Protein AF-A0A9P6EKV7-F1 (afdb_monomer_lite)

Foldseek 3Di:
DPDPVQQDWDKAWPDFDFFKTWIKTFNDAPVVVVLLVVLLFWPFKFKFFDDKAWPDFPFPDDPVLLSVLRRQFQAQGPPVVQLADDPVPFPFDPDAPRFKWKWKAKDAAADQDKDWRFLLRTHTDHDDPDRCPPHPPPGCNNVRDDPRGGRGFCRVPPVDDTGTSHIGGHGGITIMMTIMGIDTVNVPSSRNQFPDKDKDFDQQCLQVPDDDDDDPDRPVVDDGDPCVVVDDHDDPPDDRDPPDGTRMMIMMTGGPRSDGHVSSSVSSVVSVVVVVVVVVVVVVPDDPPPDDPDDDDDDDDDDDDDDDDDDDDDDDDDDDDDDDDDDDDDDDDDDDDDDDDDDDDDDDDDDDDDDDDDDPDDDDDDDDDDDDDDDDDDDDDDDDDDDDDDDDDDDDDDDDDDDDDDDDDDDDDDDDDDDDDDDDDDDDD

Sequence (429 aa):
MQNQEDFEPTVRIRELKKDSVNFVLENVDLAFANSVRRVVIADIPTVAIDMVEIEINTTVLADEFIAHRLGMIPLYSSNCDEAIRYTRDCNCLAGCTFCSIMLELNVICTEDDTMHITSNHLEAVPWPHGFDEDVPPDGDELTKRGDKFGHPVGQHDPDVPPVMICKIRKGQEFKAKCIAKKGLAKEHAKWSPCSAIGFEYDPHNKLRHTSYWFETDIKKEWPLSENAQEEEAERDDEPFDYAAKPNKFYMNVETDGSLGPQEVIMKGLAELQTKLANLILGLKSSPDSDQLPMDAGMNGQGGGHDGQWNQDASSGQWGGGASSGSGGSGGGWGGSSASGWGGSSPRGGGGGGGGGGGGWGNSSPRGGGASSGWGNSSPRGGGGGASSGWGSSSPRGAGSASSWTQNSGDASSASGWGTGGASSGWNIS

Radius of gyration: 39.14 Å; chains: 1; bounding box: 119×110×101 Å

Structure (mmCIF, N/CA/C/O backbone):
data_AF-A0A9P6EKV7-F1
#
_entry.id   AF-A0A9P6EKV7-F1
#
loop_
_atom_site.group_PDB
_atom_site.id
_atom_site.type_symbol
_atom_site.label_atom_id
_atom_site.label_alt_id
_atom_site.label_comp_id
_atom_site.label_asym_id
_atom_site.label_entity_id
_atom_site.label_seq_id
_atom_site.pdbx_PDB_ins_code
_atom_site.Cartn_x
_atom_site.Cartn_y
_atom_site.Cartn_z
_atom_site.occupancy
_atom_site.B_iso_or_equiv
_atom_site.auth_seq_id
_atom_site.auth_comp_id
_atom_site.auth_asym_id
_atom_site.auth_atom_id
_atom_site.pdbx_PDB_model_num
ATOM 1 N N . MET A 1 1 ? 25.601 12.977 -33.548 1.00 38.34 1 MET A N 1
ATOM 2 C CA . MET A 1 1 ? 25.202 13.558 -32.253 1.00 38.34 1 MET A CA 1
ATOM 3 C C . MET A 1 1 ? 23.755 13.153 -32.071 1.00 38.34 1 MET A C 1
ATOM 5 O O . MET A 1 1 ? 22.948 13.591 -32.875 1.00 38.34 1 MET A O 1
ATOM 9 N N . GLN A 1 2 ? 23.471 12.216 -31.165 1.00 41.94 2 GLN A N 1
ATOM 10 C CA . GLN A 1 2 ? 22.090 11.941 -30.743 1.00 41.94 2 GLN A CA 1
ATOM 11 C C . GLN A 1 2 ? 21.652 13.084 -29.823 1.00 41.94 2 GLN A C 1
ATOM 13 O O . GLN A 1 2 ? 22.515 13.690 -29.175 1.00 41.94 2 GLN A O 1
ATOM 18 N N . ASN A 1 3 ? 20.368 13.440 -29.846 1.00 44.94 3 ASN A N 1
ATOM 19 C CA . ASN A 1 3 ? 19.895 14.598 -29.099 1.00 44.94 3 ASN A CA 1
ATOM 20 C C . ASN A 1 3 ? 19.890 14.273 -27.606 1.00 44.94 3 ASN A C 1
ATOM 22 O O . ASN A 1 3 ? 19.680 13.138 -27.190 1.00 44.94 3 ASN A O 1
ATOM 26 N N . GLN A 1 4 ? 20.122 15.292 -26.782 1.00 53.16 4 GLN A N 1
ATOM 27 C CA . GLN A 1 4 ? 20.154 15.124 -25.328 1.00 53.16 4 GLN A CA 1
ATOM 28 C C . GLN A 1 4 ? 18.766 14.763 -24.754 1.00 53.16 4 GLN A C 1
ATOM 30 O O . GLN A 1 4 ? 18.685 14.176 -23.681 1.00 53.16 4 GLN A O 1
ATOM 35 N N . GLU A 1 5 ? 17.710 15.048 -25.522 1.00 53.94 5 GLU A N 1
ATOM 36 C CA . GLU A 1 5 ? 16.300 14.716 -25.272 1.00 53.94 5 GLU A CA 1
ATOM 37 C C . GLU A 1 5 ? 16.021 13.197 -25.306 1.00 53.94 5 GLU A C 1
ATOM 39 O O . GLU A 1 5 ? 15.136 12.728 -24.596 1.00 53.94 5 GLU A O 1
ATOM 44 N N . ASP A 1 6 ? 16.812 12.401 -26.044 1.00 58.84 6 ASP A N 1
ATOM 45 C CA . ASP A 1 6 ? 16.625 10.940 -26.177 1.00 58.84 6 ASP A CA 1
ATOM 46 C C . ASP A 1 6 ? 16.912 10.160 -24.866 1.00 58.84 6 ASP A C 1
ATOM 48 O O . ASP A 1 6 ? 16.737 8.943 -24.805 1.00 58.84 6 ASP A O 1
ATOM 52 N N . PHE A 1 7 ? 17.381 10.844 -23.814 1.00 69.06 7 PHE A N 1
ATOM 53 C CA . PHE A 1 7 ? 17.790 10.258 -22.530 1.00 69.06 7 PHE A CA 1
ATOM 54 C C . PHE A 1 7 ? 16.942 10.717 -21.333 1.00 69.06 7 PHE A C 1
ATOM 56 O O . PHE A 1 7 ? 17.252 10.345 -20.200 1.00 69.06 7 PHE A O 1
ATOM 63 N N . GLU A 1 8 ? 15.893 11.520 -21.541 1.00 88.25 8 GLU A N 1
ATOM 64 C CA . GLU A 1 8 ? 15.030 11.963 -20.441 1.00 88.25 8 GLU A CA 1
ATOM 65 C C . GLU A 1 8 ? 13.987 10.887 -20.070 1.00 88.25 8 GLU A C 1
ATOM 67 O O . GLU A 1 8 ? 13.249 10.424 -20.952 1.00 88.25 8 GLU A O 1
ATOM 72 N N . PRO A 1 9 ? 13.887 10.486 -18.780 1.00 92.69 9 PRO A N 1
ATOM 73 C CA . PRO A 1 9 ? 12.887 9.533 -18.303 1.00 92.69 9 PRO A CA 1
ATOM 74 C C . PRO A 1 9 ? 11.468 9.965 -18.674 1.00 92.69 9 PRO A C 1
ATOM 76 O O . PRO A 1 9 ? 10.979 10.999 -18.221 1.00 92.69 9 PRO A O 1
ATOM 79 N N . THR A 1 10 ? 10.790 9.151 -19.479 1.00 94.00 10 THR A N 1
ATOM 80 C CA . THR A 1 10 ? 9.473 9.472 -20.035 1.00 94.00 10 THR A CA 1
ATOM 81 C C . THR A 1 10 ? 8.408 8.559 -19.434 1.00 94.00 10 THR A C 1
ATOM 83 O O . THR A 1 10 ? 8.599 7.349 -19.331 1.00 94.00 10 THR A O 1
ATOM 86 N N . VAL A 1 11 ? 7.272 9.132 -19.026 1.00 95.19 11 VAL A N 1
ATOM 87 C CA . VAL A 1 11 ? 6.144 8.393 -18.436 1.00 95.19 11 VAL A CA 1
ATOM 88 C C . VAL A 1 11 ? 4.911 8.550 -19.317 1.00 95.19 11 VAL A C 1
ATOM 90 O O . VAL A 1 11 ? 4.391 9.653 -19.479 1.00 95.19 11 VAL A O 1
ATOM 93 N N . ARG A 1 12 ? 4.402 7.434 -19.848 1.00 95.94 12 ARG A N 1
ATOM 94 C CA . ARG A 1 12 ? 3.174 7.376 -20.652 1.00 95.94 12 ARG A CA 1
ATOM 95 C C . ARG A 1 12 ? 2.102 6.591 -19.901 1.00 95.94 12 ARG A C 1
ATOM 97 O O . ARG A 1 12 ? 2.126 5.363 -19.870 1.00 95.94 12 ARG A O 1
ATOM 104 N N . ILE A 1 13 ? 1.155 7.297 -19.286 1.00 96.81 13 ILE A N 1
ATOM 105 C CA . ILE A 1 13 ? 0.002 6.680 -18.613 1.00 96.81 13 ILE A CA 1
ATOM 106 C C . ILE A 1 13 ? -0.934 6.093 -19.679 1.00 96.81 13 ILE A C 1
ATOM 108 O O . ILE A 1 13 ? -1.329 6.796 -20.607 1.00 96.81 13 ILE A O 1
ATOM 112 N N . ARG A 1 14 ? -1.293 4.812 -19.539 1.00 96.12 14 ARG A N 1
ATOM 113 C CA . ARG A 1 14 ? -2.317 4.148 -20.362 1.00 96.12 14 ARG A CA 1
ATOM 114 C C . ARG A 1 14 ? -3.694 4.227 -19.716 1.00 96.12 14 ARG A C 1
ATOM 116 O O . ARG A 1 14 ? -4.679 4.492 -20.395 1.00 96.12 14 ARG A O 1
ATOM 123 N N . GLU A 1 15 ? -3.760 3.979 -18.411 1.00 96.56 15 GLU A N 1
ATOM 124 C CA . GLU A 1 15 ? -5.012 3.931 -17.659 1.00 96.56 15 GLU A CA 1
ATOM 125 C C . GLU A 1 15 ? -4.785 4.382 -16.211 1.00 96.56 15 GLU A C 1
ATOM 127 O O . GLU A 1 15 ? -3.811 3.983 -15.570 1.00 96.56 15 GLU A O 1
ATOM 132 N N . LEU A 1 16 ? -5.705 5.194 -15.690 1.00 96.38 16 LEU A N 1
ATOM 133 C CA . LEU A 1 16 ? -5.749 5.609 -14.291 1.00 96.38 16 LEU A CA 1
ATOM 134 C C . LEU A 1 16 ? -7.153 5.328 -13.745 1.00 96.38 16 LEU A C 1
ATOM 136 O O . LEU A 1 16 ? -8.141 5.863 -14.246 1.00 96.38 16 LEU A O 1
ATOM 140 N N . LYS A 1 17 ? -7.228 4.475 -12.724 1.00 95.81 17 LYS A N 1
ATOM 141 C CA . LYS A 1 17 ? -8.437 4.141 -11.963 1.00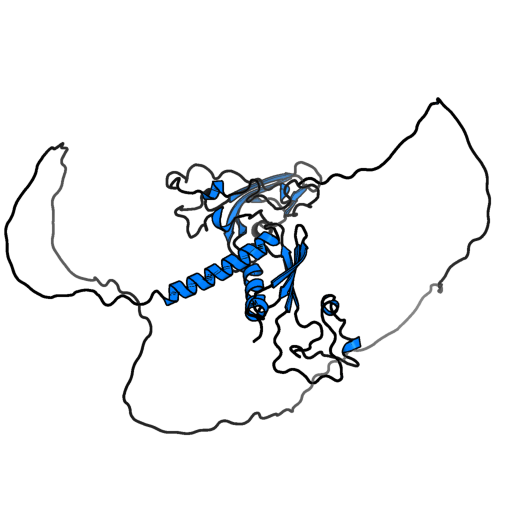 95.81 17 LYS A CA 1
ATOM 142 C C . LYS A 1 17 ? -8.306 4.677 -10.534 1.00 95.81 17 LYS A C 1
ATOM 144 O O . LYS A 1 17 ? -7.260 5.197 -10.156 1.00 95.81 17 LYS A O 1
ATOM 149 N N . LYS A 1 18 ? -9.366 4.518 -9.733 1.00 92.62 18 LYS A N 1
ATOM 150 C CA . LYS A 1 18 ? -9.383 4.864 -8.300 1.00 92.62 18 LYS A CA 1
ATOM 151 C C . LYS A 1 18 ? -8.231 4.193 -7.538 1.00 92.62 18 LYS A C 1
ATOM 153 O O . LYS A 1 18 ? -7.508 4.876 -6.824 1.00 92.62 18 LYS A O 1
ATOM 158 N N . ASP A 1 19 ? -8.042 2.893 -7.770 1.00 94.44 19 ASP A N 1
ATOM 159 C CA . ASP A 1 19 ? -7.149 2.035 -6.979 1.00 94.44 19 ASP A CA 1
ATOM 160 C C . ASP A 1 19 ? -5.986 1.443 -7.810 1.00 94.44 19 ASP A C 1
ATOM 162 O O . ASP A 1 19 ? -5.204 0.642 -7.307 1.00 94.44 19 ASP A O 1
ATOM 166 N N . SER A 1 20 ? -5.834 1.817 -9.091 1.00 96.81 20 SER A N 1
ATOM 167 C CA . SER A 1 20 ? -4.733 1.325 -9.939 1.00 96.81 20 SER A CA 1
ATOM 168 C C . SER A 1 20 ? -4.251 2.323 -10.998 1.00 96.81 20 SER A C 1
ATOM 170 O O . SER A 1 20 ? -5.046 3.080 -11.556 1.00 96.81 20 SER A O 1
ATOM 172 N N . VAL A 1 21 ? -2.964 2.267 -11.355 1.00 97.69 21 VAL A N 1
ATOM 173 C CA . VAL A 1 21 ? -2.372 3.026 -12.471 1.00 97.69 21 VAL A CA 1
ATOM 174 C C . VAL A 1 21 ? -1.506 2.133 -13.364 1.00 97.69 21 VAL A C 1
ATOM 176 O O . VAL A 1 21 ? -0.533 1.534 -12.907 1.00 97.69 21 VAL A O 1
ATOM 179 N N . ASN A 1 22 ? -1.844 2.085 -14.655 1.00 97.62 22 ASN A N 1
ATOM 180 C CA . ASN A 1 22 ? -1.116 1.376 -15.708 1.00 97.62 22 ASN A CA 1
ATOM 181 C C . ASN A 1 22 ? -0.365 2.401 -16.565 1.00 97.62 22 ASN A C 1
ATOM 183 O O . ASN A 1 22 ? -0.979 3.282 -17.178 1.00 97.62 22 ASN A O 1
ATOM 187 N N . PHE A 1 23 ? 0.961 2.307 -16.596 1.00 97.31 23 PHE A N 1
ATOM 188 C CA . PHE A 1 23 ? 1.832 3.237 -17.301 1.00 97.31 23 PHE A CA 1
ATOM 189 C C . PHE A 1 23 ? 3.061 2.540 -17.885 1.00 97.31 23 PHE A C 1
ATOM 191 O O . PHE A 1 23 ? 3.490 1.476 -17.438 1.00 97.31 23 PHE A O 1
ATOM 198 N N . VAL A 1 24 ? 3.643 3.177 -18.895 1.00 97.81 24 VAL A N 1
ATOM 199 C CA . VAL A 1 24 ? 4.917 2.786 -19.491 1.00 97.81 24 VAL A CA 1
ATOM 200 C C . VAL A 1 24 ? 5.979 3.785 -19.048 1.00 97.81 24 VAL A C 1
ATOM 202 O O . VAL A 1 24 ? 5.763 4.996 -19.127 1.00 97.81 24 VAL A O 1
ATOM 205 N N . LEU A 1 25 ? 7.103 3.272 -18.558 1.00 96.75 25 LEU A N 1
ATOM 206 C CA . LEU A 1 25 ? 8.285 4.036 -18.176 1.00 96.75 25 LEU A CA 1
ATOM 207 C C . LEU A 1 25 ? 9.378 3.781 -19.219 1.00 96.75 25 LEU A C 1
ATOM 209 O O . LEU A 1 25 ? 9.852 2.657 -19.369 1.00 96.75 25 LEU A O 1
ATOM 213 N N . GLU A 1 26 ? 9.741 4.822 -19.955 1.00 96.00 26 GLU A N 1
ATOM 214 C CA . GLU A 1 26 ? 10.676 4.809 -21.083 1.00 96.00 26 GLU A CA 1
ATOM 215 C C . GLU A 1 26 ? 11.940 5.623 -20.726 1.00 96.00 26 GLU A C 1
ATOM 217 O O . GLU A 1 26 ? 11.905 6.500 -19.859 1.00 96.00 26 GLU A O 1
ATOM 222 N N . ASN A 1 27 ? 13.068 5.323 -21.377 1.00 95.25 27 ASN A N 1
ATOM 223 C CA . ASN A 1 27 ? 14.373 5.984 -21.195 1.00 95.25 27 ASN A CA 1
ATOM 224 C C . ASN A 1 27 ? 14.963 5.911 -19.769 1.00 95.25 27 ASN A C 1
ATOM 226 O O . ASN A 1 27 ? 15.655 6.823 -19.319 1.00 95.25 27 ASN A O 1
ATOM 230 N N . VAL A 1 28 ? 14.737 4.803 -19.059 1.00 95.31 28 VAL A N 1
ATOM 231 C CA . VAL A 1 28 ? 15.392 4.511 -17.766 1.00 95.31 28 VAL A CA 1
ATOM 232 C C . VAL A 1 28 ? 16.167 3.199 -17.824 1.00 95.31 28 VAL A C 1
ATOM 234 O O . VAL A 1 28 ? 16.018 2.430 -18.768 1.00 95.31 28 VAL A O 1
ATOM 237 N N . ASP A 1 29 ? 16.979 2.903 -16.810 1.00 94.69 29 ASP A N 1
ATOM 238 C CA . ASP A 1 29 ? 17.601 1.590 -16.672 1.00 94.69 29 ASP A CA 1
ATOM 239 C C . ASP A 1 29 ? 16.770 0.635 -15.793 1.00 94.69 29 ASP A C 1
ATOM 241 O O . ASP A 1 29 ? 15.961 1.034 -14.949 1.00 94.69 29 ASP A O 1
ATOM 245 N N . LEU A 1 30 ? 17.004 -0.670 -15.966 1.00 96.25 30 LEU A N 1
ATOM 246 C CA . LEU A 1 30 ? 16.343 -1.720 -15.180 1.00 96.25 30 LEU A CA 1
ATOM 247 C C . LEU A 1 30 ? 16.587 -1.562 -13.667 1.00 96.25 30 LEU A C 1
ATOM 249 O O . LEU A 1 30 ? 15.723 -1.935 -12.868 1.00 96.25 30 LEU A O 1
ATOM 253 N N . ALA A 1 31 ? 17.736 -1.011 -13.253 1.00 96.44 31 ALA A N 1
ATOM 254 C CA . ALA A 1 31 ? 18.025 -0.810 -11.838 1.00 96.44 31 ALA A CA 1
ATOM 255 C C . ALA A 1 31 ? 17.177 0.320 -11.239 1.00 96.44 31 ALA A C 1
ATOM 257 O O . ALA A 1 31 ? 16.632 0.122 -10.151 1.00 96.44 31 ALA A O 1
ATOM 258 N N . PHE A 1 32 ? 16.989 1.452 -11.930 1.00 95.56 32 PHE A N 1
ATOM 259 C CA . PHE A 1 32 ? 16.064 2.502 -11.496 1.00 95.56 32 PHE A CA 1
ATOM 260 C C . PHE A 1 32 ? 14.618 2.001 -11.476 1.00 95.56 32 PHE A C 1
ATOM 262 O O . PHE A 1 32 ? 13.971 2.086 -10.432 1.00 95.56 32 PHE A O 1
ATOM 269 N N . ALA A 1 33 ? 14.133 1.389 -12.562 1.00 96.88 33 ALA A N 1
ATOM 270 C CA . ALA A 1 33 ? 12.753 0.900 -12.654 1.00 96.88 33 ALA A CA 1
ATOM 271 C C . ALA A 1 33 ? 12.409 -0.108 -11.532 1.00 96.88 33 ALA A C 1
ATOM 273 O O . ALA A 1 33 ? 11.384 0.012 -10.854 1.00 96.88 33 ALA A O 1
ATOM 274 N N . ASN A 1 34 ? 13.307 -1.062 -11.254 1.00 97.31 34 ASN A N 1
ATOM 275 C CA . ASN A 1 34 ? 13.145 -1.994 -10.135 1.00 97.31 34 ASN A CA 1
ATOM 276 C C . ASN A 1 34 ? 13.336 -1.320 -8.759 1.00 97.31 34 ASN A C 1
ATOM 278 O O . ASN A 1 34 ? 12.716 -1.737 -7.781 1.00 97.31 34 ASN A O 1
ATOM 282 N N . SER A 1 35 ? 14.159 -0.272 -8.650 1.00 96.94 35 SER A N 1
ATOM 283 C CA . SER A 1 35 ? 14.308 0.490 -7.399 1.00 96.94 35 SER A CA 1
ATOM 284 C C . SER A 1 35 ? 13.032 1.253 -7.055 1.00 96.94 35 SER A C 1
ATOM 286 O O . SER A 1 35 ? 12.565 1.138 -5.924 1.00 96.94 35 SER A O 1
ATOM 288 N N . VAL A 1 36 ? 12.411 1.930 -8.029 1.00 96.00 36 VAL A N 1
ATOM 289 C CA . VAL A 1 36 ? 11.092 2.569 -7.873 1.00 96.00 36 VAL A CA 1
ATOM 290 C C . VAL A 1 36 ? 10.059 1.532 -7.434 1.00 96.00 36 VAL A C 1
ATOM 292 O O . VAL A 1 36 ? 9.436 1.706 -6.389 1.00 96.00 36 VAL A O 1
ATOM 295 N N . ARG A 1 37 ? 9.959 0.393 -8.137 1.00 97.06 37 ARG A N 1
ATOM 296 C CA . ARG A 1 37 ? 9.075 -0.724 -7.753 1.00 97.06 37 ARG A CA 1
ATOM 297 C C . ARG A 1 37 ? 9.278 -1.167 -6.297 1.00 97.06 37 ARG A C 1
ATOM 299 O O . ARG A 1 37 ? 8.306 -1.396 -5.586 1.00 97.06 37 ARG A O 1
ATOM 306 N N . ARG A 1 38 ? 10.526 -1.309 -5.837 1.00 97.06 38 ARG A N 1
ATOM 307 C CA . ARG A 1 38 ? 10.832 -1.748 -4.462 1.00 97.06 38 ARG A CA 1
ATOM 308 C C . ARG A 1 38 ? 10.509 -0.693 -3.407 1.00 97.06 38 ARG A C 1
ATOM 310 O O . ARG A 1 38 ? 10.021 -1.065 -2.343 1.00 97.06 38 ARG A O 1
ATOM 317 N N . VAL A 1 39 ? 10.775 0.584 -3.686 1.00 97.06 39 VAL A N 1
ATOM 318 C CA . VAL A 1 39 ? 10.457 1.683 -2.762 1.00 97.06 39 VAL A CA 1
ATOM 319 C C . VAL A 1 39 ? 8.942 1.829 -2.619 1.00 97.06 39 VAL A C 1
ATOM 321 O O . VAL A 1 39 ? 8.440 1.895 -1.501 1.00 97.06 39 VAL A O 1
ATOM 324 N N . VAL A 1 40 ? 8.210 1.758 -3.732 1.00 96.31 40 VAL A N 1
ATOM 325 C CA . VAL A 1 40 ? 6.743 1.824 -3.752 1.00 96.31 40 VAL A CA 1
ATOM 326 C C . VAL A 1 40 ? 6.092 0.721 -2.896 1.00 96.31 40 VAL A C 1
ATOM 328 O O . VAL A 1 40 ? 5.158 1.004 -2.155 1.00 96.31 40 VAL A O 1
ATOM 331 N N . ILE A 1 41 ? 6.627 -0.508 -2.914 1.00 96.69 41 ILE A N 1
ATOM 332 C CA . ILE A 1 41 ? 6.131 -1.617 -2.072 1.00 96.69 41 ILE A CA 1
ATOM 333 C C . ILE A 1 41 ? 6.453 -1.415 -0.582 1.00 96.69 41 ILE A C 1
ATOM 335 O O . ILE A 1 41 ? 5.640 -1.746 0.274 1.00 96.69 41 ILE A O 1
ATOM 339 N N . ALA A 1 42 ? 7.674 -0.981 -0.254 1.00 96.38 42 ALA A N 1
ATOM 340 C CA . ALA A 1 42 ? 8.258 -1.261 1.063 1.00 96.38 42 ALA A CA 1
ATOM 341 C C . ALA A 1 42 ? 8.590 -0.027 1.918 1.00 96.38 42 ALA A C 1
ATOM 343 O O . ALA A 1 42 ? 8.835 -0.166 3.118 1.00 96.38 42 ALA A O 1
ATOM 344 N N . ASP A 1 43 ? 8.666 1.151 1.302 1.00 96.12 43 ASP A N 1
ATOM 345 C CA . ASP A 1 43 ? 9.317 2.338 1.863 1.00 96.12 43 ASP A CA 1
ATOM 346 C C . ASP A 1 43 ? 8.416 3.581 1.942 1.00 96.12 43 ASP A C 1
ATOM 348 O O . ASP A 1 43 ? 8.860 4.599 2.466 1.00 96.12 43 ASP A O 1
ATOM 352 N N . ILE A 1 44 ? 7.171 3.514 1.467 1.00 96.44 44 ILE A N 1
ATOM 353 C CA . ILE A 1 44 ? 6.199 4.604 1.625 1.00 96.44 44 ILE A CA 1
ATOM 354 C C . ILE A 1 44 ? 5.611 4.562 3.049 1.00 96.44 44 ILE A C 1
ATOM 356 O O . ILE A 1 44 ? 5.103 3.511 3.447 1.00 96.44 44 ILE A O 1
ATOM 360 N N . PRO A 1 45 ? 5.638 5.671 3.818 1.00 96.44 45 PRO A N 1
ATOM 361 C CA . PRO A 1 45 ? 5.004 5.736 5.133 1.00 96.44 45 PRO A CA 1
ATOM 362 C C . PRO A 1 45 ? 3.476 5.681 5.050 1.00 96.44 45 PRO A C 1
ATOM 364 O O . PRO A 1 45 ? 2.859 6.443 4.302 1.00 96.44 45 PRO A O 1
ATOM 367 N N . THR A 1 46 ? 2.870 4.825 5.869 1.00 97.62 46 THR A N 1
ATOM 368 C CA . THR A 1 46 ? 1.411 4.695 6.026 1.00 97.62 46 THR A CA 1
ATOM 369 C C . THR A 1 46 ? 1.034 4.567 7.503 1.00 97.62 46 THR A C 1
ATOM 371 O O . THR A 1 46 ? 1.899 4.391 8.368 1.00 97.62 46 THR A O 1
ATOM 374 N N . VAL A 1 47 ? -0.262 4.658 7.812 1.00 97.81 47 VAL A N 1
ATOM 375 C CA . VAL A 1 47 ? -0.810 4.458 9.158 1.00 97.81 47 VAL A CA 1
ATOM 376 C C . VAL A 1 47 ? -1.590 3.145 9.212 1.00 97.81 47 VAL A C 1
ATOM 378 O O . VAL A 1 47 ? -2.480 2.913 8.402 1.00 97.81 47 VAL A O 1
ATOM 381 N N . ALA A 1 48 ? -1.291 2.306 10.203 1.00 98.38 48 ALA A N 1
ATOM 382 C CA . ALA A 1 48 ? -2.012 1.060 10.466 1.00 98.38 48 ALA A CA 1
ATOM 383 C C . ALA A 1 48 ? -2.114 0.807 11.976 1.00 98.38 48 ALA A C 1
ATOM 385 O O . ALA A 1 48 ? -1.310 1.332 12.756 1.00 98.38 48 ALA A O 1
ATOM 386 N N . ILE A 1 49 ? -3.089 -0.007 12.396 1.00 98.50 49 ILE A N 1
ATOM 387 C CA . ILE A 1 49 ? -3.254 -0.399 13.804 1.00 98.50 49 ILE A CA 1
ATOM 388 C C . ILE A 1 49 ? -2.024 -1.204 14.256 1.00 98.50 49 ILE A C 1
ATOM 390 O O . ILE A 1 49 ? -1.575 -2.143 13.591 1.00 98.50 49 ILE A O 1
ATOM 394 N N . ASP A 1 50 ? -1.440 -0.809 15.388 1.00 97.94 50 ASP A N 1
ATOM 395 C CA . ASP A 1 50 ? -0.196 -1.389 15.900 1.00 97.94 50 ASP A CA 1
ATOM 396 C C . ASP A 1 50 ? -0.311 -1.976 17.301 1.00 97.94 50 ASP A C 1
ATOM 398 O O . ASP A 1 50 ? 0.294 -3.004 17.589 1.00 97.94 50 ASP A O 1
ATOM 402 N N . MET A 1 51 ? -1.132 -1.367 18.148 1.00 96.69 51 MET A N 1
ATOM 403 C CA . MET A 1 51 ? -1.403 -1.851 19.493 1.00 96.69 51 MET A CA 1
ATOM 404 C C . MET A 1 51 ? -2.914 -1.933 19.692 1.00 96.69 51 MET A C 1
ATOM 406 O O . MET A 1 51 ? -3.645 -1.050 19.247 1.00 96.69 51 MET A O 1
ATOM 410 N N . VAL A 1 52 ? -3.378 -3.012 20.320 1.00 98.12 52 VAL A N 1
ATOM 411 C CA . VAL A 1 52 ? -4.795 -3.244 20.609 1.00 98.12 52 VAL A CA 1
ATOM 412 C C . VAL A 1 52 ? -4.926 -3.585 22.088 1.00 98.12 52 VAL A C 1
ATOM 414 O O . VAL A 1 52 ? -4.407 -4.601 22.543 1.00 98.12 52 VAL A O 1
ATOM 417 N N . GLU A 1 53 ? -5.604 -2.721 22.831 1.00 97.19 53 GLU A N 1
ATOM 418 C CA . GLU A 1 53 ? -5.941 -2.897 24.239 1.00 97.19 53 GLU A CA 1
ATOM 419 C C . GLU A 1 53 ? -7.354 -3.478 24.316 1.00 97.19 53 GLU A C 1
ATOM 421 O O . GLU A 1 53 ? -8.335 -2.785 24.043 1.00 97.19 53 GLU A O 1
ATOM 426 N N . ILE A 1 54 ? -7.472 -4.765 24.636 1.00 98.25 54 ILE A N 1
ATOM 427 C CA . ILE A 1 54 ? -8.763 -5.453 24.734 1.00 98.25 54 ILE A CA 1
ATOM 428 C C . ILE A 1 54 ? -9.257 -5.356 26.179 1.00 98.25 54 ILE A C 1
ATOM 430 O O . ILE A 1 54 ? -8.594 -5.825 27.101 1.00 98.25 54 ILE A O 1
ATOM 434 N N . GLU A 1 55 ? -10.427 -4.746 26.371 1.00 98.00 55 GLU A N 1
ATOM 435 C CA . GLU A 1 55 ? -11.097 -4.650 27.673 1.00 98.00 55 GLU A CA 1
ATOM 436 C C . GLU A 1 55 ? -12.040 -5.842 27.881 1.00 98.00 55 GLU A C 1
ATOM 438 O O . GLU A 1 55 ? -12.074 -6.439 28.956 1.00 98.00 55 GLU A O 1
ATOM 443 N N . ILE A 1 56 ? -12.792 -6.206 26.835 1.00 98.06 56 ILE A N 1
ATOM 444 C CA . ILE A 1 56 ? -13.743 -7.321 26.844 1.00 98.06 56 ILE A CA 1
ATOM 445 C C . ILE A 1 56 ? -13.627 -8.074 25.518 1.00 98.06 56 ILE A C 1
ATOM 447 O O . ILE A 1 56 ? -13.891 -7.517 24.454 1.00 98.06 56 ILE A O 1
ATOM 451 N N . ASN A 1 57 ? -13.311 -9.366 25.580 1.00 98.12 57 ASN A N 1
ATOM 452 C CA . ASN A 1 57 ? -13.513 -10.298 24.474 1.00 98.12 57 ASN A CA 1
ATOM 453 C C . ASN A 1 57 ? -14.278 -11.520 24.986 1.00 98.12 57 ASN A C 1
ATOM 455 O O . ASN A 1 57 ? -13.747 -12.356 25.711 1.00 98.12 57 ASN A O 1
ATOM 459 N N . THR A 1 58 ? -15.547 -11.621 24.594 1.00 97.81 58 THR A N 1
ATOM 460 C CA . THR A 1 58 ? -16.378 -12.820 24.819 1.00 97.81 58 THR A CA 1
ATOM 461 C C . THR A 1 58 ? -16.714 -13.531 23.506 1.00 97.81 58 THR A C 1
ATOM 463 O O . THR A 1 58 ? -17.611 -14.375 23.453 1.00 97.81 58 THR A O 1
ATOM 466 N N . THR A 1 59 ? -16.009 -13.182 22.424 1.00 97.38 59 THR A N 1
ATOM 467 C CA . THR A 1 59 ? -16.203 -13.751 21.088 1.00 97.38 59 THR A CA 1
ATOM 468 C C . THR A 1 59 ? -15.609 -15.161 20.981 1.00 97.38 59 THR A C 1
ATOM 470 O O . THR A 1 59 ? -15.017 -15.692 21.917 1.00 97.38 59 THR A O 1
ATOM 473 N N . VAL A 1 60 ? -15.774 -15.799 19.820 1.00 96.81 60 VAL A N 1
ATOM 474 C CA . VAL A 1 60 ? -15.197 -17.128 19.540 1.00 96.81 60 VAL A CA 1
ATOM 475 C C . VAL A 1 60 ? -13.732 -17.090 19.080 1.00 96.81 60 VAL A C 1
ATOM 477 O O . VAL A 1 60 ? -13.153 -18.147 18.837 1.00 96.81 60 VAL A O 1
ATOM 480 N N . LEU A 1 61 ? -13.145 -15.902 18.895 1.00 97.88 61 LEU A N 1
ATOM 481 C CA . LEU A 1 61 ? -11.776 -15.728 18.405 1.00 97.88 61 LEU A CA 1
ATOM 482 C C . LEU A 1 61 ? -10.866 -15.246 19.536 1.00 97.88 61 LEU A C 1
ATOM 484 O O . LEU A 1 61 ? -11.262 -14.400 20.336 1.00 97.88 61 LEU A O 1
ATOM 488 N N . ALA A 1 62 ? -9.640 -15.765 19.566 1.00 98.38 62 ALA A N 1
ATOM 489 C CA . ALA A 1 62 ? -8.619 -15.338 20.513 1.00 98.38 62 ALA A CA 1
ATOM 490 C C . ALA A 1 62 ? -8.168 -13.888 20.255 1.00 98.38 62 ALA A C 1
ATOM 492 O O . ALA A 1 62 ? -8.250 -13.385 19.128 1.00 98.38 62 ALA A O 1
ATOM 493 N N . ASP A 1 63 ? -7.676 -13.242 21.307 1.00 98.38 63 ASP A N 1
ATOM 494 C CA . ASP A 1 63 ? -7.274 -11.834 21.335 1.00 98.38 63 ASP A CA 1
ATOM 495 C C . ASP A 1 63 ? -6.257 -11.500 20.238 1.00 98.38 63 ASP A C 1
ATOM 497 O O . ASP A 1 63 ? -6.463 -10.586 19.437 1.00 98.38 63 ASP A O 1
ATOM 501 N N . GLU A 1 64 ? -5.197 -12.302 20.129 1.00 98.00 64 GLU A N 1
ATOM 502 C CA . GLU A 1 64 ? -4.130 -12.145 19.144 1.00 98.00 64 GLU A CA 1
ATOM 503 C C . GLU A 1 64 ? -4.624 -12.328 17.702 1.00 98.00 64 GLU A C 1
ATOM 505 O O . GLU A 1 64 ? -4.114 -11.688 16.780 1.00 98.00 64 GLU A O 1
ATOM 510 N N . PHE A 1 65 ? -5.659 -13.148 17.496 1.00 98.25 65 PHE A N 1
ATOM 511 C CA . PHE A 1 65 ? -6.249 -13.370 16.178 1.00 98.25 65 PHE A CA 1
ATOM 512 C C . PHE A 1 65 ? -7.070 -12.157 15.723 1.00 98.25 65 PHE A C 1
ATOM 514 O O . PHE A 1 65 ? -7.009 -11.768 14.555 1.00 98.25 65 PHE A O 1
ATOM 521 N N . ILE A 1 66 ? -7.815 -11.526 16.638 1.00 98.00 66 ILE A N 1
ATOM 522 C CA . ILE A 1 66 ? -8.539 -10.282 16.346 1.00 98.00 66 ILE A CA 1
ATOM 523 C C . ILE A 1 66 ? -7.548 -9.125 16.173 1.00 98.00 66 ILE A C 1
ATOM 525 O O . ILE A 1 66 ? -7.653 -8.393 15.191 1.00 98.00 66 ILE A O 1
ATOM 529 N N . ALA A 1 67 ? -6.549 -8.999 17.052 1.00 98.38 67 ALA A N 1
ATOM 530 C CA . ALA A 1 67 ? -5.524 -7.959 16.967 1.00 98.38 67 ALA A CA 1
ATOM 531 C C . ALA A 1 67 ? -4.741 -8.016 15.643 1.00 98.38 67 ALA A C 1
ATOM 533 O O . ALA A 1 67 ? -4.545 -6.985 14.999 1.00 98.38 67 ALA A O 1
ATOM 534 N N . HIS A 1 68 ? -4.370 -9.215 15.176 1.00 98.44 68 HIS A N 1
ATOM 535 C CA . HIS A 1 68 ? -3.737 -9.389 13.866 1.00 98.44 68 HIS A CA 1
ATOM 536 C C . HIS A 1 68 ? -4.643 -8.922 12.714 1.00 98.44 68 HIS A C 1
ATOM 538 O O . HIS A 1 68 ? -4.176 -8.228 11.812 1.00 98.44 68 HIS A O 1
ATOM 544 N N . ARG A 1 69 ? -5.946 -9.241 12.753 1.00 98.25 69 ARG A N 1
ATOM 545 C CA . ARG A 1 69 ? -6.908 -8.792 11.730 1.00 98.25 69 ARG A CA 1
ATOM 546 C C . ARG A 1 69 ? -7.131 -7.284 11.751 1.00 98.25 69 ARG A C 1
ATOM 548 O O . ARG A 1 69 ? -7.174 -6.690 10.681 1.00 98.25 69 ARG A O 1
ATOM 555 N N . LEU A 1 70 ? -7.242 -6.676 12.934 1.00 98.31 70 LEU A N 1
ATOM 556 C CA . LEU A 1 70 ? -7.334 -5.221 13.103 1.00 98.31 70 LEU A CA 1
ATOM 557 C C . LEU A 1 70 ? -6.105 -4.522 12.510 1.00 98.31 70 LEU A C 1
ATOM 559 O O . LEU A 1 70 ? -6.248 -3.543 11.785 1.00 98.31 70 LEU A O 1
ATOM 563 N N . GLY A 1 71 ? -4.911 -5.077 12.737 1.00 98.00 71 GLY A N 1
ATOM 564 C CA . GLY A 1 71 ? -3.665 -4.587 12.148 1.00 98.00 71 GLY A CA 1
ATOM 565 C C . GLY A 1 71 ? -3.639 -4.580 10.616 1.00 98.00 71 GLY A C 1
ATOM 566 O O . GLY A 1 71 ? -2.898 -3.786 10.054 1.00 98.00 71 GLY A O 1
ATOM 567 N N . MET A 1 72 ? -4.439 -5.420 9.949 1.00 97.81 72 MET A N 1
ATOM 568 C CA . MET A 1 72 ? -4.527 -5.522 8.483 1.00 97.81 72 MET A CA 1
ATOM 569 C C . MET A 1 72 ? -5.692 -4.719 7.870 1.00 97.81 72 MET A C 1
ATOM 571 O O . MET A 1 72 ? -5.970 -4.873 6.683 1.00 97.81 72 MET A O 1
ATOM 575 N N . ILE A 1 73 ? -6.402 -3.893 8.649 1.00 98.06 73 ILE A N 1
ATOM 576 C CA . ILE A 1 73 ? -7.430 -2.990 8.110 1.00 98.06 73 ILE A CA 1
ATOM 577 C C . ILE A 1 73 ? -6.732 -1.741 7.548 1.00 98.06 73 ILE A C 1
ATOM 579 O O . ILE A 1 73 ? -6.074 -1.039 8.321 1.00 98.06 73 ILE A O 1
ATOM 583 N N . PRO A 1 74 ? -6.883 -1.426 6.249 1.00 97.06 74 PRO A N 1
ATOM 584 C CA . PRO A 1 74 ? -6.286 -0.230 5.669 1.00 97.06 74 PRO A CA 1
ATOM 585 C C . PRO A 1 74 ? -6.958 1.030 6.228 1.00 97.06 74 PRO A C 1
ATOM 587 O O . PRO A 1 74 ? -8.189 1.118 6.297 1.00 97.06 74 PRO A O 1
ATOM 590 N N . LEU A 1 75 ? -6.144 2.012 6.619 1.00 97.75 75 LEU A N 1
ATOM 591 C CA . LEU A 1 75 ? -6.583 3.325 7.097 1.00 97.75 75 LEU A CA 1
ATOM 592 C C . LEU A 1 75 ? -6.132 4.408 6.110 1.00 97.75 75 LEU A C 1
ATOM 594 O O . LEU A 1 75 ? -5.005 4.366 5.611 1.00 97.75 75 LEU A O 1
ATOM 598 N N . TYR A 1 76 ? -6.977 5.409 5.857 1.00 96.75 76 TYR A N 1
ATOM 599 C CA . TYR A 1 76 ? -6.614 6.527 4.982 1.00 96.75 76 TYR A CA 1
ATOM 600 C C . TYR A 1 76 ? -5.365 7.245 5.505 1.00 96.75 76 TYR A C 1
ATOM 602 O O . TYR A 1 76 ? -5.345 7.758 6.625 1.00 96.75 76 TYR A O 1
ATOM 610 N N . SER A 1 77 ? -4.331 7.289 4.668 1.00 96.06 77 SER A N 1
ATOM 611 C CA . SER A 1 77 ? -2.970 7.690 5.032 1.00 96.06 77 SER A CA 1
ATOM 612 C C . SER A 1 77 ? -2.453 8.881 4.212 1.00 96.06 77 SER A C 1
ATOM 614 O O . SER A 1 77 ? -1.247 9.133 4.188 1.00 96.06 77 SER A O 1
ATOM 616 N N . SER A 1 78 ? -3.325 9.629 3.528 1.00 93.44 78 SER A N 1
ATOM 617 C CA . SER A 1 78 ? -2.910 10.773 2.701 1.00 93.44 78 SER A CA 1
ATOM 618 C C . SER A 1 78 ? -2.046 11.766 3.484 1.00 93.44 78 SER A C 1
ATOM 620 O O . SER A 1 78 ? -2.330 12.075 4.640 1.00 93.44 78 SER A O 1
ATOM 622 N N . ASN A 1 79 ? -0.963 12.235 2.862 1.00 91.25 79 ASN A N 1
ATOM 623 C CA . ASN A 1 79 ? 0.071 13.080 3.486 1.00 91.25 79 ASN A CA 1
ATOM 624 C C . ASN A 1 79 ? 0.719 12.512 4.780 1.00 91.25 79 ASN A C 1
ATOM 626 O O . ASN A 1 79 ? 1.287 13.278 5.551 1.00 91.25 79 ASN A O 1
ATOM 630 N N . CYS A 1 80 ? 0.678 11.194 5.046 1.00 92.50 80 CYS A N 1
ATOM 631 C CA . CYS A 1 80 ? 1.239 10.556 6.261 1.00 92.50 80 CYS A CA 1
ATOM 632 C C . CYS A 1 80 ? 2.693 10.950 6.606 1.00 92.50 80 CYS A C 1
ATOM 634 O O . CYS A 1 80 ? 3.076 10.995 7.776 1.00 92.50 80 CYS A O 1
ATOM 636 N N . ASP A 1 81 ? 3.502 11.261 5.600 1.00 91.00 81 ASP A N 1
ATOM 637 C CA . ASP A 1 81 ? 4.839 11.838 5.699 1.00 91.00 81 ASP A CA 1
ATOM 638 C C . ASP A 1 81 ? 4.891 13.092 6.590 1.00 91.00 81 ASP A C 1
ATOM 640 O O . ASP A 1 81 ? 5.743 13.127 7.479 1.00 91.00 81 ASP A O 1
ATOM 644 N N . GLU A 1 82 ? 3.934 14.017 6.464 1.00 91.25 82 GLU A N 1
ATOM 645 C CA . GLU A 1 82 ? 3.839 15.241 7.278 1.00 91.25 82 GLU A CA 1
ATOM 646 C C . GLU A 1 82 ? 2.638 15.281 8.247 1.00 91.25 82 GLU A C 1
ATOM 648 O O . GLU A 1 82 ? 2.617 16.090 9.165 1.00 91.25 82 GLU A O 1
ATOM 653 N N . ALA A 1 83 ? 1.622 14.432 8.073 1.00 92.06 83 ALA A N 1
ATOM 654 C CA . ALA A 1 83 ? 0.375 14.461 8.851 1.00 92.06 83 ALA A CA 1
ATOM 655 C C . ALA A 1 83 ? 0.460 13.723 10.208 1.00 92.06 83 ALA A C 1
ATOM 657 O O . ALA A 1 83 ? -0.472 13.750 11.021 1.00 92.06 83 ALA A O 1
ATOM 658 N N . ILE A 1 84 ? 1.562 13.013 10.459 1.00 93.50 84 ILE A N 1
ATOM 659 C CA . ILE A 1 84 ? 1.816 12.257 11.692 1.00 93.50 84 ILE A CA 1
ATOM 660 C C . ILE A 1 84 ? 3.327 12.043 11.877 1.00 93.50 84 ILE A C 1
ATOM 662 O O . ILE A 1 84 ? 4.041 11.721 10.923 1.00 93.50 84 ILE A O 1
ATOM 666 N N . ARG A 1 85 ? 3.835 12.196 13.106 1.00 92.81 85 ARG A N 1
ATOM 667 C CA . ARG A 1 85 ? 5.230 11.861 13.461 1.00 92.81 85 ARG A CA 1
ATOM 668 C C . ARG A 1 85 ? 5.381 10.352 13.665 1.00 92.81 85 ARG A C 1
ATOM 670 O O . ARG A 1 85 ? 4.436 9.688 14.084 1.00 92.81 85 ARG A O 1
ATOM 677 N N . TYR A 1 86 ? 6.570 9.792 13.431 1.00 95.00 86 TYR A N 1
ATOM 678 C CA . TYR A 1 86 ? 6.857 8.445 13.937 1.00 95.00 86 TYR A CA 1
ATOM 679 C C . TYR A 1 86 ? 6.855 8.474 15.469 1.00 95.00 86 TYR A C 1
ATOM 681 O O . TYR A 1 86 ? 7.446 9.365 16.074 1.00 95.00 86 TYR A O 1
ATOM 689 N N . THR A 1 87 ? 6.241 7.480 16.112 1.00 92.75 87 THR A N 1
ATOM 690 C CA . THR A 1 87 ? 6.160 7.410 17.583 1.00 92.75 87 THR A CA 1
ATOM 691 C C . THR A 1 87 ? 7.546 7.353 18.244 1.00 92.75 87 THR A C 1
ATOM 693 O O . THR A 1 87 ? 7.734 7.929 19.306 1.00 92.75 87 THR A O 1
ATOM 696 N N . ARG A 1 88 ? 8.534 6.730 17.581 1.00 92.69 88 ARG A N 1
ATOM 697 C CA . ARG A 1 88 ? 9.953 6.686 18.002 1.00 92.69 88 ARG A CA 1
ATOM 698 C C . ARG A 1 88 ? 10.679 8.039 17.975 1.00 92.69 88 ARG A C 1
ATOM 700 O O . ARG A 1 88 ? 11.670 8.189 18.678 1.00 92.69 88 ARG A O 1
ATOM 707 N N . ASP A 1 89 ? 10.180 8.989 17.186 1.00 91.56 89 ASP A N 1
ATOM 708 C CA . ASP A 1 89 ? 10.775 10.316 16.985 1.00 91.56 89 ASP A CA 1
ATOM 709 C C . ASP A 1 89 ? 9.956 11.402 17.718 1.00 91.56 89 ASP A C 1
ATOM 711 O O . ASP A 1 89 ? 10.134 12.597 17.489 1.00 91.56 89 ASP A O 1
ATOM 715 N N . CYS A 1 90 ? 9.006 10.993 18.568 1.00 88.88 90 CYS A N 1
ATOM 716 C CA . CYS A 1 90 ? 8.127 11.879 19.319 1.00 88.88 90 CYS A CA 1
ATOM 717 C C . CYS A 1 90 ? 8.569 11.983 20.785 1.00 88.88 90 CYS A C 1
ATOM 719 O O . CYS A 1 90 ? 8.967 10.996 21.395 1.00 88.88 90 CYS A O 1
ATOM 721 N N . ASN A 1 91 ? 8.432 13.172 21.373 1.00 86.06 91 ASN A N 1
ATOM 722 C CA . ASN A 1 91 ? 8.892 13.457 22.736 1.00 86.06 91 ASN A CA 1
ATOM 723 C C . ASN A 1 91 ? 7.912 12.980 23.835 1.00 86.06 91 ASN A C 1
ATOM 725 O O . ASN A 1 91 ? 8.158 13.225 25.013 1.00 86.06 91 ASN A O 1
ATOM 729 N N . CYS A 1 92 ? 6.797 12.332 23.479 1.00 85.06 92 CYS A N 1
ATOM 730 C CA . CYS A 1 92 ? 5.814 11.813 24.434 1.00 85.06 92 CYS A CA 1
ATOM 731 C C . CYS A 1 92 ? 6.228 10.450 25.022 1.00 85.06 92 CYS A C 1
ATOM 733 O O . CYS A 1 92 ? 6.863 9.643 24.348 1.00 85.06 92 CYS A O 1
ATOM 735 N N . LEU A 1 93 ? 5.783 10.142 26.245 1.00 82.06 93 LEU A N 1
ATOM 736 C CA . LEU A 1 93 ? 6.144 8.893 26.936 1.00 82.06 93 LEU A CA 1
ATOM 737 C C . LEU A 1 93 ? 5.432 7.632 26.410 1.00 82.06 93 LEU A C 1
ATOM 739 O O . LEU A 1 93 ? 6.031 6.560 26.402 1.00 82.06 93 LEU A O 1
ATOM 743 N N . ALA A 1 94 ? 4.159 7.739 26.013 1.00 79.19 94 ALA A N 1
ATOM 744 C CA . ALA A 1 94 ? 3.317 6.587 25.646 1.00 79.19 94 ALA A CA 1
ATOM 745 C C . ALA A 1 94 ? 2.657 6.716 24.260 1.00 79.19 94 ALA A C 1
ATOM 747 O O . ALA A 1 94 ? 2.507 5.730 23.540 1.00 79.19 94 ALA A O 1
ATOM 748 N N . GLY A 1 95 ? 2.271 7.936 23.892 1.00 85.31 95 GLY A N 1
ATOM 749 C CA . GLY A 1 95 ? 1.566 8.277 22.661 1.00 85.31 95 GLY A CA 1
ATOM 750 C C . GLY A 1 95 ? 0.833 9.604 22.847 1.00 85.31 95 GLY A C 1
ATOM 751 O O . GLY A 1 95 ? 0.486 9.966 23.973 1.00 85.31 95 GLY A O 1
ATOM 752 N N . CYS A 1 96 ? 0.626 10.342 21.762 1.00 87.88 96 CYS A N 1
ATOM 753 C CA . CYS A 1 96 ? -0.123 11.597 21.758 1.00 87.88 96 CYS A CA 1
ATOM 754 C C . CYS A 1 96 ? -0.826 11.795 20.410 1.00 87.88 96 CYS A C 1
ATOM 756 O O . CYS A 1 96 ? -0.612 11.039 19.454 1.00 87.88 96 CYS A O 1
ATOM 758 N N . THR A 1 97 ? -1.632 12.853 20.306 1.00 88.81 97 THR A N 1
ATOM 759 C CA . THR A 1 97 ? -2.402 13.158 19.090 1.00 88.81 97 THR A CA 1
ATOM 760 C C . THR A 1 97 ? -1.526 13.399 17.844 1.00 88.81 97 THR A C 1
ATOM 762 O O . THR A 1 97 ? -1.972 13.157 16.723 1.00 88.81 97 THR A O 1
ATOM 765 N N . PHE A 1 98 ? -0.254 13.794 18.004 1.00 90.56 98 PHE A N 1
ATOM 766 C CA . PHE A 1 98 ? 0.680 14.070 16.897 1.00 90.56 98 PHE A CA 1
ATOM 767 C C . PHE A 1 98 ? 1.371 12.822 16.312 1.00 90.56 98 PHE A C 1
ATOM 769 O O . PHE A 1 98 ? 1.798 12.854 15.156 1.00 90.56 98 PHE A O 1
ATOM 776 N N . CYS A 1 99 ? 1.499 11.730 17.076 1.00 92.19 99 CYS A N 1
ATOM 777 C CA . CYS A 1 99 ? 2.297 10.547 16.701 1.00 92.19 99 CYS A CA 1
ATOM 778 C C . CYS A 1 99 ? 1.513 9.222 16.667 1.00 92.19 99 CYS A C 1
ATOM 780 O O . CYS A 1 99 ? 2.074 8.172 16.337 1.00 92.19 99 CYS A O 1
ATOM 782 N N . SER A 1 100 ? 0.225 9.269 17.008 1.00 93.94 100 SER A N 1
ATOM 783 C CA . SER A 1 100 ? -0.686 8.124 17.023 1.00 93.94 100 SER A CA 1
ATOM 784 C C . SER A 1 100 ? -2.139 8.560 16.822 1.00 93.94 100 SER A C 1
ATOM 786 O O . SER A 1 100 ? -2.485 9.720 17.044 1.00 93.94 100 SER A O 1
ATOM 788 N N . ILE A 1 101 ? -2.988 7.618 16.412 1.00 94.81 101 ILE A N 1
ATOM 789 C CA . ILE A 1 101 ? -4.441 7.792 16.276 1.00 94.81 101 ILE A CA 1
ATOM 790 C C . ILE A 1 101 ? -5.113 6.725 17.139 1.00 94.81 101 ILE A C 1
ATOM 792 O O . ILE A 1 101 ? -4.723 5.559 17.069 1.00 94.81 101 ILE A O 1
ATOM 796 N N . MET A 1 102 ? -6.098 7.108 17.951 1.00 95.31 102 MET A N 1
ATOM 797 C CA . MET A 1 102 ? -6.891 6.164 18.738 1.00 95.31 102 MET A CA 1
ATOM 798 C C . MET A 1 102 ? -8.196 5.862 18.003 1.00 95.31 102 MET A C 1
ATOM 800 O O . MET A 1 102 ? -8.896 6.778 17.580 1.00 95.31 102 MET A O 1
ATOM 804 N N . LEU A 1 103 ? -8.524 4.582 17.859 1.00 97.19 103 LEU A N 1
ATOM 805 C CA . LEU A 1 103 ? -9.833 4.116 17.418 1.00 97.19 103 LEU A CA 1
ATOM 806 C C . LEU A 1 103 ? -10.438 3.236 18.509 1.00 97.19 103 LEU A C 1
ATOM 808 O O . LEU A 1 103 ? -9.733 2.415 19.094 1.00 97.19 103 LEU A O 1
ATOM 812 N N . GLU A 1 104 ? -11.731 3.358 18.767 1.00 97.38 104 GLU A N 1
ATOM 813 C CA . GLU A 1 104 ? -12.457 2.450 19.654 1.00 97.38 104 GLU A CA 1
ATOM 814 C C . GLU A 1 104 ? -13.368 1.522 18.846 1.00 97.38 104 GLU A C 1
ATOM 816 O O . GLU A 1 104 ? -13.927 1.894 17.814 1.00 97.38 104 GLU A O 1
ATOM 821 N N . LEU A 1 105 ? -13.489 0.283 19.318 1.00 97.12 105 LEU A N 1
ATOM 822 C CA . LEU A 1 105 ? -14.406 -0.719 18.793 1.00 97.12 105 LEU A CA 1
ATOM 823 C C . LEU A 1 105 ? -15.181 -1.295 19.973 1.00 97.12 105 LEU A C 1
ATOM 825 O O . LEU A 1 105 ? -14.622 -2.054 20.760 1.00 97.12 105 LEU A O 1
ATOM 829 N N . ASN A 1 106 ? -16.450 -0.913 20.105 1.00 97.25 106 ASN A N 1
ATOM 830 C CA . ASN A 1 106 ? -17.318 -1.297 21.215 1.00 97.25 106 ASN A CA 1
ATOM 831 C C . ASN A 1 106 ? -18.650 -1.823 20.667 1.00 97.25 106 ASN A C 1
ATOM 833 O O . ASN A 1 106 ? -19.467 -1.054 20.162 1.00 97.25 106 ASN A O 1
ATOM 837 N N . VAL A 1 107 ? -18.845 -3.144 20.702 1.00 97.12 107 VAL A N 1
ATOM 838 C CA . VAL A 1 107 ? -19.982 -3.809 20.055 1.00 97.12 107 VAL A CA 1
ATOM 839 C C . VAL A 1 107 ? -20.523 -4.939 20.926 1.00 97.12 107 VAL A C 1
ATOM 841 O O . VAL A 1 107 ? -19.794 -5.869 21.266 1.00 97.12 107 VAL A O 1
ATOM 844 N N . ILE A 1 108 ? -21.831 -4.913 21.188 1.00 97.19 108 ILE A N 1
ATOM 845 C CA . ILE A 1 108 ? -22.582 -5.972 21.872 1.00 97.19 108 ILE A CA 1
ATOM 846 C C . ILE A 1 108 ? -23.733 -6.470 20.989 1.00 97.19 108 ILE A C 1
ATOM 848 O O . ILE A 1 108 ? -24.499 -5.678 20.441 1.00 97.19 108 ILE A O 1
ATOM 852 N N . CYS A 1 109 ? -23.884 -7.789 20.862 1.00 96.88 109 CYS A N 1
ATOM 853 C CA . CYS A 1 109 ? -24.999 -8.389 20.131 1.00 96.88 109 CYS A CA 1
ATOM 854 C C . CYS A 1 109 ? -26.177 -8.655 21.079 1.00 96.88 109 CYS A C 1
ATOM 856 O O . CYS A 1 109 ? -26.124 -9.541 21.932 1.00 96.88 109 CYS A O 1
ATOM 858 N N . THR A 1 110 ? -27.253 -7.882 20.937 1.00 95.69 110 THR A N 1
ATOM 859 C CA . THR A 1 110 ? -28.490 -8.018 21.733 1.00 95.69 110 THR A CA 1
ATOM 860 C C . THR A 1 110 ? -29.559 -8.877 21.044 1.00 95.69 110 THR A C 1
ATOM 862 O O . THR A 1 110 ? -30.414 -9.470 21.709 1.00 95.69 110 THR A O 1
ATOM 865 N N . GLU A 1 111 ? -29.496 -8.965 19.716 1.00 95.00 111 GLU A N 1
ATOM 866 C CA . GLU A 1 111 ? -30.397 -9.729 18.849 1.00 95.00 111 GLU A CA 1
ATOM 867 C C . GLU A 1 111 ? -30.071 -11.235 18.859 1.00 95.00 111 GLU A C 1
ATOM 869 O O . GLU A 1 111 ? -28.993 -11.644 19.280 1.00 95.00 111 GLU A O 1
ATOM 874 N N . ASP A 1 112 ? -31.010 -12.086 18.429 1.00 94.50 112 ASP A N 1
ATOM 875 C CA . ASP A 1 112 ? -30.826 -13.556 18.404 1.00 94.50 112 ASP A CA 1
ATOM 876 C C . ASP A 1 112 ? -30.009 -14.052 17.196 1.00 94.50 112 ASP A C 1
ATOM 878 O O . ASP A 1 112 ? -29.421 -15.143 17.220 1.00 94.50 112 ASP A O 1
ATOM 882 N N . ASP A 1 113 ? -29.936 -13.217 16.161 1.00 95.25 113 ASP A N 1
ATOM 883 C CA . ASP A 1 113 ? -29.175 -13.446 14.941 1.00 95.25 113 ASP A CA 1
ATOM 884 C C . ASP A 1 113 ? -27.658 -13.259 15.133 1.00 95.25 113 ASP A C 1
ATOM 886 O O . ASP A 1 113 ? -27.149 -12.942 16.207 1.00 95.25 113 ASP A O 1
ATOM 890 N N . THR A 1 114 ? -26.889 -13.553 14.083 1.00 96.12 114 THR A N 1
ATOM 891 C CA . THR A 1 114 ? -25.422 -13.444 14.114 1.00 96.12 114 THR A CA 1
ATOM 892 C C . THR A 1 114 ? -24.972 -12.072 13.622 1.00 96.12 114 THR A C 1
ATOM 894 O O . THR A 1 114 ? -24.856 -11.851 12.414 1.00 96.12 114 THR A O 1
ATOM 897 N N . MET A 1 115 ? -24.644 -11.168 14.543 1.00 96.75 115 MET A N 1
ATOM 898 C CA . MET A 1 115 ? -24.078 -9.861 14.208 1.00 96.75 115 MET A CA 1
ATOM 899 C C . MET A 1 115 ? -22.661 -10.008 13.631 1.00 96.75 115 MET A C 1
ATOM 901 O O . MET A 1 115 ? -21.877 -10.873 14.030 1.00 96.75 115 MET A O 1
ATOM 905 N N . HIS A 1 116 ? -22.337 -9.184 12.637 1.00 96.81 116 HIS A N 1
ATOM 906 C CA . HIS A 1 116 ? -21.022 -9.154 11.996 1.00 96.81 116 HIS A CA 1
ATOM 907 C C . HIS A 1 116 ? -20.288 -7.894 12.453 1.00 96.81 116 HIS A C 1
ATOM 909 O O . HIS A 1 116 ? -20.749 -6.787 12.192 1.00 96.81 116 HIS A O 1
ATOM 915 N N . ILE A 1 117 ? -19.149 -8.051 13.128 1.00 97.00 117 ILE A N 1
ATOM 916 C CA . ILE A 1 117 ? -18.280 -6.920 13.460 1.00 97.00 117 ILE A CA 1
ATOM 917 C C . ILE A 1 117 ? -17.447 -6.601 12.218 1.00 97.00 117 ILE A C 1
ATOM 919 O O . ILE A 1 117 ? -16.802 -7.492 11.657 1.00 97.00 117 ILE A O 1
ATOM 923 N N . THR A 1 118 ? -17.476 -5.345 11.772 1.00 97.44 118 THR A N 1
ATOM 924 C CA . THR A 1 118 ? -16.795 -4.886 10.552 1.00 97.44 118 THR A CA 1
ATOM 925 C C . THR A 1 118 ? -16.017 -3.595 10.799 1.00 97.44 118 THR A C 1
ATOM 927 O O . THR A 1 118 ? -16.213 -2.951 11.830 1.00 97.44 118 THR A O 1
ATOM 930 N N . SER A 1 119 ? -15.169 -3.188 9.850 1.00 97.00 119 SER A N 1
ATOM 931 C CA . SER A 1 119 ? -14.416 -1.927 9.913 1.00 97.00 119 SER A CA 1
ATOM 932 C C . SER A 1 119 ? -15.292 -0.680 10.080 1.00 97.00 119 SER A C 1
ATOM 934 O O . SER A 1 119 ? -14.818 0.304 10.631 1.00 97.00 119 SER A O 1
ATOM 936 N N . ASN A 1 120 ? -16.575 -0.719 9.697 1.00 96.12 120 ASN A N 1
ATOM 937 C CA . ASN A 1 120 ? -17.502 0.396 9.924 1.00 96.12 120 ASN A CA 1
ATOM 938 C C . ASN A 1 120 ? -17.770 0.687 11.412 1.00 96.12 120 ASN A C 1
ATOM 940 O O . ASN A 1 120 ? -18.230 1.781 11.716 1.00 96.12 120 ASN A O 1
ATOM 944 N N . HIS A 1 121 ? -17.499 -0.262 12.318 1.00 96.50 121 HIS A N 1
ATOM 945 C CA . HIS A 1 121 ? -17.674 -0.096 13.767 1.00 96.50 121 HIS A CA 1
ATOM 946 C C . HIS A 1 121 ? -16.425 0.460 14.483 1.00 96.50 121 HIS A C 1
ATOM 948 O O . HIS A 1 121 ? -16.437 0.568 15.706 1.00 96.50 121 HIS A O 1
ATOM 954 N N . LEU A 1 122 ? -15.334 0.746 13.758 1.00 96.62 122 LEU A N 1
ATOM 955 C CA . LEU A 1 122 ? -14.145 1.403 14.311 1.00 96.62 122 LEU A CA 1
ATOM 956 C C . LEU A 1 122 ? -14.333 2.920 14.260 1.00 96.62 122 LEU A C 1
ATOM 958 O O . LEU A 1 122 ? -14.319 3.510 13.180 1.00 96.62 122 LEU A O 1
ATOM 962 N N . GLU A 1 123 ? -14.476 3.557 15.415 1.00 95.31 123 GLU A N 1
ATOM 963 C CA . GLU A 1 123 ? -14.646 5.007 15.514 1.00 95.31 123 GLU A CA 1
ATOM 964 C C . GLU A 1 123 ? -13.331 5.658 15.947 1.00 95.31 123 GLU A C 1
ATOM 966 O O . GLU A 1 123 ? -12.768 5.295 16.977 1.00 95.31 123 GLU A O 1
ATOM 971 N N . ALA A 1 124 ? -12.819 6.612 15.165 1.00 93.31 124 ALA A N 1
ATOM 972 C CA . ALA A 1 124 ? -11.659 7.404 15.566 1.00 93.31 124 ALA A CA 1
ATOM 973 C C . ALA A 1 124 ? -12.056 8.359 16.703 1.00 93.31 124 ALA A C 1
ATOM 975 O O . ALA A 1 124 ? -12.989 9.150 16.554 1.00 93.31 124 ALA A O 1
ATOM 976 N N . VAL A 1 125 ? -11.345 8.297 17.831 1.00 92.19 125 VAL A N 1
ATOM 977 C CA . VAL A 1 125 ? -11.626 9.106 19.026 1.00 92.19 125 VAL A CA 1
ATOM 978 C C . VAL A 1 125 ? -10.470 10.066 19.334 1.00 92.19 125 VAL A C 1
ATOM 980 O O . VAL A 1 125 ? -9.311 9.755 19.039 1.00 92.19 125 VAL A O 1
ATOM 983 N N . PRO A 1 126 ? -10.740 11.233 19.950 1.00 86.31 126 PRO A N 1
ATOM 984 C CA . PRO A 1 126 ? -9.686 12.105 20.458 1.00 86.31 126 PRO A CA 1
ATOM 985 C C . PRO A 1 126 ? -8.796 11.382 21.473 1.00 86.31 126 PRO A C 1
ATOM 987 O O . PRO A 1 126 ? -9.275 10.585 22.282 1.00 86.31 126 PRO A O 1
ATOM 990 N N . TRP A 1 127 ? -7.499 11.695 21.467 1.00 83.19 127 TRP A N 1
ATOM 991 C CA . TRP A 1 127 ? -6.581 11.174 22.478 1.00 83.19 127 TRP A CA 1
ATOM 992 C C . TRP A 1 127 ? -6.989 11.685 23.875 1.00 83.19 127 TRP A C 1
ATOM 994 O O . TRP A 1 127 ? -7.328 12.866 23.995 1.00 83.19 127 TRP A O 1
ATOM 1004 N N . PRO A 1 128 ? -6.970 10.858 24.939 1.00 76.31 128 PRO A N 1
ATOM 1005 C CA . PRO A 1 128 ? -7.381 11.305 26.268 1.00 76.31 128 PRO A CA 1
ATOM 1006 C C . PRO A 1 128 ? -6.496 12.443 26.797 1.00 76.31 128 PRO A C 1
ATOM 1008 O O . PRO A 1 128 ? -5.309 12.245 27.073 1.00 76.31 128 PRO A O 1
ATOM 1011 N N . HIS A 1 129 ? -7.080 13.628 26.988 1.00 58.06 129 HIS A N 1
ATOM 1012 C CA . HIS A 1 129 ? -6.391 14.754 27.618 1.00 58.06 129 HIS A CA 1
ATOM 1013 C C . HIS A 1 129 ? -6.093 14.429 29.088 1.00 58.06 129 HIS A C 1
ATOM 1015 O O . HIS A 1 129 ? -6.996 14.309 29.917 1.00 58.06 129 HIS A O 1
ATOM 1021 N N . GLY A 1 130 ? -4.807 14.257 29.388 1.00 52.41 130 GLY A N 1
ATOM 1022 C CA . GLY A 1 130 ? -4.301 13.838 30.700 1.00 52.41 130 GLY A CA 1
ATOM 1023 C C . GLY A 1 130 ? -2.823 13.435 30.688 1.00 52.41 130 GLY A C 1
ATOM 1024 O O . GLY A 1 130 ? -2.175 13.485 31.724 1.00 52.41 130 GLY A O 1
ATOM 1025 N N . PHE A 1 131 ? -2.277 13.107 29.510 1.00 50.88 131 PHE A N 1
ATOM 1026 C CA . PHE A 1 131 ? -0.834 12.941 29.265 1.00 50.88 131 PHE A CA 1
ATOM 1027 C C . PHE A 1 131 ? -0.242 14.058 28.374 1.00 50.88 131 PHE A C 1
ATOM 1029 O O . PHE A 1 131 ? 0.903 13.958 27.944 1.00 50.88 131 PHE A O 1
ATOM 1036 N N . ASP A 1 132 ? -1.021 15.111 28.091 1.00 51.97 132 ASP A N 1
ATOM 1037 C CA . ASP A 1 132 ? -0.632 16.248 27.236 1.00 51.97 132 ASP A CA 1
ATOM 1038 C C . ASP A 1 132 ? 0.094 17.378 27.998 1.00 51.97 132 ASP A C 1
ATOM 1040 O O . ASP A 1 132 ? 0.620 18.277 27.351 1.00 51.97 132 ASP A O 1
ATOM 1044 N N . GLU A 1 133 ? 0.161 17.371 29.342 1.00 52.97 133 GLU A N 1
ATOM 1045 C 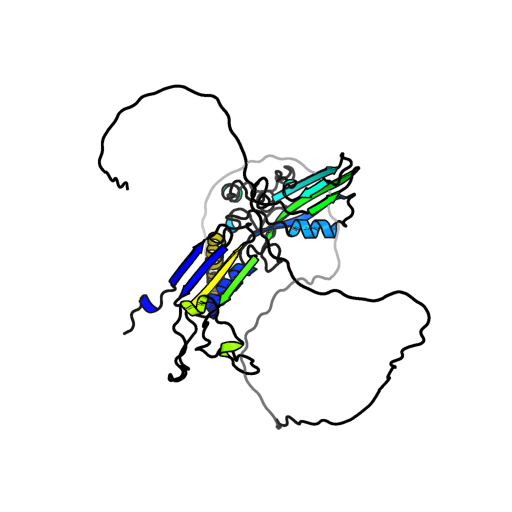CA . GLU A 1 133 ? 0.839 18.450 30.102 1.00 52.97 133 GLU A CA 1
ATOM 1046 C C . GLU A 1 133 ? 2.340 18.577 29.769 1.00 52.97 133 GLU A C 1
ATOM 1048 O O . GLU A 1 133 ? 2.889 19.674 29.851 1.00 52.97 133 GLU A O 1
ATOM 1053 N N . ASP A 1 134 ? 2.977 17.486 29.329 1.00 53.88 134 ASP A N 1
ATOM 1054 C CA . ASP A 1 134 ? 4.385 17.444 28.908 1.00 53.88 134 ASP A CA 1
ATOM 1055 C C . ASP A 1 134 ? 4.576 17.511 27.375 1.00 53.88 134 ASP A C 1
ATOM 1057 O O . ASP A 1 134 ? 5.703 17.405 26.885 1.00 53.88 134 ASP A O 1
ATOM 1061 N N . VAL A 1 135 ? 3.502 17.655 26.586 1.00 55.75 135 VAL A N 1
ATOM 1062 C CA . VAL A 1 135 ? 3.577 17.714 25.116 1.00 55.75 135 VAL A CA 1
ATOM 1063 C C . VAL A 1 135 ? 3.621 19.180 24.671 1.00 55.75 135 VAL A C 1
ATOM 1065 O O . VAL A 1 135 ? 2.633 19.895 24.842 1.00 55.75 135 VAL A O 1
ATOM 1068 N N . PRO A 1 136 ? 4.725 19.663 24.061 1.00 55.44 136 PRO A N 1
ATOM 1069 C CA . PRO A 1 136 ? 4.750 21.004 23.492 1.00 55.44 136 PRO A CA 1
ATOM 1070 C C . PRO A 1 136 ? 3.642 21.153 22.437 1.00 55.44 136 PRO A C 1
ATOM 1072 O O . PRO A 1 136 ? 3.486 20.249 21.612 1.00 55.44 136 PRO A O 1
ATOM 1075 N N . PRO A 1 137 ? 2.922 22.289 22.382 1.00 59.94 137 PRO A N 1
ATOM 1076 C CA . PRO A 1 137 ? 1.889 22.545 21.369 1.00 59.94 137 PRO A CA 1
ATOM 1077 C C . PRO A 1 137 ? 2.456 22.716 19.943 1.00 59.94 137 PRO A C 1
ATOM 1079 O O . PRO A 1 137 ? 1.721 23.037 19.010 1.00 59.94 137 PRO A O 1
ATOM 1082 N N . ASP A 1 138 ? 3.763 22.516 19.774 1.00 62.81 138 ASP A N 1
ATOM 1083 C CA . ASP A 1 138 ? 4.518 22.748 18.554 1.00 62.81 138 ASP A CA 1
ATOM 1084 C C . ASP A 1 138 ? 4.388 21.557 17.593 1.00 62.81 138 ASP A C 1
ATOM 1086 O O . ASP A 1 138 ? 5.213 20.632 17.555 1.00 62.81 138 ASP A O 1
ATOM 1090 N N . GLY A 1 139 ? 3.332 21.593 16.783 1.00 68.19 139 GLY A N 1
ATOM 1091 C CA . GLY A 1 139 ? 3.142 20.672 15.670 1.00 68.19 139 GLY A CA 1
ATOM 1092 C C . GLY A 1 139 ? 2.088 21.135 14.674 1.00 68.19 139 GLY A C 1
ATOM 1093 O O . GLY A 1 139 ? 0.946 21.406 15.040 1.00 68.19 139 GLY A O 1
ATOM 1094 N N . ASP A 1 140 ? 2.469 21.212 13.398 1.00 83.38 140 ASP A N 1
ATOM 1095 C CA . ASP A 1 140 ? 1.551 21.514 12.300 1.00 83.38 140 ASP A CA 1
ATOM 1096 C C . ASP A 1 140 ? 0.909 20.245 11.700 1.00 83.38 140 ASP A C 1
ATOM 1098 O O . ASP A 1 140 ? 0.008 20.356 10.868 1.00 83.38 140 ASP A O 1
ATOM 1102 N N . GLU A 1 141 ? 1.284 19.047 12.174 1.00 88.00 141 GLU A N 1
ATOM 1103 C CA . GLU A 1 141 ? 0.867 17.744 11.632 1.00 88.00 141 GLU A CA 1
ATOM 1104 C C . GLU A 1 141 ? -0.656 17.594 11.572 1.00 88.00 141 GLU A C 1
ATOM 1106 O O . GLU A 1 141 ? -1.196 17.094 10.586 1.00 88.00 141 GLU A O 1
ATOM 1111 N N . LEU A 1 142 ? -1.371 18.059 12.604 1.00 85.88 142 LEU A N 1
ATOM 1112 C CA . LEU A 1 142 ? -2.834 17.990 12.637 1.00 85.88 142 LEU A CA 1
ATOM 1113 C C . LEU A 1 142 ? -3.479 18.849 11.544 1.00 85.88 142 LEU A C 1
ATOM 1115 O O . LEU A 1 142 ? -4.527 18.470 11.036 1.00 85.88 142 LEU A O 1
ATOM 1119 N N . THR A 1 143 ? -2.852 19.956 11.137 1.00 87.31 143 THR A N 1
ATOM 1120 C CA . THR A 1 143 ? -3.364 20.811 10.049 1.00 87.31 143 THR A CA 1
ATOM 1121 C C . THR A 1 143 ? -3.142 20.207 8.659 1.00 87.31 143 THR A C 1
ATOM 1123 O O . THR A 1 143 ? -3.755 20.648 7.691 1.00 87.31 143 THR A O 1
ATOM 1126 N N . LYS A 1 144 ? -2.296 19.171 8.563 1.00 90.56 144 LYS A N 1
ATOM 1127 C CA . LYS A 1 144 ? -1.958 18.449 7.325 1.00 90.56 144 LYS A CA 1
ATOM 1128 C C . LYS A 1 144 ? -2.735 17.141 7.153 1.00 90.56 144 LYS A C 1
ATOM 1130 O O . LYS A 1 144 ? -2.659 16.519 6.091 1.00 90.56 144 LYS A O 1
ATOM 1135 N N . ARG A 1 145 ? -3.493 16.728 8.175 1.00 90.94 145 ARG A N 1
ATOM 1136 C CA . ARG A 1 145 ? -4.446 15.613 8.101 1.00 90.94 145 ARG A CA 1
ATOM 1137 C C . ARG A 1 145 ? -5.639 16.020 7.244 1.00 90.94 145 ARG A C 1
ATOM 1139 O O . ARG A 1 145 ? -6.287 17.021 7.524 1.00 90.94 145 ARG A O 1
ATOM 1146 N N . GLY A 1 146 ? -5.947 15.222 6.224 1.00 88.69 146 GLY A N 1
ATOM 1147 C CA . GLY A 1 146 ? -7.239 15.320 5.542 1.00 88.69 146 GLY A CA 1
ATOM 1148 C C . GLY A 1 146 ? -8.371 14.775 6.419 1.00 88.69 146 GLY A C 1
ATOM 1149 O O . GLY A 1 146 ? -8.124 13.948 7.293 1.00 88.69 146 GLY A O 1
ATOM 1150 N N . ASP A 1 147 ? -9.612 15.176 6.142 1.00 89.44 147 ASP A N 1
ATOM 1151 C CA . ASP A 1 147 ? -10.803 14.871 6.958 1.00 89.44 147 ASP A CA 1
ATOM 1152 C C . ASP A 1 147 ? -10.989 13.384 7.310 1.00 89.44 147 ASP A C 1
ATOM 1154 O O . ASP A 1 147 ? -11.537 13.054 8.357 1.00 89.44 147 ASP A O 1
ATOM 1158 N N . LYS A 1 148 ? -10.549 12.474 6.429 1.00 92.88 148 LYS A N 1
ATOM 1159 C CA . LYS A 1 148 ? -10.659 11.017 6.614 1.00 92.88 148 LYS A CA 1
ATOM 1160 C C . LYS A 1 148 ? -9.403 10.363 7.201 1.00 92.88 148 LYS A C 1
ATOM 1162 O O . LYS A 1 148 ? -9.383 9.146 7.344 1.00 92.88 148 LYS A O 1
ATOM 1167 N N . PHE A 1 149 ? -8.343 11.111 7.500 1.00 95.00 149 PHE A N 1
ATOM 1168 C CA . PHE A 1 149 ? -7.053 10.551 7.912 1.00 95.00 149 PHE A CA 1
ATOM 1169 C C . PHE A 1 149 ? -7.181 9.672 9.166 1.00 95.00 149 PHE A C 1
ATOM 1171 O O . PHE A 1 149 ? -7.714 10.102 10.186 1.00 95.00 149 PHE A O 1
ATOM 1178 N N . GLY A 1 150 ? -6.690 8.435 9.092 1.00 94.81 150 GLY A N 1
ATOM 1179 C CA . GLY A 1 150 ? -6.816 7.444 10.163 1.00 94.81 150 GLY A CA 1
ATOM 1180 C C . GLY A 1 150 ? -8.151 6.699 10.231 1.00 94.81 150 GLY A C 1
ATOM 1181 O O . GLY A 1 150 ? -8.230 5.714 10.960 1.00 94.81 150 GLY A O 1
ATOM 1182 N N . HIS A 1 151 ? -9.173 7.098 9.470 1.00 95.88 151 HIS A N 1
ATOM 1183 C CA . HIS A 1 151 ? -10.402 6.313 9.347 1.00 95.88 151 HIS A CA 1
ATOM 1184 C C . HIS A 1 151 ? -10.177 5.081 8.454 1.00 95.88 151 HIS A C 1
ATOM 1186 O O . HIS A 1 151 ? -9.386 5.153 7.505 1.00 95.88 151 HIS A O 1
ATOM 1192 N N . PRO A 1 152 ? -10.882 3.959 8.696 1.00 97.19 152 PRO A N 1
ATOM 1193 C CA . PRO A 1 152 ? -10.861 2.810 7.800 1.00 97.19 152 PRO A CA 1
ATOM 1194 C C . PRO A 1 152 ? -11.271 3.163 6.366 1.00 97.19 152 PRO 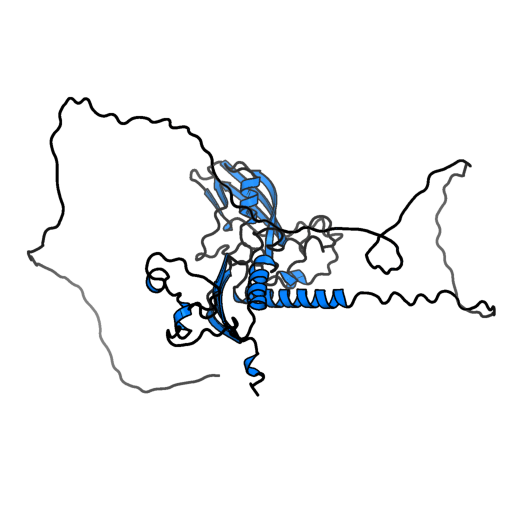A C 1
ATOM 1196 O O . PRO A 1 152 ? -12.234 3.900 6.130 1.00 97.19 152 PRO A O 1
ATOM 1199 N N . VAL A 1 153 ? -10.561 2.594 5.393 1.00 95.38 153 VAL A N 1
ATOM 1200 C CA . VAL A 1 153 ? -10.894 2.755 3.972 1.00 95.38 153 VAL A CA 1
ATOM 1201 C C . VAL A 1 153 ? -12.294 2.198 3.704 1.00 95.38 153 VAL A C 1
ATOM 1203 O O . VAL A 1 153 ? -12.675 1.144 4.215 1.00 95.38 153 VAL A O 1
ATOM 1206 N N . GLY A 1 154 ? -13.089 2.943 2.934 1.00 92.31 154 GLY A N 1
ATOM 1207 C CA . GLY A 1 154 ? -14.497 2.620 2.683 1.00 92.31 154 GLY A CA 1
ATOM 1208 C C . GLY A 1 154 ? -15.446 2.809 3.875 1.00 92.31 154 GLY A C 1
ATOM 1209 O O . GLY A 1 154 ? -16.606 2.421 3.767 1.00 92.31 154 GLY A O 1
ATOM 1210 N N . GLN A 1 155 ? -15.017 3.400 5.002 1.00 92.38 155 GLN A N 1
ATOM 1211 C CA . GLN A 1 155 ? -15.923 3.622 6.135 1.00 92.38 155 GLN A CA 1
ATOM 1212 C C . GLN A 1 155 ? -17.156 4.448 5.718 1.00 92.38 155 GLN A C 1
ATOM 1214 O O . GLN A 1 155 ? -17.031 5.565 5.213 1.00 92.38 155 GLN A O 1
ATOM 1219 N N . HIS A 1 156 ? -18.341 3.869 5.944 1.00 86.12 156 HIS A N 1
ATOM 1220 C CA . HIS A 1 156 ? -19.661 4.390 5.545 1.00 86.12 156 HIS A CA 1
ATOM 1221 C C . HIS A 1 156 ? -19.865 4.638 4.033 1.00 86.12 156 HIS A C 1
ATOM 1223 O O . HIS A 1 156 ? -20.831 5.298 3.650 1.00 86.12 156 HIS A O 1
ATOM 1229 N N . ASP A 1 157 ? -19.004 4.095 3.172 1.00 91.19 157 ASP A N 1
ATOM 1230 C CA . ASP A 1 157 ? -19.166 4.127 1.716 1.00 91.19 157 ASP A CA 1
ATOM 1231 C C . ASP A 1 157 ? -20.069 2.951 1.275 1.00 91.19 157 ASP A C 1
ATOM 1233 O O . ASP A 1 157 ? -19.723 1.798 1.540 1.00 91.19 157 ASP A O 1
ATOM 1237 N N . PRO A 1 158 ? -21.242 3.184 0.652 1.00 90.12 158 PRO A N 1
ATOM 1238 C CA . PRO A 1 158 ? -22.135 2.102 0.233 1.00 90.12 158 PRO A CA 1
ATOM 1239 C C . PRO A 1 158 ? -21.574 1.271 -0.932 1.00 90.12 158 PRO A C 1
ATOM 1241 O O . PRO A 1 158 ? -22.005 0.131 -1.109 1.00 90.12 158 PRO A O 1
ATOM 1244 N N . ASP A 1 159 ? -20.625 1.815 -1.701 1.00 90.69 159 ASP A N 1
ATOM 1245 C CA . ASP A 1 159 ? -20.019 1.143 -2.853 1.00 90.69 159 ASP A CA 1
ATOM 1246 C C . ASP A 1 159 ? -18.799 0.287 -2.454 1.00 90.69 159 ASP A C 1
ATOM 1248 O O . ASP A 1 159 ? -18.315 -0.517 -3.255 1.00 90.69 159 ASP A O 1
ATOM 1252 N N . VAL A 1 160 ? -18.305 0.415 -1.212 1.00 90.31 160 VAL A N 1
ATOM 1253 C CA . VAL A 1 160 ? -17.149 -0.336 -0.692 1.00 90.31 160 VAL A CA 1
ATOM 1254 C C . VAL A 1 160 ? -17.579 -1.256 0.461 1.00 90.31 160 VAL A C 1
ATOM 1256 O O . VAL A 1 160 ? -17.947 -0.776 1.533 1.00 90.31 160 VAL A O 1
ATOM 1259 N N . PRO A 1 161 ? -17.519 -2.594 0.306 1.00 92.62 161 PRO A N 1
ATOM 1260 C CA . PRO A 1 161 ? -17.902 -3.507 1.378 1.00 92.62 161 PRO A CA 1
ATOM 1261 C C . PRO A 1 161 ? -16.916 -3.410 2.559 1.00 92.62 161 PRO A C 1
ATOM 1263 O O . PRO A 1 161 ? -15.705 -3.518 2.351 1.00 92.62 161 PRO A O 1
ATOM 1266 N N . PRO A 1 162 ? -17.393 -3.260 3.810 1.00 95.31 162 PRO A N 1
ATOM 1267 C CA . PRO A 1 162 ? -16.514 -3.097 4.960 1.00 95.31 162 PRO A CA 1
ATOM 1268 C C . PRO A 1 162 ? -15.794 -4.404 5.311 1.00 95.31 162 PRO A C 1
ATOM 1270 O O . PRO A 1 162 ? -16.334 -5.508 5.170 1.00 95.31 162 PRO A O 1
ATOM 1273 N N . VAL A 1 163 ? -14.576 -4.286 5.839 1.00 96.88 163 VAL A N 1
ATOM 1274 C CA . VAL A 1 163 ? -13.741 -5.436 6.203 1.00 96.88 163 VAL A CA 1
ATOM 1275 C C . VAL A 1 163 ? -14.377 -6.169 7.381 1.00 96.88 163 VAL A C 1
ATOM 1277 O O . VAL A 1 163 ? -14.536 -5.605 8.462 1.00 96.88 163 VAL A O 1
ATOM 1280 N N . MET A 1 164 ? -14.731 -7.443 7.204 1.00 97.31 164 MET A N 1
ATOM 1281 C CA . MET A 1 164 ? -15.196 -8.289 8.307 1.00 97.31 164 MET A CA 1
ATOM 1282 C C . MET A 1 164 ? -14.054 -8.519 9.307 1.00 97.31 164 MET A C 1
ATOM 1284 O O . MET A 1 164 ? -12.974 -8.967 8.920 1.00 97.31 164 MET A O 1
ATOM 1288 N N . ILE A 1 165 ? -14.314 -8.294 10.594 1.00 97.56 165 ILE A N 1
ATOM 1289 C CA . ILE A 1 165 ? -13.366 -8.507 11.696 1.00 97.56 165 ILE A CA 1
ATOM 1290 C C . ILE A 1 165 ? -13.677 -9.839 12.384 1.00 97.56 165 ILE A C 1
ATOM 1292 O O . ILE A 1 165 ? -12.843 -10.743 12.415 1.00 97.56 165 ILE A O 1
ATOM 1296 N N . CYS A 1 166 ? -14.907 -10.008 12.870 1.00 97.25 166 CYS A N 1
ATOM 1297 C CA . CYS A 1 166 ? -15.385 -11.259 13.453 1.00 97.25 166 CYS A CA 1
ATOM 1298 C C . CYS A 1 166 ? -16.919 -11.359 13.383 1.00 97.25 166 CYS A C 1
ATOM 1300 O O . CYS A 1 166 ? -17.598 -10.480 12.847 1.00 97.25 166 CYS A O 1
ATOM 1302 N N . LYS A 1 167 ? -17.473 -12.461 13.894 1.00 97.50 167 LYS A N 1
ATOM 1303 C CA . LYS A 1 167 ? -18.919 -12.672 14.027 1.00 97.50 167 LYS A CA 1
ATOM 1304 C C . LYS A 1 167 ? -19.235 -13.024 15.471 1.00 97.50 167 LYS A C 1
ATOM 1306 O O . LYS A 1 167 ? -18.492 -13.795 16.077 1.00 97.50 167 LYS A O 1
ATOM 1311 N N . ILE A 1 168 ? -20.330 -12.478 15.985 1.00 97.44 168 ILE A N 1
ATOM 1312 C CA . ILE A 1 168 ? -20.772 -12.665 17.366 1.00 97.44 168 ILE A CA 1
ATOM 1313 C C . ILE A 1 168 ? -22.255 -13.055 17.409 1.00 97.44 168 ILE A C 1
ATOM 1315 O O . ILE A 1 168 ? -23.029 -12.732 16.507 1.00 97.44 168 ILE A O 1
ATOM 1319 N N . ARG A 1 169 ? -22.634 -13.797 18.447 1.00 97.44 169 ARG A N 1
ATOM 1320 C CA . ARG A 1 169 ? -24.010 -14.188 18.778 1.00 97.44 169 ARG A CA 1
ATOM 1321 C C . ARG A 1 169 ? -24.525 -13.372 19.960 1.00 97.44 169 ARG A C 1
ATOM 1323 O O . ARG A 1 169 ? -23.745 -12.763 20.688 1.00 97.44 169 ARG A O 1
ATOM 1330 N N . LYS A 1 170 ? -25.837 -13.436 20.183 1.00 97.25 170 LYS A N 1
ATOM 1331 C CA . LYS A 1 170 ? -26.525 -12.865 21.342 1.00 97.25 170 LYS A CA 1
ATOM 1332 C C . LYS A 1 170 ? -25.760 -13.014 22.658 1.00 97.25 170 LYS A C 1
ATOM 1334 O O . LYS A 1 170 ? -25.393 -14.122 23.046 1.00 97.25 170 LYS A O 1
ATOM 1339 N N . GLY A 1 171 ? -25.589 -11.902 23.363 1.00 95.69 171 GLY A N 1
ATOM 1340 C CA . GLY A 1 171 ? -24.900 -11.832 24.651 1.00 95.69 171 GLY A CA 1
ATOM 1341 C C . GLY A 1 171 ? -23.373 -11.838 24.563 1.00 95.69 171 GLY A C 1
ATOM 1342 O O . GLY A 1 171 ? -22.734 -11.705 25.601 1.00 95.69 171 GLY A O 1
ATOM 1343 N N . GLN A 1 172 ? -22.783 -11.970 23.370 1.00 97.69 172 GLN A N 1
ATOM 1344 C CA . GLN A 1 172 ? -21.360 -11.709 23.167 1.00 97.69 172 GLN A CA 1
ATOM 1345 C C . GLN A 1 172 ? -21.119 -10.218 22.901 1.00 97.69 172 GLN A C 1
ATOM 1347 O O . GLN A 1 172 ? -21.898 -9.533 22.232 1.00 97.69 172 GLN A O 1
ATOM 1352 N N . GLU A 1 173 ? -19.989 -9.758 23.412 1.00 97.50 173 GLU A N 1
ATOM 1353 C CA . GLU A 1 173 ? -19.470 -8.399 23.373 1.00 97.50 173 GLU A CA 1
ATOM 1354 C C . GLU A 1 173 ? -17.977 -8.426 23.013 1.00 97.50 173 GLU A C 1
ATOM 1356 O O . GLU A 1 173 ? -17.229 -9.321 23.439 1.00 97.50 173 GLU A O 1
ATOM 1361 N N . PHE A 1 174 ? -17.557 -7.433 22.232 1.00 97.88 174 PHE A N 1
ATOM 1362 C CA . PHE A 1 174 ? -16.160 -7.109 21.987 1.00 97.88 174 PHE A CA 1
ATOM 1363 C C . PHE A 1 174 ? -15.937 -5.612 22.213 1.00 97.88 174 PHE A C 1
ATOM 1365 O O . PHE A 1 174 ? -16.593 -4.783 21.577 1.00 97.88 174 PHE A O 1
ATOM 1372 N N . LYS A 1 175 ? -14.995 -5.284 23.098 1.00 98.19 175 LYS A N 1
ATOM 1373 C CA . LYS A 1 175 ? -14.615 -3.920 23.451 1.00 98.19 175 LYS A CA 1
ATOM 1374 C C . LYS A 1 175 ? -13.095 -3.791 23.482 1.00 98.19 175 LYS A C 1
ATOM 1376 O O . LYS A 1 175 ? -12.435 -4.429 24.305 1.00 98.19 175 LYS A O 1
ATOM 1381 N N . ALA A 1 176 ? -12.549 -2.961 22.598 1.00 97.94 176 ALA A N 1
ATOM 1382 C CA . ALA A 1 176 ? -11.115 -2.715 22.503 1.00 97.94 176 ALA A CA 1
ATOM 1383 C C . ALA A 1 176 ? -10.783 -1.288 22.047 1.00 97.94 176 ALA A C 1
ATOM 1385 O O . ALA A 1 176 ? -11.542 -0.664 21.302 1.00 97.94 176 ALA A O 1
ATOM 1386 N N . LYS A 1 177 ? -9.600 -0.813 22.443 1.00 97.25 177 LYS A N 1
ATOM 1387 C CA . LYS A 1 177 ? -8.962 0.399 21.921 1.00 97.25 177 LYS A CA 1
ATOM 1388 C C . LYS A 1 177 ? -7.831 0.011 20.984 1.00 97.25 177 LYS A C 1
ATOM 1390 O O . LYS A 1 177 ? -7.027 -0.861 21.297 1.00 97.25 177 LYS A O 1
ATOM 1395 N N . CYS A 1 178 ? -7.762 0.653 19.833 1.00 97.75 178 CYS A N 1
ATOM 1396 C CA . CYS A 1 178 ? -6.775 0.413 18.795 1.00 97.75 178 CYS A CA 1
ATOM 1397 C C . CYS A 1 178 ? -5.922 1.669 18.633 1.00 97.75 178 CYS A C 1
ATOM 1399 O O . CYS A 1 178 ? -6.444 2.741 18.339 1.00 97.75 178 CYS A O 1
ATOM 1401 N N . ILE A 1 179 ? -4.610 1.544 18.797 1.00 97.19 179 ILE A N 1
ATOM 1402 C CA . ILE A 1 179 ? -3.658 2.634 18.596 1.00 97.19 179 ILE A CA 1
ATOM 1403 C C . ILE A 1 179 ? -2.971 2.395 17.255 1.00 97.19 179 ILE A C 1
ATOM 1405 O O . ILE A 1 179 ? -2.193 1.447 17.092 1.00 97.19 179 ILE A O 1
ATOM 1409 N N . ALA A 1 180 ? -3.277 3.251 16.285 1.00 97.94 180 ALA A N 1
ATOM 1410 C CA . ALA A 1 180 ? -2.652 3.250 14.975 1.00 97.94 180 ALA A CA 1
ATOM 1411 C C . ALA A 1 180 ? -1.429 4.172 14.941 1.00 97.94 180 ALA A C 1
ATOM 1413 O O . ALA A 1 180 ? -1.420 5.247 15.548 1.00 97.94 180 ALA A O 1
ATOM 1414 N N . LYS A 1 181 ? -0.383 3.730 14.238 1.00 97.19 181 LYS A N 1
ATOM 1415 C CA . LYS A 1 181 ? 0.925 4.395 14.173 1.00 97.19 181 LYS A CA 1
ATOM 1416 C C . LYS A 1 181 ? 1.437 4.461 12.740 1.00 97.19 181 LYS A C 1
ATOM 1418 O O . LYS A 1 181 ? 1.128 3.595 11.915 1.00 97.19 181 LYS A O 1
ATOM 1423 N N . LYS A 1 182 ? 2.274 5.468 12.485 1.00 97.50 182 LYS A N 1
ATOM 1424 C CA . LYS A 1 182 ? 3.092 5.583 11.274 1.00 97.50 182 LYS A CA 1
ATOM 1425 C C . LYS A 1 182 ? 4.131 4.462 11.233 1.00 97.50 182 LYS A C 1
ATOM 1427 O O . LYS A 1 182 ? 4.866 4.293 12.205 1.00 97.50 182 LYS A O 1
ATOM 1432 N N . GLY A 1 183 ? 4.229 3.758 10.113 1.00 97.50 183 GLY A N 1
ATOM 1433 C CA . GLY A 1 183 ? 5.223 2.707 9.902 1.00 97.50 183 GLY A CA 1
ATOM 1434 C C . GLY A 1 183 ? 5.548 2.491 8.428 1.00 97.50 183 GLY A C 1
ATOM 1435 O O . GLY A 1 183 ? 5.096 3.237 7.559 1.00 97.50 183 GLY A O 1
ATOM 1436 N N . LEU A 1 184 ? 6.372 1.476 8.165 1.00 97.50 184 LEU A N 1
ATOM 1437 C CA . LEU A 1 184 ? 6.855 1.103 6.833 1.00 97.50 184 LEU A CA 1
ATOM 1438 C C . LEU A 1 184 ? 6.612 -0.384 6.582 1.00 97.50 184 LEU A C 1
ATOM 1440 O O . LEU A 1 184 ? 6.750 -1.201 7.494 1.00 97.50 184 LEU A O 1
ATOM 1444 N N . ALA A 1 185 ? 6.358 -0.771 5.330 1.00 97.56 185 ALA A N 1
ATOM 1445 C CA . ALA A 1 185 ? 6.165 -2.181 4.977 1.00 97.56 185 ALA A CA 1
ATOM 1446 C C . ALA A 1 185 ? 7.389 -3.077 5.269 1.00 97.56 185 ALA A C 1
ATOM 1448 O O . ALA A 1 185 ? 7.241 -4.287 5.445 1.00 97.56 185 ALA A O 1
ATOM 1449 N N . LYS A 1 186 ? 8.591 -2.491 5.387 1.00 96.81 186 LYS A N 1
ATOM 1450 C CA . LYS A 1 186 ? 9.800 -3.169 5.899 1.00 96.81 186 LYS A CA 1
ATOM 1451 C C . LYS A 1 186 ? 9.707 -3.615 7.360 1.00 96.81 186 LYS A C 1
ATOM 1453 O O . LYS A 1 186 ? 10.389 -4.568 7.724 1.00 96.81 186 LYS A O 1
ATOM 1458 N N . GLU A 1 187 ? 8.924 -2.924 8.184 1.00 97.50 187 GLU A N 1
ATOM 1459 C CA . GLU A 1 187 ? 8.708 -3.272 9.593 1.00 97.50 187 GLU A CA 1
ATOM 1460 C C . GLU A 1 187 ? 7.614 -4.347 9.704 1.00 97.50 187 GLU A C 1
ATOM 1462 O O . GLU A 1 187 ? 7.800 -5.357 10.381 1.00 97.50 187 GLU A O 1
ATOM 1467 N N . HIS A 1 188 ? 6.499 -4.173 8.984 1.00 98.31 188 HIS A N 1
ATOM 1468 C CA . HIS A 1 188 ? 5.452 -5.185 8.827 1.00 98.31 188 HIS A CA 1
ATOM 1469 C C . HIS A 1 188 ? 4.609 -4.911 7.572 1.00 98.31 188 HIS A C 1
ATOM 1471 O O . HIS A 1 188 ? 4.248 -3.766 7.308 1.00 98.31 188 HIS A O 1
ATOM 1477 N N . ALA A 1 189 ? 4.206 -5.959 6.843 1.00 97.88 189 ALA A N 1
ATOM 1478 C CA . ALA A 1 189 ? 3.494 -5.843 5.560 1.00 97.88 189 ALA A CA 1
ATOM 1479 C C . ALA A 1 189 ? 2.178 -5.035 5.614 1.00 97.88 189 ALA A C 1
ATOM 1481 O O . ALA A 1 189 ? 1.758 -4.498 4.596 1.00 97.88 189 ALA A O 1
ATOM 1482 N N . LYS A 1 190 ? 1.571 -4.895 6.803 1.00 97.81 190 LYS A N 1
ATOM 1483 C CA . LYS A 1 190 ? 0.378 -4.060 7.056 1.00 97.81 190 LYS A CA 1
ATOM 1484 C C . LYS A 1 190 ? 0.524 -2.581 6.676 1.00 97.81 190 LYS A C 1
ATOM 1486 O O . LYS A 1 190 ? -0.477 -1.898 6.540 1.00 97.81 190 LYS A O 1
ATOM 1491 N N . TRP A 1 191 ? 1.760 -2.093 6.559 1.00 98.31 191 TRP A N 1
ATOM 1492 C CA . TRP A 1 191 ? 2.065 -0.720 6.159 1.00 98.31 191 TRP A CA 1
ATOM 1493 C C . TRP A 1 191 ? 2.393 -0.587 4.656 1.00 98.31 191 TRP A C 1
ATOM 1495 O O . TRP A 1 191 ? 2.876 0.462 4.231 1.00 98.31 191 TRP A O 1
ATOM 1505 N N . SER A 1 192 ? 2.171 -1.624 3.837 1.00 97.50 192 SER A N 1
ATOM 1506 C CA . SER A 1 192 ? 2.263 -1.509 2.373 1.00 97.50 192 SER A CA 1
ATOM 1507 C C . SER A 1 192 ? 0.995 -0.842 1.834 1.00 97.50 192 SER A C 1
ATOM 1509 O O . SER A 1 192 ? -0.061 -1.458 1.941 1.00 97.50 192 SER A O 1
ATOM 1511 N N . PRO A 1 193 ? 1.067 0.331 1.176 1.00 96.50 193 PRO A N 1
ATOM 1512 C CA . PRO A 1 193 ? -0.084 0.905 0.472 1.00 96.50 193 PRO A CA 1
ATOM 1513 C C . PRO A 1 193 ? -0.373 0.202 -0.867 1.00 96.50 193 PRO A C 1
ATOM 1515 O O . PRO A 1 193 ? -1.232 0.637 -1.630 1.00 96.50 193 PRO A O 1
ATOM 1518 N N . CYS A 1 194 ? 0.403 -0.830 -1.212 1.00 95.44 194 CYS A N 1
ATOM 1519 C CA . CYS A 1 194 ? 0.332 -1.538 -2.485 1.00 95.44 194 CYS A CA 1
ATOM 1520 C C . CYS A 1 194 ? -0.179 -2.965 -2.298 1.00 95.44 194 CYS A C 1
ATOM 1522 O O . CYS A 1 194 ? 0.380 -3.722 -1.498 1.00 95.44 194 CYS A O 1
ATOM 1524 N N . SER A 1 195 ? -1.154 -3.339 -3.125 1.00 94.69 195 SER A N 1
ATOM 1525 C CA . SER A 1 195 ? -1.665 -4.703 -3.276 1.00 94.69 195 SER A CA 1
ATOM 1526 C C . SER A 1 195 ? -0.733 -5.523 -4.172 1.00 94.69 195 SER A C 1
ATOM 1528 O O . SER A 1 195 ? -0.221 -6.570 -3.773 1.00 94.69 195 SER A O 1
ATOM 1530 N N . ALA A 1 196 ? -0.457 -5.020 -5.379 1.00 95.50 196 ALA A N 1
ATOM 1531 C CA . ALA A 1 196 ? 0.405 -5.669 -6.359 1.00 95.50 196 ALA A CA 1
ATOM 1532 C C . ALA A 1 196 ? 1.093 -4.649 -7.278 1.00 95.50 196 ALA A C 1
ATOM 1534 O O . ALA A 1 196 ? 0.603 -3.541 -7.495 1.00 95.50 196 ALA A O 1
ATOM 1535 N N . ILE A 1 197 ? 2.238 -5.046 -7.848 1.00 97.31 197 ILE A N 1
ATOM 1536 C CA . ILE A 1 197 ? 2.901 -4.298 -8.923 1.00 97.31 197 ILE A CA 1
ATOM 1537 C C . ILE A 1 197 ? 3.246 -5.245 -10.067 1.00 97.31 197 ILE A C 1
ATOM 1539 O O . ILE A 1 197 ? 4.204 -6.023 -9.969 1.00 97.31 197 ILE A O 1
ATOM 1543 N N . GLY A 1 198 ? 2.484 -5.135 -11.155 1.00 97.25 198 GLY A N 1
ATOM 1544 C CA . GLY A 1 198 ? 2.849 -5.678 -12.458 1.00 97.25 198 GLY A CA 1
ATOM 1545 C C . GLY A 1 198 ? 4.099 -4.973 -12.979 1.00 97.25 198 GLY A C 1
ATOM 1546 O O . GLY A 1 198 ? 4.212 -3.750 -12.882 1.00 97.25 198 GLY A O 1
ATOM 1547 N N . PHE A 1 199 ? 5.055 -5.751 -13.478 1.00 97.88 199 PHE A N 1
ATOM 1548 C CA . PHE A 1 199 ? 6.340 -5.266 -13.972 1.00 97.88 199 PHE A CA 1
ATOM 1549 C C . PHE A 1 199 ? 6.826 -6.189 -15.087 1.00 97.88 199 PHE A C 1
ATOM 1551 O O . PHE A 1 199 ? 7.149 -7.349 -14.831 1.00 97.88 199 PHE A O 1
ATOM 1558 N N . GLU A 1 200 ? 6.883 -5.670 -16.307 1.00 98.12 200 GLU A N 1
ATOM 1559 C CA . GLU A 1 200 ? 7.330 -6.388 -17.499 1.00 98.12 200 GLU A CA 1
ATOM 1560 C C . GLU A 1 200 ? 8.238 -5.483 -18.341 1.00 98.12 200 GLU A C 1
ATOM 1562 O O . GLU A 1 200 ? 8.085 -4.263 -18.350 1.00 98.12 200 GLU A O 1
ATOM 1567 N N . TYR A 1 201 ? 9.190 -6.074 -19.051 1.00 97.81 201 TYR A N 1
ATOM 1568 C CA . TYR A 1 201 ? 9.979 -5.431 -20.099 1.00 97.81 201 TYR A CA 1
ATOM 1569 C C . TYR A 1 201 ? 10.350 -6.500 -21.129 1.00 97.81 201 TYR A C 1
ATOM 1571 O O . TYR A 1 201 ? 10.386 -7.678 -20.777 1.00 97.81 201 TYR A O 1
ATOM 1579 N N . ASP A 1 202 ? 10.649 -6.090 -22.364 1.00 96.75 202 ASP A N 1
ATOM 1580 C CA . ASP A 1 202 ? 11.048 -6.994 -23.453 1.00 96.75 202 ASP A CA 1
ATOM 1581 C C . ASP A 1 202 ? 10.071 -8.183 -23.666 1.00 96.75 202 ASP A C 1
ATOM 1583 O O . ASP A 1 202 ? 10.439 -9.349 -23.497 1.00 96.75 202 ASP A O 1
ATOM 1587 N N . PRO A 1 203 ? 8.802 -7.908 -24.034 1.00 96.50 203 PRO A N 1
ATOM 1588 C CA . PRO A 1 203 ? 7.738 -8.913 -24.144 1.00 96.50 203 PRO A CA 1
ATOM 1589 C C . PRO A 1 203 ? 7.986 -9.966 -25.238 1.00 96.50 203 PRO A C 1
ATOM 1591 O O . PRO A 1 203 ? 7.348 -11.017 -25.234 1.00 96.50 203 PRO A O 1
ATOM 1594 N N . HIS A 1 204 ? 8.905 -9.694 -26.174 1.00 95.06 204 HIS A N 1
ATOM 1595 C CA . HIS A 1 204 ? 9.319 -10.628 -27.229 1.00 95.06 204 HIS A CA 1
ATOM 1596 C C . HIS A 1 204 ? 10.608 -11.403 -26.890 1.00 95.06 204 HIS A C 1
ATOM 1598 O O . HIS A 1 204 ? 10.923 -12.347 -27.606 1.00 95.06 204 HIS A O 1
ATOM 1604 N N . ASN A 1 205 ? 11.301 -11.066 -25.789 1.00 95.06 205 ASN A N 1
ATOM 1605 C CA . ASN A 1 205 ? 12.587 -11.635 -25.344 1.00 95.06 205 ASN A CA 1
ATOM 1606 C C . ASN A 1 205 ? 13.794 -11.350 -26.274 1.00 95.06 205 ASN A C 1
ATOM 1608 O O . ASN A 1 205 ? 14.741 -12.145 -26.339 1.00 95.06 205 ASN A O 1
ATOM 1612 N N . LYS A 1 206 ? 13.811 -10.169 -26.907 1.00 93.88 206 LYS A N 1
ATOM 1613 C CA . LYS A 1 206 ? 14.885 -9.654 -27.779 1.00 93.88 206 LYS A CA 1
ATOM 1614 C C . LYS A 1 206 ? 16.249 -9.650 -27.110 1.00 93.88 206 LYS A C 1
ATOM 1616 O O . LYS A 1 206 ? 17.258 -9.921 -27.755 1.00 93.88 206 LYS A O 1
ATOM 1621 N N . LEU A 1 207 ? 16.283 -9.343 -25.815 1.00 94.88 207 LEU A N 1
ATOM 1622 C CA . LEU A 1 207 ? 17.485 -9.290 -24.985 1.00 94.88 207 LEU A CA 1
ATOM 1623 C C . LEU A 1 207 ? 17.933 -10.684 -24.524 1.00 94.88 207 LEU A C 1
ATOM 1625 O O . LEU A 1 207 ? 19.027 -10.833 -23.979 1.00 94.88 207 LEU A O 1
ATOM 1629 N N . ARG A 1 208 ? 17.094 -11.712 -24.724 1.00 94.38 208 ARG A N 1
ATOM 1630 C CA . ARG A 1 208 ? 17.314 -13.104 -24.295 1.00 94.38 208 ARG A CA 1
ATOM 1631 C C . ARG A 1 208 ? 17.594 -13.229 -22.796 1.00 94.38 208 ARG A C 1
ATOM 1633 O O . ARG A 1 208 ? 18.337 -14.104 -22.352 1.00 94.38 208 ARG A O 1
ATOM 1640 N N . HIS A 1 209 ? 16.978 -12.345 -22.009 1.00 96.31 209 HIS A N 1
ATOM 1641 C CA . HIS A 1 209 ? 17.059 -12.345 -20.549 1.00 96.31 209 HIS A CA 1
ATOM 1642 C C . HIS A 1 209 ? 16.347 -13.554 -19.922 1.00 96.31 209 HIS A C 1
ATOM 1644 O O . HIS A 1 209 ? 16.676 -13.932 -18.797 1.00 96.31 209 HIS A O 1
ATOM 1650 N N . THR A 1 210 ? 15.415 -14.190 -20.642 1.00 96.19 210 THR A N 1
ATOM 1651 C CA . THR A 1 210 ? 14.880 -15.507 -20.284 1.00 96.19 210 THR A CA 1
ATOM 1652 C C . THR A 1 210 ? 15.219 -16.558 -21.341 1.00 96.19 210 THR A C 1
ATOM 1654 O O . THR A 1 210 ? 15.395 -16.267 -22.523 1.00 96.19 210 THR A O 1
ATOM 1657 N N . SER A 1 211 ? 15.312 -17.814 -20.911 1.00 96.19 211 SER A N 1
ATOM 1658 C CA . SER A 1 211 ? 15.373 -18.981 -21.792 1.00 96.19 211 SER A CA 1
ATOM 1659 C C . SER A 1 211 ? 14.086 -19.769 -21.605 1.00 96.19 211 SER A C 1
ATOM 1661 O O . SER A 1 211 ? 13.918 -20.440 -20.587 1.00 96.19 211 SER A O 1
ATOM 1663 N N . TYR A 1 212 ? 13.166 -19.657 -22.564 1.00 96.12 212 TYR A N 1
ATOM 1664 C CA . TYR A 1 212 ? 11.890 -20.363 -22.507 1.00 96.12 212 TYR A CA 1
ATOM 1665 C C . TYR A 1 212 ? 12.104 -21.879 -22.456 1.00 96.12 212 TYR A C 1
ATOM 1667 O O . TYR A 1 212 ? 12.822 -22.450 -23.278 1.00 96.12 212 TYR A O 1
ATOM 1675 N N . TRP A 1 213 ? 11.458 -22.532 -21.492 1.00 97.31 213 TRP A N 1
ATOM 1676 C CA . TRP A 1 213 ? 11.304 -23.984 -21.474 1.00 97.31 213 TRP A CA 1
ATOM 1677 C C . TRP A 1 213 ? 10.191 -24.380 -22.448 1.00 97.31 213 TRP A C 1
ATOM 1679 O O . TRP A 1 213 ? 9.164 -23.714 -22.474 1.00 97.31 213 TRP A O 1
ATOM 1689 N N . PHE A 1 214 ? 10.367 -25.436 -23.236 1.00 97.31 214 PHE A N 1
ATOM 1690 C CA . PHE A 1 214 ? 9.343 -25.918 -24.165 1.00 97.31 214 PHE A CA 1
ATOM 1691 C C . PHE A 1 214 ? 9.522 -27.414 -24.443 1.00 97.31 214 PHE A C 1
ATOM 1693 O O . PHE A 1 214 ? 10.637 -27.936 -24.349 1.00 97.31 214 PHE A O 1
ATOM 1700 N N . GLU A 1 215 ? 8.440 -28.094 -24.816 1.00 97.19 215 GLU A N 1
ATOM 1701 C CA . GLU A 1 215 ? 8.462 -29.489 -25.275 1.00 97.19 215 GLU A CA 1
ATOM 1702 C C . GLU A 1 215 ? 8.508 -29.595 -26.805 1.00 97.19 215 GLU A C 1
ATOM 1704 O O . GLU A 1 215 ? 9.156 -30.491 -27.351 1.00 97.19 215 GLU A O 1
ATOM 1709 N N . THR A 1 216 ? 7.818 -28.691 -27.507 1.00 96.31 216 THR A N 1
ATOM 1710 C CA . THR A 1 216 ? 7.570 -28.776 -28.953 1.00 96.31 216 THR A CA 1
ATOM 1711 C C . THR A 1 216 ? 7.830 -27.472 -29.706 1.00 96.31 216 THR A C 1
ATOM 1713 O O . THR A 1 216 ? 8.504 -27.499 -30.735 1.00 96.31 216 THR A O 1
ATOM 1716 N N . ASP A 1 217 ? 7.309 -26.336 -29.232 1.00 94.62 217 ASP A N 1
ATOM 1717 C CA . ASP A 1 217 ? 7.347 -25.055 -29.942 1.00 94.62 217 ASP A CA 1
ATOM 1718 C C . ASP A 1 217 ? 7.140 -23.875 -28.978 1.00 94.62 217 ASP A C 1
ATOM 1720 O O . ASP A 1 217 ? 6.060 -23.688 -28.413 1.00 94.62 217 ASP A O 1
ATOM 1724 N N . ILE A 1 218 ? 8.170 -23.034 -28.845 1.00 93.31 218 ILE A N 1
ATOM 1725 C CA . ILE A 1 218 ? 8.168 -21.860 -27.959 1.00 93.31 218 ILE A CA 1
ATOM 1726 C C . ILE A 1 218 ? 7.001 -20.913 -28.273 1.00 93.31 218 ILE A C 1
ATOM 1728 O O . ILE A 1 218 ? 6.301 -20.494 -27.354 1.00 93.31 218 ILE A O 1
ATOM 1732 N N . LYS A 1 219 ? 6.768 -20.598 -29.558 1.00 90.31 219 LYS A N 1
ATOM 1733 C CA . LYS A 1 219 ? 5.770 -19.606 -29.998 1.00 90.31 219 LYS A CA 1
ATOM 1734 C C . LYS A 1 219 ? 4.327 -20.121 -29.815 1.00 90.31 219 LYS A C 1
ATOM 1736 O O . LYS A 1 219 ? 3.392 -19.327 -29.889 1.00 90.31 219 LYS A O 1
ATOM 1741 N N . LYS A 1 220 ? 4.127 -21.429 -29.584 1.00 94.12 220 LYS A N 1
ATOM 1742 C CA . LYS A 1 220 ? 2.820 -22.036 -29.247 1.00 94.12 220 LYS A CA 1
ATOM 1743 C C . LYS A 1 220 ? 2.608 -22.253 -27.749 1.00 94.12 220 LYS A C 1
ATOM 1745 O O . LYS A 1 220 ? 1.468 -22.202 -27.298 1.00 94.12 220 LYS A O 1
ATOM 1750 N N . GLU A 1 221 ? 3.672 -22.551 -27.007 1.00 96.06 221 GLU A N 1
ATOM 1751 C CA . GLU A 1 221 ? 3.600 -22.881 -25.577 1.00 96.06 221 GLU A CA 1
ATOM 1752 C C . GLU A 1 221 ? 3.636 -21.635 -24.682 1.00 96.06 221 GLU A C 1
ATOM 1754 O O . GLU A 1 221 ? 3.003 -21.630 -23.626 1.00 96.06 221 GLU A O 1
ATOM 1759 N N . TRP A 1 222 ? 4.304 -20.562 -25.119 1.00 96.00 222 TRP A N 1
ATOM 1760 C CA . TRP A 1 222 ? 4.348 -19.286 -24.404 1.00 96.00 222 TRP A CA 1
ATOM 1761 C C . TRP A 1 222 ? 3.436 -18.255 -25.073 1.00 96.00 222 TRP A C 1
ATOM 1763 O O . TRP A 1 222 ? 3.742 -17.798 -26.178 1.00 96.00 222 TRP A O 1
ATOM 1773 N N . PRO A 1 223 ? 2.314 -17.867 -24.438 1.00 95.50 223 PRO A N 1
ATOM 1774 C CA . PRO A 1 223 ? 1.476 -16.798 -24.955 1.00 95.50 223 PRO A CA 1
ATOM 1775 C C . PRO A 1 223 ? 2.210 -15.457 -24.849 1.00 95.50 223 PRO A C 1
ATOM 1777 O O . PRO A 1 223 ? 2.819 -15.151 -23.823 1.00 95.50 223 PRO A O 1
ATOM 1780 N N . LEU A 1 224 ? 2.109 -14.642 -25.899 1.00 94.06 224 LEU A N 1
ATOM 1781 C CA . LEU A 1 224 ? 2.550 -13.249 -25.858 1.00 94.06 224 LEU A CA 1
ATOM 1782 C C . LEU A 1 224 ? 1.697 -12.454 -24.861 1.00 94.06 224 LEU A C 1
ATOM 1784 O O . LEU A 1 224 ? 0.482 -12.651 -24.775 1.00 94.06 224 LEU A O 1
ATOM 1788 N N . SER A 1 225 ? 2.333 -11.540 -24.132 1.00 95.50 225 SER A N 1
ATOM 1789 C CA . SER A 1 225 ? 1.644 -10.610 -23.240 1.00 95.50 225 SER A CA 1
ATOM 1790 C C . SER A 1 225 ? 0.861 -9.552 -24.021 1.00 95.50 225 SER A C 1
ATOM 1792 O O . SER A 1 225 ? 1.090 -9.315 -25.209 1.00 95.50 225 SER 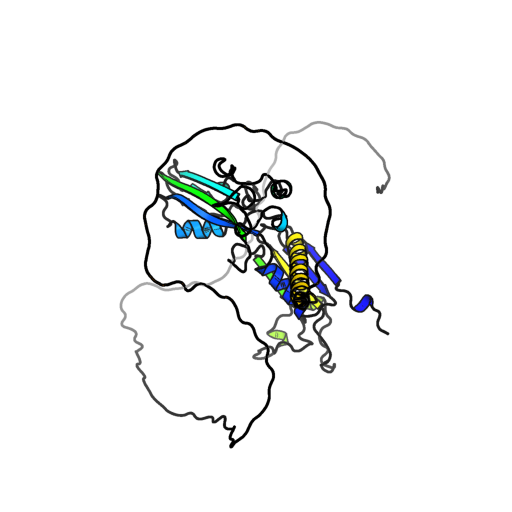A O 1
ATOM 1794 N N . GLU A 1 226 ? -0.042 -8.846 -23.340 1.00 94.81 226 GLU A N 1
ATOM 1795 C CA . GLU A 1 226 ? -0.735 -7.685 -23.916 1.00 94.81 226 GLU A CA 1
ATOM 1796 C C . GLU A 1 226 ? 0.258 -6.585 -24.340 1.00 94.81 226 GLU A C 1
ATOM 1798 O O . GLU A 1 226 ? 0.052 -5.904 -25.344 1.00 94.81 226 GLU A O 1
ATOM 1803 N N . ASN A 1 227 ? 1.385 -6.468 -23.625 1.00 96.50 227 ASN A N 1
ATOM 1804 C CA . ASN A 1 227 ? 2.447 -5.503 -23.904 1.00 96.50 227 ASN A CA 1
ATOM 1805 C C . ASN A 1 227 ? 3.205 -5.786 -25.211 1.00 96.50 227 ASN A C 1
ATOM 1807 O O . ASN A 1 227 ? 3.730 -4.850 -25.814 1.00 96.50 227 ASN A O 1
ATOM 1811 N N . ALA A 1 228 ? 3.196 -7.030 -25.705 1.00 95.06 228 ALA A N 1
ATOM 1812 C CA . ALA A 1 228 ? 3.799 -7.406 -26.986 1.00 95.06 228 ALA A CA 1
ATOM 1813 C C . ALA A 1 228 ? 3.206 -6.654 -28.195 1.00 95.06 228 ALA A C 1
ATOM 1815 O O . ALA A 1 228 ? 3.827 -6.615 -29.253 1.00 95.06 228 ALA A O 1
ATOM 1816 N N . GLN A 1 229 ? 2.023 -6.044 -28.052 1.00 93.62 229 GLN A N 1
ATOM 1817 C CA . GLN A 1 229 ? 1.383 -5.230 -29.093 1.00 93.62 229 GLN A CA 1
ATOM 1818 C C . GLN A 1 229 ? 2.037 -3.847 -29.275 1.00 93.62 229 GLN A C 1
ATOM 1820 O O . GLN A 1 229 ? 1.853 -3.223 -30.317 1.00 93.62 229 GLN A O 1
ATOM 1825 N N . GLU A 1 230 ? 2.789 -3.354 -28.282 1.00 92.69 230 GLU A N 1
ATOM 1826 C CA . GLU A 1 230 ? 3.471 -2.049 -28.333 1.00 92.69 230 GLU A CA 1
ATOM 1827 C C . GLU A 1 230 ? 4.951 -2.134 -28.750 1.00 92.69 230 GLU A C 1
ATOM 1829 O O . GLU A 1 230 ? 5.669 -1.130 -28.697 1.00 92.69 230 GLU A O 1
ATOM 1834 N N . GLU A 1 231 ? 5.423 -3.316 -29.146 1.00 93.50 231 GLU A N 1
ATOM 1835 C CA . GLU A 1 231 ? 6.772 -3.544 -29.659 1.00 93.50 231 GLU A CA 1
ATOM 1836 C C . GLU A 1 231 ? 6.730 -4.438 -30.896 1.00 93.50 231 GLU A C 1
ATOM 1838 O O . GLU A 1 231 ? 5.988 -5.416 -30.956 1.00 93.50 231 GLU A O 1
ATOM 1843 N N . GLU A 1 232 ? 7.560 -4.120 -31.888 1.00 89.56 232 GLU A N 1
ATOM 1844 C CA . GLU A 1 232 ? 7.713 -4.957 -33.077 1.00 89.56 232 GLU A CA 1
ATOM 1845 C C . GLU A 1 232 ? 8.260 -6.336 -32.682 1.00 89.56 232 GLU A C 1
ATOM 1847 O O . GLU A 1 232 ? 9.185 -6.422 -31.874 1.00 89.56 232 GLU A O 1
ATOM 1852 N N . ALA A 1 233 ? 7.713 -7.412 -33.247 1.00 88.25 233 ALA A N 1
ATOM 1853 C CA . ALA A 1 233 ? 8.206 -8.764 -32.991 1.00 88.25 233 ALA A CA 1
ATOM 1854 C C . ALA A 1 233 ? 9.639 -8.958 -33.520 1.00 88.25 233 ALA A C 1
ATOM 1856 O O . ALA A 1 233 ? 10.054 -8.291 -34.469 1.00 88.25 233 ALA A O 1
ATOM 1857 N N . GLU A 1 234 ? 10.387 -9.902 -32.938 1.00 82.81 234 GLU A N 1
ATOM 1858 C CA . GLU A 1 234 ? 11.664 -10.337 -33.516 1.00 82.81 234 GLU A CA 1
ATOM 1859 C C . GLU A 1 234 ? 11.475 -10.840 -34.947 1.00 82.81 234 GLU A C 1
ATOM 1861 O O . GLU A 1 234 ? 10.600 -11.664 -35.235 1.00 82.81 234 GLU A O 1
ATOM 1866 N N . ARG A 1 235 ? 12.345 -10.372 -35.839 1.00 85.94 235 ARG A N 1
ATOM 1867 C CA . ARG A 1 235 ? 12.473 -10.917 -37.182 1.00 85.94 235 ARG A CA 1
ATOM 1868 C C . ARG A 1 235 ? 13.475 -12.059 -37.166 1.00 85.94 235 ARG A C 1
ATOM 1870 O O . ARG A 1 235 ? 14.625 -11.870 -36.781 1.00 85.94 235 ARG A O 1
ATOM 1877 N N . ASP A 1 236 ? 13.053 -13.229 -37.646 1.00 82.00 236 ASP A N 1
ATOM 1878 C CA . ASP A 1 236 ? 13.879 -14.445 -37.641 1.00 82.00 236 ASP A CA 1
ATOM 1879 C C . ASP A 1 236 ? 15.184 -14.303 -38.485 1.00 82.00 236 ASP A C 1
ATOM 1881 O O . ASP A 1 236 ? 16.064 -15.160 -38.393 1.00 82.00 236 ASP A O 1
ATOM 1885 N N . ASP A 1 237 ? 15.325 -13.247 -39.307 1.00 89.00 237 ASP A N 1
ATOM 1886 C CA . ASP A 1 237 ? 16.519 -12.935 -40.111 1.00 89.00 237 ASP A CA 1
ATOM 1887 C C . ASP A 1 237 ? 17.505 -11.927 -39.478 1.00 89.00 237 ASP A C 1
ATOM 1889 O O . ASP A 1 237 ? 18.598 -11.728 -40.016 1.00 89.00 237 ASP A O 1
ATOM 1893 N N . GLU A 1 238 ? 17.170 -11.309 -38.340 1.00 86.50 238 GLU A N 1
ATOM 1894 C CA . GLU A 1 238 ? 18.019 -10.295 -37.700 1.00 86.50 238 GLU A CA 1
ATOM 1895 C C . GLU A 1 238 ? 19.047 -10.909 -36.721 1.00 86.50 238 GLU A C 1
ATOM 1897 O O . GLU A 1 238 ? 18.733 -11.822 -35.951 1.00 86.50 238 GLU A O 1
ATOM 1902 N N . PRO A 1 239 ? 20.315 -10.443 -36.726 1.00 91.81 239 PRO A N 1
ATOM 1903 C CA . PRO A 1 239 ? 21.317 -10.898 -35.769 1.00 91.81 239 PRO A CA 1
ATOM 1904 C C . PRO A 1 239 ? 21.009 -10.362 -34.364 1.00 91.81 239 PRO A C 1
ATOM 1906 O O . PRO A 1 239 ? 20.601 -9.216 -34.201 1.00 91.81 239 PRO A O 1
ATOM 1909 N N . PHE A 1 240 ? 21.271 -11.175 -33.338 1.00 93.06 240 PHE A N 1
ATOM 1910 C CA . PHE A 1 240 ? 21.076 -10.784 -31.939 1.00 93.06 240 PHE A CA 1
ATOM 1911 C C . PHE A 1 240 ? 21.936 -9.568 -31.557 1.00 93.06 240 PHE A C 1
ATOM 1913 O O . PHE A 1 240 ? 23.164 -9.614 -31.681 1.00 93.06 240 PHE A O 1
ATOM 1920 N N . ASP A 1 241 ? 21.297 -8.514 -31.044 1.00 93.44 241 ASP A N 1
ATOM 1921 C CA . ASP A 1 241 ? 21.979 -7.313 -30.563 1.00 93.44 241 ASP A CA 1
ATOM 1922 C C . ASP A 1 241 ? 22.435 -7.465 -29.102 1.00 93.44 241 ASP A C 1
ATOM 1924 O O . ASP A 1 241 ? 21.712 -7.192 -28.147 1.00 93.44 241 ASP A O 1
ATOM 1928 N N . TYR A 1 242 ? 23.695 -7.855 -28.938 1.00 94.56 242 TYR A N 1
ATOM 1929 C CA . TYR A 1 242 ? 24.397 -7.928 -27.651 1.00 94.56 242 TYR A CA 1
ATOM 1930 C C . TYR A 1 242 ? 24.705 -6.561 -27.005 1.00 94.56 242 TYR A C 1
ATOM 1932 O O . TYR A 1 242 ? 25.200 -6.533 -25.877 1.00 94.56 242 TYR A O 1
ATOM 1940 N N . ALA A 1 243 ? 24.471 -5.436 -27.691 1.00 94.88 243 ALA A N 1
ATOM 1941 C CA . ALA A 1 243 ? 24.620 -4.089 -27.133 1.00 94.88 243 ALA A CA 1
ATOM 1942 C C . ALA A 1 243 ? 23.290 -3.493 -26.630 1.00 94.88 243 ALA A C 1
ATOM 1944 O O . ALA A 1 243 ? 23.321 -2.507 -25.882 1.00 94.88 243 ALA A O 1
ATOM 1945 N N . ALA A 1 244 ? 22.153 -4.092 -27.000 1.00 93.62 244 ALA A N 1
ATOM 1946 C CA . ALA A 1 244 ? 20.828 -3.691 -26.546 1.00 93.62 244 ALA A CA 1
ATOM 1947 C C . ALA A 1 244 ? 20.698 -3.764 -25.015 1.00 93.62 244 ALA A C 1
ATOM 1949 O O . ALA A 1 244 ? 21.334 -4.572 -24.333 1.00 93.62 244 ALA A O 1
ATOM 1950 N N . LYS A 1 245 ? 19.859 -2.887 -24.456 1.00 94.56 245 LYS A N 1
ATOM 1951 C CA . LYS A 1 245 ? 19.588 -2.792 -23.017 1.00 94.56 245 LYS A CA 1
ATOM 1952 C C . LYS A 1 245 ? 18.097 -2.564 -22.782 1.00 94.56 245 LYS A C 1
ATOM 1954 O O . LYS A 1 245 ? 17.478 -1.867 -23.583 1.00 94.56 245 LYS A O 1
ATOM 1959 N N . PRO A 1 246 ? 17.531 -3.071 -21.674 1.00 95.75 246 PRO A N 1
ATOM 1960 C CA . PRO A 1 246 ? 16.150 -2.778 -21.315 1.00 95.75 246 PRO A CA 1
ATOM 1961 C C . PRO A 1 246 ? 16.013 -1.291 -20.962 1.00 95.75 246 PRO A C 1
ATOM 1963 O O . PRO A 1 246 ? 16.665 -0.817 -20.029 1.00 95.75 246 PRO A O 1
ATOM 1966 N N . ASN A 1 247 ? 15.179 -0.574 -21.718 1.00 94.56 247 ASN A N 1
ATOM 1967 C CA . ASN A 1 247 ? 14.918 0.863 -21.563 1.00 94.56 247 ASN A CA 1
ATOM 1968 C C . ASN A 1 247 ? 13.422 1.226 -21.463 1.00 94.56 247 ASN A C 1
ATOM 1970 O O . ASN A 1 247 ? 13.099 2.382 -21.191 1.00 94.56 247 ASN A O 1
ATOM 1974 N N . LYS A 1 248 ? 12.524 0.257 -21.684 1.00 96.19 248 LYS A N 1
ATOM 1975 C CA . LYS A 1 248 ? 11.065 0.403 -21.684 1.00 96.19 248 LYS A CA 1
ATOM 1976 C C . LYS A 1 248 ? 10.457 -0.619 -20.726 1.00 96.19 248 LYS A C 1
ATOM 1978 O O . LYS A 1 248 ? 10.720 -1.813 -20.850 1.00 96.19 248 LYS A O 1
ATOM 1983 N N . PHE A 1 249 ? 9.668 -0.142 -19.768 1.00 98.12 249 PHE A N 1
ATOM 1984 C CA . PHE A 1 249 ? 9.102 -0.942 -18.682 1.00 98.12 249 PHE A CA 1
ATOM 1985 C C . PHE A 1 249 ? 7.598 -0.709 -18.585 1.00 98.12 249 PHE A C 1
ATOM 1987 O O . PHE A 1 249 ? 7.137 0.423 -18.447 1.00 98.12 249 PHE A O 1
ATOM 1994 N N . TYR A 1 250 ? 6.835 -1.791 -18.621 1.00 98.06 250 TYR A N 1
ATOM 1995 C CA . TYR A 1 250 ? 5.391 -1.800 -18.458 1.00 98.06 250 TYR A CA 1
ATOM 1996 C C . TYR A 1 250 ? 5.070 -2.036 -16.988 1.00 98.06 250 TYR A C 1
ATOM 1998 O O . TYR A 1 250 ? 5.410 -3.083 -16.429 1.00 98.06 250 TYR A O 1
ATOM 2006 N N . MET A 1 251 ? 4.446 -1.049 -16.348 1.00 97.81 251 MET A N 1
ATOM 2007 C CA . MET A 1 251 ? 4.166 -1.067 -14.919 1.00 97.81 251 MET A CA 1
ATOM 2008 C C . MET A 1 251 ? 2.674 -0.877 -14.658 1.00 97.81 251 MET A C 1
ATOM 2010 O O . MET A 1 251 ? 2.035 0.012 -15.216 1.00 97.81 251 MET A O 1
ATOM 2014 N N . ASN A 1 252 ? 2.122 -1.705 -13.776 1.00 97.50 252 ASN A N 1
ATOM 2015 C CA . ASN A 1 252 ? 0.767 -1.540 -13.261 1.00 97.50 252 ASN A CA 1
ATOM 2016 C C . ASN A 1 252 ? 0.824 -1.594 -11.736 1.00 97.50 252 ASN A C 1
ATOM 2018 O O . ASN A 1 252 ? 1.176 -2.638 -11.190 1.00 97.50 252 ASN A O 1
ATOM 2022 N N . VAL A 1 253 ? 0.532 -0.484 -11.061 1.00 97.62 253 VAL A N 1
ATOM 2023 C CA . VAL A 1 253 ? 0.537 -0.393 -9.593 1.00 97.62 253 VAL A CA 1
ATOM 2024 C C . VAL A 1 253 ? -0.896 -0.361 -9.092 1.00 97.62 253 VAL A C 1
ATOM 2026 O O . VAL A 1 253 ? -1.664 0.510 -9.491 1.00 97.62 253 VAL A O 1
ATOM 2029 N N . GLU A 1 254 ? -1.229 -1.297 -8.209 1.00 97.88 254 GLU A N 1
ATOM 2030 C CA . GLU A 1 254 ? -2.525 -1.435 -7.544 1.00 97.88 254 GLU A CA 1
ATOM 2031 C C . GLU A 1 254 ? -2.366 -1.129 -6.049 1.00 97.88 254 GLU A C 1
ATOM 2033 O O . GLU A 1 254 ? -1.460 -1.668 -5.403 1.00 97.88 254 GLU A O 1
ATOM 2038 N N . THR A 1 255 ? -3.223 -0.270 -5.498 1.00 96.94 255 THR A N 1
ATOM 2039 C CA . THR A 1 255 ? -3.198 0.130 -4.084 1.00 96.94 255 THR A CA 1
ATOM 2040 C C . THR A 1 255 ? -4.248 -0.608 -3.255 1.00 96.94 255 THR A C 1
ATOM 2042 O O . THR A 1 255 ? -5.138 -1.271 -3.783 1.00 96.94 255 THR A O 1
ATOM 2045 N N . ASP A 1 256 ? -4.122 -0.531 -1.933 1.00 94.56 256 ASP A N 1
ATOM 2046 C CA . ASP A 1 256 ? -5.097 -1.055 -0.963 1.00 94.56 256 ASP A CA 1
ATOM 2047 C C . ASP A 1 256 ? -6.198 -0.028 -0.604 1.00 94.56 256 ASP A C 1
ATOM 2049 O O . ASP A 1 256 ? -7.045 -0.274 0.257 1.00 94.56 256 ASP A O 1
ATOM 2053 N N . GLY A 1 257 ? -6.162 1.150 -1.237 1.00 93.75 257 GLY A N 1
ATOM 2054 C CA . GLY A 1 257 ? -7.029 2.293 -0.956 1.00 93.75 257 GLY A CA 1
ATOM 2055 C C . GLY A 1 257 ? -6.609 3.161 0.242 1.00 93.75 257 GLY A C 1
ATOM 2056 O O . GLY A 1 257 ? -7.230 4.202 0.462 1.00 93.75 257 GLY A O 1
ATOM 2057 N N . SER A 1 258 ? -5.554 2.805 0.992 1.00 94.94 258 SER A N 1
ATOM 2058 C CA . SER A 1 258 ? -4.990 3.667 2.053 1.00 94.94 258 SER A CA 1
ATOM 2059 C C . SER A 1 258 ? -4.385 4.955 1.481 1.00 94.94 258 SER A C 1
ATOM 2061 O O . SER A 1 258 ? -4.439 6.012 2.116 1.00 94.94 258 SER A O 1
ATOM 2063 N N . LEU A 1 259 ? -3.853 4.860 0.257 1.00 95.69 259 LEU A N 1
ATOM 2064 C CA . LEU A 1 259 ? -3.319 5.934 -0.574 1.00 95.69 259 LEU A CA 1
ATOM 2065 C C . LEU A 1 259 ? -3.809 5.773 -2.022 1.00 95.69 259 LEU A C 1
ATOM 2067 O O . LEU A 1 259 ? -4.008 4.657 -2.513 1.00 95.69 259 LEU A O 1
ATOM 2071 N N . GLY A 1 260 ? -3.950 6.892 -2.737 1.00 95.12 260 GLY A N 1
ATOM 2072 C CA . GLY A 1 260 ? -4.256 6.869 -4.170 1.00 95.12 260 GLY A CA 1
ATOM 2073 C C . GLY A 1 260 ? -3.046 6.428 -5.014 1.00 95.12 260 GLY A C 1
ATOM 2074 O O . GLY A 1 260 ? -1.911 6.759 -4.664 1.00 95.12 260 GLY A O 1
ATOM 2075 N N . PRO A 1 261 ? -3.241 5.753 -6.163 1.00 95.69 261 PRO A N 1
ATOM 2076 C CA . PRO A 1 261 ? -2.148 5.212 -6.980 1.00 95.69 261 PRO A CA 1
ATOM 2077 C C . PRO A 1 261 ? -1.168 6.286 -7.481 1.00 95.69 261 PRO A C 1
ATOM 2079 O O . PRO A 1 261 ? 0.039 6.053 -7.534 1.00 95.69 261 PRO A O 1
ATOM 2082 N N . GLN A 1 262 ? -1.655 7.495 -7.781 1.00 94.19 262 GLN A N 1
ATOM 2083 C CA . GLN A 1 262 ? -0.796 8.633 -8.124 1.00 94.19 262 GLN A CA 1
ATOM 2084 C C . GLN A 1 262 ? 0.042 9.114 -6.925 1.00 94.19 262 GLN A C 1
ATOM 2086 O O . GLN A 1 262 ? 1.234 9.372 -7.083 1.00 94.19 262 GLN A O 1
ATOM 2091 N N . GLU A 1 263 ? -0.555 9.215 -5.731 1.00 94.12 263 GLU A N 1
ATOM 2092 C CA . GLU A 1 263 ? 0.147 9.612 -4.500 1.00 94.12 263 GLU A CA 1
ATOM 2093 C C . GLU A 1 263 ? 1.255 8.601 -4.168 1.00 94.12 263 GLU A C 1
ATOM 2095 O O . GLU A 1 263 ? 2.384 8.990 -3.876 1.00 94.12 263 GLU A O 1
ATOM 2100 N N . VAL A 1 264 ? 0.960 7.307 -4.317 1.00 96.06 264 VAL A N 1
ATOM 2101 C CA . VAL A 1 264 ? 1.902 6.195 -4.135 1.00 96.06 264 VAL A CA 1
ATOM 2102 C C . VAL A 1 264 ? 3.122 6.309 -5.059 1.00 96.06 264 VAL A C 1
ATOM 2104 O O . VAL A 1 264 ? 4.255 6.256 -4.578 1.00 96.06 264 VAL A O 1
ATOM 2107 N N . ILE A 1 265 ? 2.938 6.531 -6.365 1.00 95.25 265 ILE A N 1
ATOM 2108 C CA . ILE A 1 265 ? 4.071 6.712 -7.294 1.00 95.25 265 ILE A CA 1
ATOM 2109 C C . ILE A 1 265 ? 4.893 7.961 -6.947 1.00 95.25 265 ILE A C 1
ATOM 2111 O O . ILE A 1 265 ? 6.121 7.886 -6.864 1.00 95.25 265 ILE A O 1
ATOM 2115 N N . MET A 1 266 ? 4.233 9.099 -6.709 1.00 94.62 266 MET A N 1
ATOM 2116 C CA . MET A 1 266 ? 4.914 10.365 -6.414 1.00 94.62 266 MET A CA 1
ATOM 2117 C C . MET A 1 266 ? 5.729 10.287 -5.116 1.00 94.62 266 MET A C 1
ATOM 2119 O O . MET A 1 266 ? 6.893 10.692 -5.097 1.00 94.62 266 MET A O 1
ATOM 2123 N N . LYS A 1 267 ? 5.166 9.695 -4.055 1.00 94.88 267 LYS A N 1
ATOM 2124 C CA . LYS A 1 267 ? 5.878 9.462 -2.790 1.00 94.88 267 LYS A CA 1
ATOM 2125 C C . LYS A 1 267 ? 7.003 8.448 -2.930 1.00 94.88 267 LYS A C 1
ATOM 2127 O O . LYS A 1 267 ? 8.069 8.660 -2.363 1.00 94.88 267 LYS A O 1
ATOM 2132 N N . GLY A 1 268 ? 6.815 7.392 -3.723 1.00 95.00 268 GLY A N 1
ATOM 2133 C CA . GLY A 1 268 ? 7.878 6.431 -4.017 1.00 95.00 268 GLY A CA 1
ATOM 2134 C C . GLY A 1 268 ? 9.096 7.078 -4.689 1.00 95.00 268 GLY A C 1
ATOM 2135 O O . GLY A 1 268 ? 10.235 6.762 -4.345 1.00 95.00 268 GLY A O 1
ATOM 2136 N N . LEU A 1 269 ? 8.877 8.029 -5.601 1.00 94.88 269 LEU A N 1
ATOM 2137 C CA . LEU A 1 269 ? 9.958 8.798 -6.225 1.00 94.88 269 LEU A CA 1
ATOM 2138 C C . LEU A 1 269 ? 10.620 9.776 -5.242 1.00 94.88 269 LEU A C 1
ATOM 2140 O O . LEU A 1 269 ? 11.850 9.814 -5.170 1.00 94.88 269 LEU A O 1
ATOM 2144 N N . ALA A 1 270 ? 9.833 10.518 -4.457 1.00 95.56 270 ALA A N 1
ATOM 2145 C CA . ALA A 1 270 ? 10.352 11.445 -3.449 1.00 95.56 270 ALA A CA 1
ATOM 2146 C C . ALA A 1 270 ? 11.193 10.724 -2.377 1.00 95.56 270 ALA A C 1
ATOM 2148 O O . ALA A 1 270 ? 12.300 11.152 -2.057 1.00 95.56 270 ALA A O 1
ATOM 2149 N N . GLU A 1 271 ? 10.731 9.576 -1.880 1.00 95.00 271 GLU A N 1
ATOM 2150 C CA . GLU A 1 271 ? 11.448 8.774 -0.885 1.00 95.00 271 GLU A CA 1
ATOM 2151 C C . GLU A 1 271 ? 12.756 8.181 -1.442 1.00 95.00 271 GLU A C 1
ATOM 2153 O O . GLU A 1 271 ? 13.777 8.135 -0.749 1.00 95.00 271 GLU A O 1
ATOM 2158 N N . LEU A 1 272 ? 12.770 7.772 -2.718 1.00 94.81 272 LEU A N 1
ATOM 2159 C CA . LEU A 1 272 ? 13.995 7.335 -3.394 1.00 94.81 272 LEU A CA 1
ATOM 2160 C C . LEU A 1 272 ? 15.011 8.487 -3.520 1.00 94.81 272 LEU A C 1
ATOM 2162 O O . LEU A 1 272 ? 16.201 8.278 -3.271 1.00 94.81 272 LEU A O 1
ATOM 2166 N N . GLN A 1 273 ? 14.556 9.704 -3.841 1.00 95.44 273 GLN A N 1
ATOM 2167 C CA . GLN A 1 273 ? 15.405 10.902 -3.862 1.00 95.44 273 GLN A CA 1
ATOM 2168 C C . GLN A 1 273 ? 15.961 11.232 -2.469 1.00 95.44 273 GLN A C 1
ATOM 2170 O O . GLN A 1 273 ? 17.170 11.422 -2.333 1.00 95.44 273 GLN A O 1
ATOM 2175 N N . THR A 1 274 ? 15.124 11.216 -1.428 1.00 95.31 274 THR A N 1
ATOM 2176 C CA . THR A 1 274 ? 15.533 11.437 -0.029 1.00 95.31 274 THR A CA 1
ATOM 2177 C C . THR A 1 274 ? 16.613 10.446 0.408 1.00 95.31 274 THR A C 1
ATOM 2179 O O . THR A 1 274 ? 17.616 10.836 1.008 1.00 95.31 274 THR A O 1
ATOM 2182 N N . LYS A 1 275 ? 16.489 9.165 0.041 1.00 94.31 275 LYS A N 1
ATOM 2183 C CA . LYS A 1 275 ? 17.503 8.139 0.346 1.00 94.31 275 LYS A CA 1
ATOM 2184 C C . LYS A 1 275 ? 18.842 8.385 -0.344 1.00 94.31 275 LYS A C 1
ATOM 2186 O O . LYS A 1 275 ? 19.887 8.214 0.286 1.00 94.31 275 LYS A O 1
ATOM 2191 N N . LEU A 1 276 ? 18.828 8.829 -1.600 1.00 94.88 276 LEU A N 1
ATOM 2192 C CA . LEU A 1 276 ? 20.045 9.214 -2.320 1.00 94.88 276 LEU A CA 1
ATOM 2193 C C . LEU A 1 276 ? 20.676 10.486 -1.729 1.00 94.88 276 LEU A C 1
ATOM 2195 O O . LEU A 1 276 ? 21.893 10.537 -1.551 1.00 94.88 276 LEU A O 1
ATOM 2199 N N . ALA A 1 277 ? 19.866 11.478 -1.350 1.00 95.81 277 ALA A N 1
ATOM 2200 C CA . ALA A 1 277 ? 20.334 12.693 -0.685 1.00 95.81 277 ALA A CA 1
ATOM 2201 C C . ALA A 1 277 ? 20.992 12.390 0.674 1.00 95.81 277 ALA A C 1
ATOM 2203 O O . ALA A 1 277 ? 22.085 12.886 0.951 1.00 95.81 277 ALA A O 1
ATOM 2204 N N . ASN A 1 278 ? 20.387 11.509 1.478 1.00 94.25 278 ASN A N 1
ATOM 2205 C CA . ASN A 1 278 ? 20.939 11.057 2.757 1.00 94.25 278 ASN A CA 1
ATOM 2206 C C . ASN A 1 278 ? 22.276 10.318 2.589 1.00 94.25 278 ASN A C 1
ATOM 2208 O O . ASN A 1 278 ? 23.191 10.526 3.385 1.00 94.25 278 ASN A O 1
ATOM 2212 N N . LEU A 1 279 ? 22.437 9.513 1.530 1.00 94.38 279 LEU A N 1
ATOM 2213 C CA . LEU A 1 279 ? 23.722 8.885 1.205 1.00 94.38 279 LEU A CA 1
ATOM 2214 C C . LEU A 1 279 ? 24.793 9.928 0.850 1.00 94.38 279 LEU A C 1
ATOM 2216 O O . LEU A 1 279 ? 25.914 9.852 1.348 1.00 94.38 279 LEU A O 1
ATOM 2220 N N . ILE A 1 280 ? 24.451 10.924 0.026 1.00 94.38 280 ILE A N 1
ATOM 2221 C CA . ILE A 1 280 ? 25.364 12.020 -0.339 1.00 94.38 280 ILE A CA 1
ATOM 2222 C C . ILE A 1 280 ? 25.764 12.836 0.898 1.00 94.38 280 ILE A C 1
ATOM 2224 O O . ILE A 1 280 ? 26.927 13.219 1.023 1.00 94.38 280 ILE A O 1
ATOM 2228 N N . LEU A 1 281 ? 24.829 13.095 1.816 1.00 94.25 281 LEU A N 1
ATOM 2229 C CA . LEU A 1 281 ? 25.106 13.785 3.075 1.00 94.25 281 LEU A CA 1
ATOM 2230 C C . LEU A 1 281 ? 26.048 12.959 3.964 1.00 94.25 281 LEU A C 1
ATOM 2232 O O . LEU A 1 281 ? 27.071 13.482 4.400 1.00 94.25 281 LEU A O 1
ATOM 2236 N N . GLY A 1 282 ? 25.761 11.665 4.145 1.00 93.44 282 GLY A N 1
ATOM 2237 C CA . GLY A 1 282 ? 26.592 10.743 4.924 1.00 93.44 282 GLY A CA 1
ATOM 2238 C C . GLY A 1 282 ? 28.019 10.586 4.384 1.00 93.44 282 GLY A C 1
ATOM 2239 O O . GLY A 1 282 ? 28.966 10.484 5.160 1.00 93.44 282 GLY A O 1
ATOM 2240 N N . LEU A 1 283 ? 28.194 10.629 3.058 1.00 92.62 283 LEU A N 1
ATOM 2241 C CA . LEU A 1 283 ? 29.511 10.616 2.408 1.00 92.62 283 LEU A CA 1
ATOM 2242 C C . LEU A 1 283 ? 30.269 11.947 2.539 1.00 92.62 283 LEU A C 1
ATOM 2244 O O . LEU A 1 283 ? 31.496 11.948 2.497 1.00 92.62 283 LEU A O 1
ATOM 2248 N N . LYS A 1 284 ? 29.567 13.077 2.697 1.00 89.88 284 LYS A N 1
ATOM 2249 C CA . LYS A 1 284 ? 30.188 14.383 2.979 1.00 89.88 284 LYS A CA 1
ATOM 2250 C C . LYS A 1 284 ? 30.589 14.528 4.448 1.00 89.88 284 LYS A C 1
ATOM 2252 O O . LYS A 1 284 ? 31.529 15.257 4.750 1.00 89.88 284 LYS A O 1
ATOM 2257 N N . SER A 1 285 ? 29.903 13.850 5.366 1.00 71.81 285 SER A N 1
ATOM 2258 C CA . SER A 1 285 ? 30.138 13.951 6.808 1.00 71.81 285 SER A CA 1
ATOM 2259 C C . SER A 1 285 ? 31.234 13.004 7.327 1.00 71.81 285 SER A C 1
ATOM 2261 O O . SER A 1 285 ? 30.948 12.152 8.167 1.00 71.81 285 SER A O 1
ATOM 2263 N N . SER A 1 286 ? 32.480 13.147 6.847 1.00 56.56 286 SER A N 1
ATOM 2264 C CA . SER A 1 286 ? 33.728 12.726 7.534 1.00 56.56 286 SER A CA 1
ATOM 2265 C C . SER A 1 286 ? 34.996 13.087 6.729 1.00 56.56 286 SER A C 1
ATOM 2267 O O . SER A 1 286 ? 35.063 12.689 5.566 1.00 56.56 286 SER A O 1
ATOM 2269 N N . PRO A 1 287 ? 36.061 13.673 7.323 1.00 49.81 287 PRO A N 1
ATOM 2270 C CA . PRO A 1 287 ? 36.136 14.365 8.615 1.00 49.81 287 PRO A CA 1
ATOM 2271 C C . PRO A 1 287 ? 36.761 15.778 8.526 1.00 49.81 287 PRO A C 1
ATOM 2273 O O . PRO A 1 287 ? 37.914 15.925 8.134 1.00 49.81 287 PRO A O 1
ATOM 2276 N N . ASP A 1 288 ? 36.064 16.799 9.034 1.00 47.69 288 ASP A N 1
ATOM 2277 C CA . ASP A 1 288 ? 36.707 18.027 9.537 1.00 47.69 288 ASP A CA 1
ATOM 2278 C C . ASP A 1 288 ? 36.784 17.927 11.070 1.00 47.69 288 ASP A C 1
ATOM 2280 O O . ASP A 1 288 ? 36.000 18.515 11.814 1.00 47.69 288 ASP A O 1
ATOM 2284 N N . SER A 1 289 ? 37.709 17.090 11.549 1.00 48.97 289 SER A N 1
ATOM 2285 C CA . SER A 1 289 ? 38.098 17.003 12.967 1.00 48.97 289 SER A CA 1
ATOM 2286 C C . SER A 1 289 ? 39.511 17.541 13.235 1.00 48.97 289 SER A C 1
ATOM 2288 O O . SER A 1 289 ? 39.934 17.599 14.388 1.00 48.97 289 SER A O 1
ATOM 2290 N N . ASP A 1 290 ? 40.220 17.986 12.192 1.00 46.16 290 ASP A N 1
ATOM 2291 C CA . ASP A 1 290 ? 41.585 18.522 12.261 1.00 46.16 290 ASP A CA 1
ATOM 2292 C C . ASP A 1 290 ? 41.600 20.057 12.370 1.00 46.16 290 ASP A C 1
ATOM 2294 O O . ASP A 1 290 ? 42.185 20.762 11.545 1.00 46.16 290 ASP A O 1
ATOM 2298 N N . GLN A 1 291 ? 40.977 20.591 13.429 1.00 44.66 291 GLN A N 1
ATOM 2299 C CA . GLN A 1 291 ? 41.312 21.930 13.938 1.00 44.66 291 GLN A CA 1
ATOM 2300 C C . GLN A 1 291 ? 40.869 22.170 15.392 1.00 44.66 291 GLN A C 1
ATOM 2302 O O . GLN A 1 291 ? 40.117 23.088 15.710 1.00 44.66 291 GLN A O 1
ATOM 2307 N N . LEU A 1 292 ? 41.419 21.374 16.315 1.00 39.44 292 LEU A N 1
ATOM 2308 C CA . LEU A 1 292 ? 41.626 21.832 17.692 1.00 39.44 292 LEU A CA 1
ATOM 2309 C C . LEU A 1 292 ? 42.969 22.585 17.757 1.00 39.44 292 LEU A C 1
ATOM 2311 O O . LEU A 1 292 ? 44.013 21.933 17.681 1.00 39.44 292 LEU A O 1
ATOM 2315 N N . PRO A 1 293 ? 42.997 23.923 17.913 1.00 39.44 293 PRO A N 1
ATOM 2316 C CA . PRO A 1 293 ? 44.239 24.645 18.164 1.00 39.44 293 PRO A CA 1
ATOM 2317 C C . PRO A 1 293 ? 44.681 24.414 19.616 1.00 39.44 293 PRO A C 1
ATOM 2319 O O . PRO A 1 293 ? 44.366 25.192 20.516 1.00 39.44 293 PRO A O 1
ATOM 2322 N N . MET A 1 294 ? 45.411 23.323 19.848 1.00 38.47 294 MET A N 1
ATOM 2323 C CA . MET A 1 294 ? 46.110 23.086 21.110 1.00 38.47 294 MET A CA 1
ATOM 2324 C C . MET A 1 294 ? 47.474 23.787 21.104 1.00 38.47 294 MET A C 1
ATOM 2326 O O . MET A 1 294 ? 48.376 23.395 20.372 1.00 38.47 294 MET A O 1
ATOM 2330 N N . ASP A 1 295 ? 47.578 24.783 21.983 1.00 36.09 295 ASP A N 1
ATOM 2331 C CA . ASP A 1 295 ? 48.780 25.459 22.488 1.00 36.09 295 ASP A CA 1
ATOM 2332 C C . ASP A 1 295 ? 49.716 26.169 21.486 1.00 36.09 295 ASP A C 1
ATOM 2334 O O . ASP A 1 295 ? 50.574 25.579 20.830 1.00 36.09 295 ASP A O 1
ATOM 2338 N N . ALA A 1 296 ? 49.630 27.502 21.505 1.00 33.53 296 ALA A N 1
ATOM 2339 C CA . ALA A 1 296 ? 50.748 28.372 21.169 1.00 33.53 296 ALA A CA 1
ATOM 2340 C C . ALA A 1 296 ? 50.740 29.644 22.039 1.00 33.53 296 ALA A C 1
ATOM 2342 O O . ALA A 1 296 ? 50.337 30.717 21.591 1.00 33.53 296 ALA A O 1
ATOM 2343 N N . GLY A 1 297 ? 51.268 29.541 23.263 1.00 30.61 297 GLY A N 1
ATOM 2344 C CA . GLY A 1 297 ? 52.010 30.658 23.862 1.00 30.61 297 GLY A CA 1
ATOM 2345 C C . GLY A 1 297 ? 51.458 31.257 25.156 1.00 30.61 297 GLY A C 1
ATOM 2346 O O . GLY A 1 297 ? 50.538 32.071 25.164 1.00 30.61 297 GLY A O 1
ATOM 2347 N N . MET A 1 298 ? 52.171 30.988 26.252 1.00 35.75 298 MET A N 1
ATOM 2348 C CA . MET A 1 298 ? 52.199 31.888 27.404 1.00 35.75 298 MET A CA 1
ATOM 2349 C C . MET A 1 298 ? 52.717 33.278 27.002 1.00 35.75 298 MET A C 1
ATOM 2351 O O . MET A 1 298 ? 53.868 33.399 26.583 1.00 35.75 298 MET A O 1
ATOM 2355 N N . ASN A 1 299 ? 51.952 34.336 27.281 1.00 35.19 299 ASN A N 1
ATOM 2356 C CA . ASN A 1 299 ? 52.532 35.557 27.847 1.00 35.19 299 ASN A CA 1
ATOM 2357 C C . ASN A 1 299 ? 51.486 36.386 28.608 1.00 35.19 299 ASN A C 1
ATOM 2359 O O . ASN A 1 299 ? 50.328 36.450 28.206 1.00 35.19 299 ASN A O 1
ATOM 2363 N N . GLY A 1 300 ? 51.884 36.997 29.726 1.00 29.09 300 GLY A N 1
ATOM 2364 C CA . GLY A 1 300 ? 50.960 37.656 30.655 1.00 29.09 300 GLY A CA 1
ATOM 2365 C C . GLY A 1 300 ? 51.017 39.185 30.631 1.00 29.09 300 GLY A C 1
ATOM 2366 O O . GLY A 1 300 ? 52.048 39.768 30.950 1.00 29.09 300 GLY A O 1
ATOM 2367 N N . GLN A 1 301 ? 49.880 39.823 30.345 1.00 29.70 301 GLN A N 1
ATOM 2368 C CA . GLN A 1 301 ? 49.516 41.216 30.668 1.00 29.70 301 GLN A CA 1
ATOM 2369 C C . GLN A 1 301 ? 48.029 41.394 30.283 1.00 29.70 301 GLN A C 1
ATOM 2371 O O . GLN A 1 301 ? 47.619 40.862 29.262 1.00 29.70 301 GLN A O 1
ATOM 2376 N N . GLY A 1 302 ? 47.138 42.077 31.006 1.00 25.91 302 GLY A N 1
ATOM 2377 C CA . GLY A 1 302 ? 47.255 42.851 32.241 1.00 25.91 302 GLY A CA 1
ATOM 2378 C C . GLY A 1 302 ? 46.340 44.091 32.187 1.00 25.91 302 GLY A C 1
ATOM 2379 O O . GLY A 1 302 ? 46.585 44.965 31.367 1.00 25.91 302 GLY A O 1
ATOM 2380 N N . GLY A 1 303 ? 45.354 44.203 33.091 1.00 25.80 303 GLY A N 1
ATOM 2381 C CA . GLY A 1 303 ? 44.651 45.465 33.417 1.00 25.80 303 GLY A CA 1
ATOM 2382 C C . GLY A 1 303 ? 43.243 45.708 32.828 1.00 25.80 303 GLY A C 1
ATOM 2383 O O . GLY A 1 303 ? 42.961 45.332 31.697 1.00 25.80 303 GLY A O 1
ATOM 2384 N N . GLY A 1 304 ? 42.402 46.414 33.607 1.00 26.67 304 GLY A N 1
ATOM 2385 C CA . GLY A 1 304 ? 41.065 46.945 33.243 1.00 26.67 304 GLY A CA 1
ATOM 2386 C C . GLY A 1 304 ? 39.896 46.023 33.646 1.00 26.67 304 GLY A C 1
ATOM 2387 O O . GLY A 1 304 ? 39.879 44.886 33.198 1.00 26.67 304 GLY A O 1
ATOM 2388 N N . HIS A 1 305 ? 38.953 46.325 34.558 1.00 27.78 305 HIS A N 1
ATOM 2389 C CA . HIS A 1 305 ? 38.103 47.528 34.767 1.00 27.78 305 HIS A CA 1
ATOM 2390 C C . HIS A 1 305 ? 37.199 47.821 33.544 1.00 27.78 305 HIS A C 1
ATOM 2392 O O . HIS A 1 305 ? 37.708 47.847 32.430 1.00 27.78 305 HIS A O 1
ATOM 2398 N N . ASP A 1 306 ? 35.881 48.049 33.654 1.00 29.14 306 ASP A N 1
ATOM 2399 C CA . ASP A 1 306 ? 35.022 48.254 34.840 1.00 29.14 306 ASP A CA 1
ATOM 2400 C C . ASP A 1 306 ? 33.525 47.968 34.557 1.00 29.14 306 ASP A C 1
ATOM 2402 O O . ASP A 1 306 ? 33.084 48.037 33.411 1.00 29.14 306 ASP A O 1
ATOM 2406 N N . GLY A 1 307 ? 32.735 47.784 35.629 1.00 29.72 307 GLY A N 1
ATOM 2407 C CA . GLY A 1 307 ? 31.290 48.092 35.664 1.00 29.72 307 GLY A CA 1
ATOM 2408 C C . GLY A 1 307 ? 30.279 46.933 35.493 1.00 29.72 307 GLY A C 1
ATOM 2409 O O . GLY A 1 307 ? 30.548 45.959 34.805 1.00 29.72 307 GLY A O 1
ATOM 2410 N N . GLN A 1 308 ? 29.064 46.982 36.068 1.00 28.03 308 GLN A N 1
ATOM 2411 C CA . GLN A 1 308 ? 28.488 47.971 37.001 1.00 28.03 308 GLN A CA 1
ATOM 2412 C C . GLN A 1 308 ? 27.155 47.445 37.628 1.00 28.03 308 GLN A C 1
ATOM 2414 O O . GLN A 1 308 ? 26.161 47.441 36.919 1.00 28.03 308 GLN A O 1
ATOM 2419 N N . TRP A 1 309 ? 27.120 47.149 38.950 1.00 24.08 309 TRP A N 1
ATOM 2420 C CA . TRP A 1 309 ? 25.960 47.306 39.892 1.00 24.08 309 TRP A CA 1
ATOM 2421 C C . TRP A 1 309 ? 24.657 46.464 39.668 1.00 24.08 309 TRP A C 1
ATOM 2423 O O . TRP A 1 309 ? 24.326 46.127 38.544 1.00 24.08 309 TRP A O 1
ATOM 2433 N N . ASN A 1 310 ? 23.810 46.107 40.659 1.00 29.47 310 ASN A N 1
ATOM 2434 C CA . ASN A 1 310 ? 23.897 46.046 42.137 1.00 29.47 310 ASN A CA 1
ATOM 2435 C C . ASN A 1 310 ? 22.833 45.056 42.730 1.00 29.47 310 ASN A C 1
ATOM 2437 O O . ASN A 1 310 ? 22.000 44.537 41.994 1.00 29.47 310 ASN A O 1
ATOM 2441 N N . GLN A 1 311 ? 22.892 44.835 44.055 1.00 26.84 311 GLN A N 1
ATOM 2442 C CA . GLN A 1 311 ? 21.957 44.179 45.013 1.00 26.84 311 GLN A CA 1
ATOM 2443 C C . GLN A 1 311 ? 20.443 44.416 44.747 1.00 26.84 311 GLN A C 1
ATOM 2445 O O . GLN A 1 311 ? 20.093 45.418 44.136 1.00 26.84 311 GLN A O 1
ATOM 2450 N N . ASP A 1 312 ? 19.480 43.564 45.141 1.00 27.14 312 ASP A N 1
ATOM 2451 C CA . ASP A 1 312 ? 19.156 42.981 46.471 1.00 27.14 312 ASP A CA 1
ATOM 2452 C C . ASP A 1 312 ? 18.369 41.646 46.299 1.00 27.14 312 ASP A C 1
ATOM 2454 O O . ASP A 1 312 ? 17.657 41.473 45.316 1.00 27.14 312 ASP A O 1
ATOM 2458 N N . ALA A 1 313 ? 18.539 40.576 47.089 1.00 26.33 313 ALA A N 1
ATOM 2459 C CA . ALA A 1 313 ? 18.274 40.362 48.525 1.00 26.33 313 ALA A CA 1
ATOM 2460 C C . ALA A 1 313 ? 16.789 40.122 48.913 1.00 26.33 313 ALA A C 1
ATOM 2462 O O . ALA A 1 313 ? 16.015 41.049 49.125 1.00 26.33 313 ALA A O 1
ATOM 2463 N N . SER A 1 314 ? 16.423 38.853 49.145 1.00 29.05 314 SER A N 1
ATOM 2464 C CA . SER A 1 314 ? 15.398 38.464 50.132 1.00 29.05 314 SER A CA 1
ATOM 2465 C C . SER A 1 314 ? 15.702 37.065 50.683 1.00 29.05 314 SER A C 1
ATOM 2467 O O . SER A 1 314 ? 16.221 36.207 49.970 1.00 29.05 314 SER A O 1
ATOM 2469 N N . SER A 1 315 ? 15.485 36.862 51.983 1.00 27.55 315 SER A N 1
ATOM 2470 C CA . SER A 1 315 ? 16.066 35.763 52.759 1.00 27.55 315 SER A CA 1
ATOM 2471 C C . SER A 1 315 ? 15.026 34.847 53.405 1.00 27.55 315 SER A C 1
ATOM 2473 O O . SER A 1 315 ? 13.970 35.290 53.848 1.00 27.55 315 SER A O 1
ATOM 2475 N N . GLY A 1 316 ? 15.397 33.574 53.565 1.00 28.53 316 GLY A N 1
ATOM 2476 C CA . GLY A 1 316 ? 14.837 32.687 54.584 1.00 28.53 316 GLY A CA 1
ATOM 2477 C C . GLY A 1 316 ? 15.178 31.212 54.344 1.00 28.53 316 GLY A C 1
ATOM 2478 O O . GLY A 1 316 ? 15.141 30.757 53.212 1.00 28.53 316 GLY A O 1
ATOM 2479 N N . GLN A 1 317 ? 15.496 30.363 55.321 1.00 26.48 317 GLN A N 1
ATOM 2480 C CA . GLN A 1 317 ? 16.003 30.511 56.687 1.00 26.48 317 GLN A CA 1
ATOM 2481 C C . GLN A 1 317 ? 16.313 29.079 57.184 1.00 26.48 317 GLN A C 1
ATOM 2483 O O . GLN A 1 317 ? 15.403 28.281 57.346 1.00 26.48 317 GLN A O 1
ATOM 2488 N N . TRP A 1 318 ? 17.594 28.795 57.440 1.00 23.47 318 TRP A N 1
ATOM 2489 C CA . TRP A 1 318 ? 18.149 27.898 58.476 1.00 23.47 318 TRP A CA 1
ATOM 2490 C C . TRP A 1 318 ? 17.559 26.499 58.788 1.00 23.47 318 TRP A C 1
ATOM 2492 O O . TRP A 1 318 ? 16.480 26.366 59.355 1.00 23.47 318 TRP A O 1
ATOM 2502 N N . GLY A 1 319 ? 18.449 25.495 58.708 1.00 28.22 319 GLY A N 1
ATOM 2503 C CA . GLY A 1 319 ? 18.448 24.275 59.537 1.00 28.22 319 GLY A CA 1
ATOM 2504 C C . GLY A 1 319 ? 18.731 22.996 58.734 1.00 28.22 319 GLY A C 1
ATOM 2505 O O . GLY A 1 319 ? 18.000 22.704 57.802 1.00 28.22 319 GLY A O 1
ATOM 2506 N N . GLY A 1 320 ? 19.745 22.172 59.021 1.00 28.08 320 GLY A N 1
ATOM 2507 C CA . GLY A 1 320 ? 20.850 22.249 59.987 1.00 28.08 320 GLY A CA 1
ATOM 2508 C C . GLY A 1 320 ? 21.631 20.914 60.009 1.00 28.08 320 GLY A C 1
ATOM 2509 O O . GLY A 1 320 ? 21.184 19.946 59.403 1.00 28.08 320 GLY A O 1
ATOM 2510 N N . GLY A 1 321 ? 22.756 20.832 60.733 1.00 28.08 321 GLY A N 1
ATOM 2511 C CA . GLY A 1 321 ? 23.418 19.550 61.057 1.00 28.08 321 GLY A CA 1
ATOM 2512 C C . GLY A 1 321 ? 24.796 19.324 60.419 1.00 28.08 321 GLY A C 1
ATOM 2513 O O . GLY A 1 321 ? 24.940 19.237 59.205 1.00 28.08 321 GLY A O 1
ATOM 2514 N N . ALA A 1 322 ? 25.820 19.203 61.267 1.00 29.19 322 ALA A N 1
ATOM 2515 C CA . ALA A 1 322 ? 27.219 19.080 60.869 1.00 29.19 322 ALA A CA 1
ATOM 2516 C C . ALA A 1 322 ? 27.737 17.623 60.865 1.00 29.19 322 ALA A C 1
ATOM 2518 O O . ALA A 1 322 ? 27.522 16.869 61.808 1.00 29.19 322 ALA A O 1
ATOM 2519 N N . SER A 1 323 ? 28.473 17.290 59.801 1.00 28.47 323 SER A N 1
ATOM 2520 C CA . SER A 1 323 ? 29.791 16.620 59.754 1.00 28.47 323 SER A CA 1
ATOM 2521 C C . SER A 1 323 ? 30.221 15.573 60.807 1.00 28.47 323 SER A C 1
ATOM 2523 O O . SER A 1 323 ? 30.514 15.906 61.955 1.00 28.47 323 SER A O 1
ATOM 2525 N N . SER A 1 324 ? 30.512 14.353 60.338 1.00 30.25 324 SER A N 1
ATOM 2526 C CA . SER A 1 324 ? 31.736 13.548 60.601 1.00 30.25 324 SER A CA 1
ATOM 2527 C C . SER A 1 324 ? 31.606 12.187 59.881 1.00 30.25 324 SER A C 1
ATOM 2529 O O . SER A 1 324 ? 30.497 11.695 59.734 1.00 30.25 324 SER A O 1
ATOM 2531 N N . GLY A 1 325 ? 32.647 11.525 59.364 1.00 27.56 325 GLY A N 1
ATOM 2532 C CA . GLY A 1 325 ? 34.033 11.931 59.126 1.00 27.56 325 GLY A CA 1
ATOM 2533 C C . GLY A 1 325 ? 34.807 10.842 58.348 1.00 27.56 325 GLY A C 1
ATOM 2534 O O . GLY A 1 325 ? 34.476 9.669 58.438 1.00 27.56 325 GLY A O 1
ATOM 2535 N N . SER A 1 326 ? 35.826 11.255 57.585 1.00 27.48 326 SER A N 1
ATOM 2536 C CA . SER A 1 326 ? 37.022 10.494 57.154 1.00 27.48 326 SER A CA 1
ATOM 2537 C C . SER A 1 326 ? 36.987 8.948 57.027 1.00 27.48 326 SER A C 1
ATOM 2539 O O . SER A 1 326 ? 37.166 8.245 58.020 1.00 27.48 326 SER A O 1
ATOM 2541 N N . GLY A 1 327 ? 37.134 8.456 55.785 1.00 27.52 327 GLY A N 1
ATOM 2542 C CA . GLY A 1 327 ? 38.267 7.568 55.454 1.00 27.52 327 GLY A CA 1
ATOM 2543 C C . GLY A 1 327 ? 37.978 6.198 54.815 1.00 27.52 327 GLY A C 1
ATOM 2544 O O . GLY A 1 327 ? 37.383 5.332 55.442 1.00 27.52 327 GLY A O 1
ATOM 2545 N N . GLY A 1 328 ? 38.570 5.954 53.634 1.00 27.73 328 GLY A N 1
ATOM 2546 C CA . GLY A 1 328 ? 39.027 4.608 53.242 1.00 27.73 328 GLY A CA 1
ATOM 2547 C C . GLY A 1 328 ? 38.464 3.982 51.957 1.00 27.73 328 GLY A C 1
ATOM 2548 O O . GLY A 1 328 ? 37.461 3.286 51.991 1.00 27.73 328 GLY A O 1
ATOM 2549 N N . SER A 1 329 ? 39.252 4.084 50.880 1.00 28.56 329 SER A N 1
ATOM 2550 C CA . SER A 1 329 ? 39.498 3.018 49.885 1.00 28.56 329 SER A CA 1
ATOM 2551 C C . SER A 1 329 ? 38.384 2.506 48.946 1.00 28.56 329 SER A C 1
ATOM 2553 O O . SER A 1 329 ? 37.684 1.550 49.254 1.00 28.56 329 SER A O 1
ATOM 2555 N N . GLY A 1 330 ? 38.485 2.934 47.679 1.00 27.84 330 GLY A N 1
ATOM 2556 C CA . GLY A 1 330 ? 38.722 1.989 46.571 1.00 27.84 330 GLY A CA 1
ATOM 2557 C C . GLY A 1 330 ? 37.553 1.641 45.636 1.00 27.84 330 GLY A C 1
ATOM 2558 O O . GLY A 1 330 ? 36.538 1.114 46.068 1.00 27.84 330 GLY A O 1
ATOM 2559 N N . GLY A 1 331 ? 37.771 1.813 44.323 1.00 30.73 331 GLY A N 1
ATOM 2560 C CA . GLY A 1 331 ? 36.957 1.167 43.279 1.00 30.73 331 GLY A CA 1
ATOM 2561 C C . GLY A 1 331 ? 36.206 2.099 42.325 1.00 30.73 331 GLY A C 1
ATOM 2562 O O . GLY A 1 331 ? 34.990 2.006 42.218 1.00 30.73 331 GLY A O 1
ATOM 2563 N N . GLY A 1 332 ? 36.918 2.956 41.588 1.00 27.33 332 GLY A N 1
ATOM 2564 C CA . GLY A 1 332 ? 36.366 3.631 40.411 1.00 27.33 332 GLY A CA 1
ATOM 2565 C C . GLY A 1 332 ? 37.013 3.109 39.130 1.00 27.33 332 GLY A C 1
ATOM 2566 O O . GLY A 1 332 ? 38.231 3.183 39.012 1.00 27.33 332 GLY A O 1
ATOM 2567 N N . TRP A 1 333 ? 36.205 2.630 38.182 1.00 28.56 333 TRP A N 1
ATOM 2568 C CA . TRP A 1 333 ? 36.542 2.527 36.756 1.00 28.56 333 TRP A CA 1
ATOM 2569 C C . TRP A 1 333 ? 35.271 2.805 35.954 1.00 28.56 333 TRP A C 1
ATOM 2571 O O . TRP A 1 333 ? 34.315 2.036 36.009 1.00 28.56 333 TRP A O 1
ATOM 2581 N N . GLY A 1 334 ? 35.254 3.926 35.238 1.00 27.78 334 GLY A N 1
ATOM 2582 C CA . GLY A 1 334 ? 34.216 4.255 34.265 1.00 27.78 334 GLY A CA 1
ATOM 2583 C C . GLY A 1 334 ? 34.797 4.298 32.854 1.00 27.78 334 GLY A C 1
ATOM 2584 O O . GLY A 1 334 ? 36.008 4.407 32.707 1.00 27.78 334 GLY A O 1
ATOM 2585 N N . GLY A 1 335 ? 33.907 4.245 31.858 1.00 27.44 335 GLY A N 1
ATOM 2586 C CA . GLY A 1 335 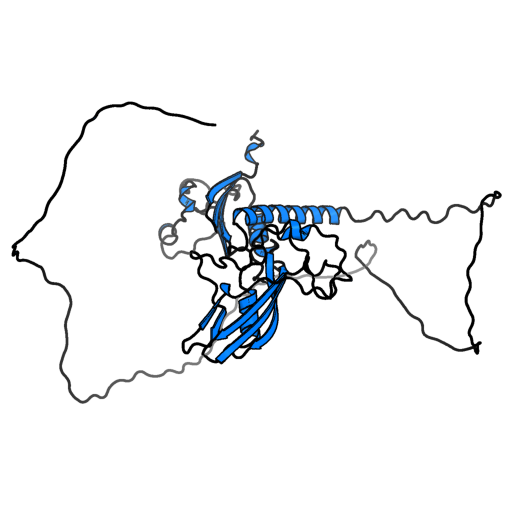? 34.080 4.750 30.489 1.00 27.44 335 GLY A CA 1
ATOM 2587 C C . GLY A 1 335 ? 35.286 4.288 29.657 1.00 27.44 335 GLY A C 1
ATOM 2588 O O . GLY A 1 335 ? 36.434 4.581 29.972 1.00 27.44 335 GLY A O 1
ATOM 2589 N N . SER A 1 336 ? 35.023 3.812 28.438 1.00 28.66 336 SER A N 1
ATOM 2590 C CA . SER A 1 336 ? 35.119 4.700 27.261 1.00 28.66 336 SER A CA 1
ATOM 2591 C C . SER A 1 336 ? 34.713 3.999 25.959 1.00 28.66 336 SER A C 1
ATOM 2593 O O . SER A 1 336 ? 34.513 2.788 25.905 1.00 28.66 336 SER A O 1
ATOM 2595 N N . SER A 1 337 ? 34.513 4.818 24.932 1.00 29.86 337 SER A N 1
ATOM 2596 C CA . SER A 1 337 ? 33.836 4.539 23.666 1.00 29.86 337 SER A CA 1
ATOM 2597 C C . SER A 1 337 ? 34.715 3.981 22.540 1.00 29.86 337 SER A C 1
ATOM 2599 O O . SER A 1 337 ? 35.900 4.283 22.482 1.00 29.86 337 SER A O 1
ATOM 2601 N N . ALA A 1 338 ? 34.032 3.364 21.565 1.00 31.22 338 ALA A N 1
ATOM 2602 C CA . ALA A 1 338 ? 34.285 3.408 20.114 1.00 31.22 338 ALA A CA 1
ATOM 2603 C C . ALA A 1 338 ? 35.624 2.896 19.535 1.00 31.22 338 ALA A C 1
ATOM 2605 O O . ALA A 1 338 ? 36.718 3.233 19.969 1.00 31.22 338 ALA A O 1
ATOM 2606 N N . SER A 1 339 ? 35.527 2.164 18.420 1.00 29.75 339 SER A N 1
ATOM 2607 C CA . SER A 1 339 ? 36.614 2.053 17.439 1.00 29.75 339 SER A CA 1
ATOM 2608 C C . SER A 1 339 ? 36.067 1.739 16.044 1.00 29.75 339 SER A C 1
ATOM 2610 O O . SER A 1 339 ? 35.129 0.956 15.891 1.00 29.75 339 SER A O 1
ATOM 2612 N N . GLY A 1 340 ? 36.661 2.363 15.025 1.00 25.06 340 GLY A N 1
ATOM 2613 C CA . GLY A 1 340 ? 36.373 2.129 13.614 1.00 25.06 340 GLY A CA 1
ATOM 2614 C C . GLY A 1 340 ? 37.656 2.171 12.779 1.00 25.06 340 GLY A C 1
ATOM 2615 O O . GLY A 1 340 ? 38.439 3.101 12.903 1.00 25.06 340 GLY A O 1
ATOM 2616 N N . TRP A 1 341 ? 37.852 1.113 11.987 1.00 25.67 341 TRP A N 1
ATOM 2617 C CA . TRP A 1 341 ? 38.571 0.989 10.705 1.00 25.67 341 TRP A CA 1
ATOM 2618 C C . TRP A 1 341 ? 39.613 2.044 10.258 1.00 25.67 341 TRP A C 1
ATOM 2620 O O . TRP A 1 341 ? 39.279 3.205 10.061 1.00 25.67 341 TRP A O 1
ATOM 2630 N N . GLY A 1 342 ? 40.806 1.580 9.840 1.00 28.12 342 GLY A N 1
ATOM 2631 C CA . GLY A 1 342 ? 41.637 2.304 8.851 1.00 28.12 342 GLY A CA 1
ATOM 2632 C C . GLY A 1 342 ? 43.152 2.058 8.923 1.00 28.12 342 GLY A C 1
ATOM 2633 O O . GLY A 1 342 ? 43.832 2.701 9.705 1.00 28.12 342 GLY A O 1
ATOM 2634 N N . GLY A 1 343 ? 43.704 1.135 8.124 1.00 28.08 343 GLY A N 1
ATOM 2635 C CA . GLY A 1 343 ? 45.090 0.640 8.256 1.00 28.08 343 GLY A CA 1
ATOM 2636 C C . GLY A 1 343 ? 46.228 1.421 7.573 1.00 28.08 343 GLY A C 1
ATOM 2637 O O . GLY A 1 343 ? 45.998 2.370 6.832 1.00 28.08 343 GLY A O 1
ATOM 2638 N N . SER A 1 344 ? 47.469 0.940 7.773 1.00 29.58 344 SER A N 1
ATOM 2639 C CA . SER A 1 344 ? 48.620 1.010 6.838 1.00 29.58 344 SER A CA 1
ATOM 2640 C C . SER A 1 344 ? 49.844 0.224 7.360 1.00 29.58 344 SER A C 1
ATOM 2642 O O . SER A 1 344 ? 50.084 0.152 8.560 1.00 29.58 344 SER A O 1
ATOM 2644 N N . SER A 1 345 ? 50.594 -0.412 6.450 1.00 29.23 345 SER A N 1
ATOM 2645 C CA . SER A 1 345 ? 51.747 -1.324 6.691 1.00 29.23 345 SER A CA 1
ATOM 2646 C C . SER A 1 345 ? 53.096 -0.549 6.857 1.00 29.23 345 SER A C 1
ATOM 2648 O O . SER A 1 345 ? 53.020 0.673 6.737 1.00 29.23 345 SER A O 1
ATOM 2650 N N . PRO A 1 346 ? 54.325 -1.134 7.067 1.00 45.25 346 PRO A N 1
ATOM 2651 C CA . PRO A 1 346 ? 54.833 -2.414 6.510 1.00 45.25 346 PRO A CA 1
ATOM 2652 C C . PRO A 1 346 ? 55.893 -3.253 7.305 1.00 45.25 346 PRO A C 1
ATOM 2654 O O . PRO A 1 346 ? 56.455 -2.823 8.304 1.00 45.25 346 PRO A O 1
ATOM 2657 N N . ARG A 1 347 ? 56.272 -4.402 6.697 1.00 28.80 347 ARG A N 1
ATOM 2658 C CA . ARG A 1 347 ? 57.410 -5.334 6.978 1.00 28.80 347 ARG A CA 1
ATOM 2659 C C . ARG A 1 347 ? 57.268 -6.265 8.208 1.00 28.80 347 ARG A C 1
ATOM 2661 O O . ARG A 1 347 ? 56.993 -5.800 9.298 1.00 28.80 347 ARG A O 1
ATOM 2668 N N . GLY A 1 348 ? 57.528 -7.579 8.114 1.00 27.66 348 GLY A N 1
ATOM 2669 C CA . GLY A 1 348 ? 57.792 -8.439 6.941 1.00 27.66 348 GLY A CA 1
ATOM 2670 C C . GLY A 1 348 ? 58.342 -9.836 7.314 1.00 27.66 348 GLY A C 1
ATOM 2671 O O . GLY A 1 348 ? 58.708 -10.051 8.462 1.00 27.66 348 GLY A O 1
ATOM 2672 N N . GLY A 1 349 ? 58.476 -10.745 6.330 1.00 28.20 349 GLY A N 1
ATOM 2673 C CA . GLY A 1 349 ? 59.449 -11.861 6.374 1.00 28.20 349 GLY A CA 1
ATOM 2674 C C . GLY A 1 349 ? 58.955 -13.317 6.531 1.00 28.20 349 GLY A C 1
ATOM 2675 O O . GLY A 1 349 ? 59.022 -13.854 7.626 1.00 28.20 349 GLY A O 1
ATOM 2676 N N . GLY A 1 350 ? 58.656 -13.989 5.403 1.00 27.86 350 GLY A N 1
ATOM 2677 C CA . GLY A 1 350 ? 58.794 -15.455 5.195 1.00 27.86 350 GLY A CA 1
ATOM 2678 C C . GLY A 1 350 ? 57.747 -16.404 5.828 1.00 27.86 350 GLY A C 1
ATOM 2679 O O . GLY A 1 350 ? 57.284 -16.176 6.932 1.00 27.86 350 GLY A O 1
ATOM 2680 N N . GLY A 1 351 ? 57.348 -17.520 5.196 1.00 27.94 351 GLY A N 1
ATOM 2681 C CA . GLY A 1 351 ? 57.616 -17.990 3.827 1.00 27.94 351 GLY A CA 1
ATOM 2682 C C . GLY A 1 351 ? 57.155 -19.445 3.576 1.00 27.94 351 GLY A C 1
ATOM 2683 O O . GLY A 1 351 ? 57.300 -20.283 4.456 1.00 27.94 351 GLY A O 1
ATOM 2684 N N . GLY A 1 352 ? 56.670 -19.741 2.357 1.00 28.52 352 GLY A N 1
ATOM 2685 C CA . GLY A 1 352 ? 56.364 -21.096 1.839 1.00 28.52 352 GLY A CA 1
ATOM 2686 C C . GLY A 1 352 ? 55.037 -21.733 2.315 1.00 28.52 352 GLY A C 1
ATOM 2687 O O . GLY A 1 352 ? 54.667 -21.594 3.470 1.00 28.52 352 GLY A O 1
ATOM 2688 N N . GLY A 1 353 ? 54.273 -22.460 1.488 1.00 27.67 353 GLY A N 1
ATOM 2689 C CA . GLY A 1 353 ? 54.383 -22.695 0.039 1.00 27.67 353 GLY A CA 1
ATOM 2690 C C . GLY A 1 353 ? 53.420 -23.797 -0.455 1.00 27.67 353 GLY A C 1
ATOM 2691 O O . GLY A 1 353 ? 53.174 -24.751 0.272 1.00 27.67 353 GLY A O 1
ATOM 2692 N N . GLY A 1 354 ? 52.927 -23.683 -1.699 1.00 28.38 354 GLY A N 1
ATOM 2693 C CA . GLY A 1 354 ? 52.062 -24.674 -2.379 1.00 28.38 354 GLY A CA 1
ATOM 2694 C C . GLY A 1 354 ? 50.590 -24.682 -1.911 1.00 28.38 354 GLY A C 1
ATOM 2695 O O . GLY A 1 354 ? 50.314 -24.542 -0.731 1.00 28.38 354 GLY A O 1
ATOM 2696 N N . GLY A 1 355 ? 49.567 -24.820 -2.760 1.00 28.22 355 GLY A N 1
ATOM 2697 C CA . GLY A 1 355 ? 49.535 -25.075 -4.205 1.00 28.22 355 GLY A CA 1
ATOM 2698 C C . GLY A 1 355 ? 48.679 -26.306 -4.520 1.00 28.22 355 GLY A C 1
ATOM 2699 O O . GLY A 1 355 ? 49.074 -27.412 -4.171 1.00 28.22 355 GLY A O 1
ATOM 2700 N N . GLY A 1 356 ? 47.534 -26.130 -5.189 1.00 28.38 356 GLY A N 1
ATOM 2701 C CA . GLY A 1 356 ? 46.684 -27.251 -5.618 1.00 28.38 356 GLY A CA 1
ATOM 2702 C C . GLY A 1 356 ? 45.189 -26.935 -5.643 1.00 28.38 356 GLY A C 1
ATOM 2703 O O . GLY A 1 356 ? 44.484 -27.197 -4.676 1.00 28.38 356 GLY A O 1
ATOM 2704 N N . GLY A 1 357 ? 44.700 -26.407 -6.766 1.00 28.50 357 GLY A N 1
ATOM 2705 C CA . GLY A 1 357 ? 43.276 -26.441 -7.107 1.00 28.50 357 GLY A CA 1
ATOM 2706 C C . GLY A 1 357 ? 43.011 -27.511 -8.169 1.00 28.50 357 GLY A C 1
ATOM 2707 O O . GLY A 1 357 ? 43.864 -27.741 -9.025 1.00 28.50 357 GLY A O 1
ATOM 2708 N N . GLY A 1 358 ? 41.832 -28.136 -8.140 1.00 29.58 358 GLY A N 1
ATOM 2709 C CA . GLY A 1 358 ? 41.361 -29.015 -9.215 1.00 29.58 358 GLY A CA 1
ATOM 2710 C C . GLY A 1 358 ? 40.424 -30.134 -8.754 1.00 29.58 358 GLY A C 1
ATOM 2711 O O . GLY A 1 358 ? 40.577 -30.664 -7.660 1.00 29.58 358 GLY A O 1
ATOM 2712 N N . GLY A 1 359 ? 39.495 -30.526 -9.635 1.00 27.03 359 GLY A N 1
ATOM 2713 C CA . GLY A 1 359 ? 38.794 -31.814 -9.548 1.00 27.03 359 GLY A CA 1
ATOM 2714 C C . GLY A 1 359 ? 37.315 -31.771 -9.158 1.00 27.03 359 GLY A C 1
ATOM 2715 O O . GLY A 1 359 ? 36.949 -32.225 -8.079 1.00 27.03 359 GLY A O 1
ATOM 2716 N N . TRP A 1 360 ? 36.441 -31.351 -10.079 1.00 27.84 360 TRP A N 1
ATOM 2717 C CA . TRP A 1 360 ? 35.047 -31.815 -10.058 1.00 27.84 360 TRP A CA 1
ATOM 2718 C C . TRP A 1 360 ? 35.021 -33.283 -10.509 1.00 27.84 360 TRP A C 1
ATOM 2720 O O . TRP A 1 360 ? 35.278 -33.577 -11.676 1.00 27.84 360 TRP A O 1
ATOM 2730 N N . GLY A 1 361 ? 34.760 -34.204 -9.579 1.00 28.53 361 GLY A N 1
ATOM 2731 C CA . GLY A 1 361 ? 34.736 -35.648 -9.826 1.00 28.53 361 GLY A CA 1
ATOM 2732 C C . GLY A 1 361 ? 33.324 -36.221 -9.740 1.00 28.53 361 GLY A C 1
ATOM 2733 O O . GLY A 1 361 ? 32.768 -36.337 -8.654 1.00 28.53 361 GLY A O 1
ATOM 2734 N N . ASN A 1 362 ? 32.754 -36.602 -10.883 1.00 31.78 362 ASN A N 1
ATOM 2735 C CA . ASN A 1 362 ? 31.467 -37.293 -10.957 1.00 31.78 362 ASN A CA 1
ATOM 2736 C C . ASN A 1 362 ? 31.615 -38.775 -10.553 1.00 31.78 362 ASN A C 1
ATOM 2738 O O . ASN A 1 362 ? 32.369 -39.500 -11.203 1.00 31.78 362 ASN A O 1
ATOM 2742 N N . SER A 1 363 ? 30.877 -39.244 -9.539 1.00 30.64 363 SER A N 1
ATOM 2743 C CA . SER A 1 363 ? 30.768 -40.680 -9.227 1.00 30.64 363 SER A CA 1
ATOM 2744 C C . SER A 1 363 ? 29.515 -41.065 -8.415 1.00 30.64 363 SER A C 1
ATOM 2746 O O . SER A 1 363 ? 29.487 -41.070 -7.189 1.00 30.64 363 SER A O 1
ATOM 2748 N N . SER A 1 364 ? 28.488 -41.523 -9.131 1.00 32.16 364 SER A N 1
ATOM 2749 C CA . SER A 1 364 ? 27.686 -42.696 -8.721 1.00 32.16 364 SER A CA 1
ATOM 2750 C C . SER A 1 364 ? 28.408 -43.971 -9.221 1.00 32.16 364 SER A C 1
ATOM 2752 O O . SER A 1 364 ? 29.191 -43.822 -10.163 1.00 32.16 364 SER A O 1
ATOM 2754 N N . PRO A 1 365 ? 28.194 -45.211 -8.698 1.00 45.91 365 PRO A N 1
ATOM 2755 C CA . PRO A 1 365 ? 26.923 -45.705 -8.140 1.00 45.91 365 PRO A CA 1
ATOM 2756 C C . PRO A 1 365 ? 26.990 -46.694 -6.945 1.00 45.91 365 PRO A C 1
ATOM 2758 O O . PRO A 1 365 ? 28.015 -47.317 -6.674 1.00 45.91 365 PRO A O 1
ATOM 2761 N N . ARG A 1 366 ? 25.821 -46.910 -6.315 1.00 29.77 366 ARG A N 1
ATOM 2762 C CA . ARG A 1 366 ? 25.279 -48.112 -5.613 1.00 29.77 366 ARG A CA 1
ATOM 2763 C C . ARG A 1 366 ? 24.199 -47.612 -4.632 1.00 29.77 366 ARG A C 1
ATOM 2765 O O . ARG A 1 366 ? 24.366 -46.552 -4.054 1.00 29.77 366 ARG A O 1
ATOM 2772 N N . GLY A 1 367 ? 23.081 -48.290 -4.385 1.00 26.64 367 GLY A N 1
ATOM 2773 C CA . GLY A 1 367 ? 22.665 -49.620 -4.826 1.00 26.64 367 GLY A CA 1
ATOM 2774 C C . GLY A 1 367 ? 21.930 -50.328 -3.685 1.00 26.64 367 GLY A C 1
ATOM 2775 O O . GLY A 1 367 ? 22.575 -50.905 -2.818 1.00 26.64 367 GLY A O 1
ATOM 2776 N N . GLY A 1 368 ? 20.597 -50.267 -3.693 1.00 27.41 368 GLY A N 1
ATOM 2777 C CA . GLY A 1 368 ? 19.712 -50.852 -2.680 1.00 27.41 368 GLY A CA 1
ATOM 2778 C C . GLY A 1 368 ? 18.461 -49.978 -2.496 1.00 27.41 368 GLY A C 1
ATOM 2779 O O . GLY A 1 368 ? 18.584 -48.765 -2.417 1.00 27.41 368 GLY A O 1
ATOM 2780 N N . GLY A 1 369 ? 17.232 -50.491 -2.465 1.00 26.45 369 GLY A N 1
ATOM 2781 C CA . GLY A 1 369 ? 16.820 -51.896 -2.489 1.00 26.45 369 GLY A CA 1
ATOM 2782 C C . GLY A 1 369 ? 15.807 -52.188 -1.388 1.00 26.45 369 GLY A C 1
ATOM 2783 O O . GLY A 1 369 ? 16.150 -52.850 -0.416 1.00 26.45 369 GLY A O 1
ATOM 2784 N N . ALA A 1 370 ? 14.575 -51.697 -1.536 1.00 30.59 370 ALA A N 1
ATOM 2785 C CA . ALA A 1 370 ? 13.455 -52.055 -0.668 1.00 30.59 370 ALA A CA 1
ATOM 2786 C C . ALA A 1 370 ? 12.134 -51.922 -1.440 1.00 30.59 370 ALA A C 1
ATOM 2788 O O . ALA A 1 370 ? 11.643 -50.819 -1.668 1.00 30.59 370 ALA A O 1
ATOM 2789 N N . SER A 1 371 ? 11.572 -53.054 -1.861 1.00 31.14 371 SER A N 1
ATOM 2790 C CA . SER A 1 371 ? 10.222 -53.148 -2.413 1.00 31.14 371 SER A CA 1
ATOM 2791 C C . SER A 1 371 ? 9.292 -53.792 -1.386 1.00 31.14 371 SER A C 1
ATOM 2793 O O . SER A 1 371 ? 9.557 -54.884 -0.888 1.00 31.14 371 SER A O 1
ATOM 2795 N N . SER A 1 372 ? 8.166 -53.144 -1.098 1.00 32.22 372 SER A N 1
ATOM 2796 C CA . SER A 1 372 ? 7.049 -53.731 -0.356 1.00 32.22 372 SER A CA 1
ATOM 2797 C C . SER A 1 372 ? 5.762 -53.494 -1.142 1.00 32.22 372 SER A C 1
ATOM 2799 O O . SER A 1 372 ? 5.163 -52.424 -1.109 1.00 32.22 372 SER A O 1
ATOM 2801 N N . GLY A 1 373 ? 5.363 -54.503 -1.915 1.00 26.91 373 GLY A N 1
ATOM 2802 C CA . GLY A 1 373 ? 4.143 -54.459 -2.712 1.00 26.91 373 GLY A CA 1
ATOM 2803 C C . GLY A 1 373 ? 2.933 -54.993 -1.951 1.00 26.91 373 GLY A C 1
ATOM 2804 O O . GLY A 1 373 ? 3.010 -56.045 -1.324 1.00 26.91 373 GLY A O 1
ATOM 2805 N N . TRP A 1 374 ? 1.805 -54.306 -2.103 1.00 26.11 374 TRP A N 1
ATOM 2806 C CA . TRP A 1 374 ? 0.448 -54.846 -2.004 1.00 26.11 374 TRP A CA 1
ATOM 2807 C C . TRP A 1 374 ? -0.324 -54.222 -3.180 1.00 26.11 374 TRP A C 1
ATOM 2809 O O . TRP A 1 374 ? -0.144 -53.047 -3.473 1.00 26.11 374 TRP A O 1
ATOM 2819 N N . GLY A 1 375 ? -1.159 -54.920 -3.943 1.00 28.25 375 GLY A N 1
ATOM 2820 C CA . GLY A 1 375 ? -1.715 -56.253 -3.725 1.00 28.25 375 GLY A CA 1
ATOM 2821 C C . GLY A 1 375 ? -3.173 -56.231 -4.176 1.00 28.25 375 GLY A C 1
ATOM 2822 O O . GLY A 1 375 ? -4.075 -56.177 -3.348 1.00 28.25 375 GLY A O 1
ATOM 2823 N N . ASN A 1 376 ? -3.398 -56.174 -5.492 1.00 30.95 376 ASN A N 1
ATOM 2824 C CA . ASN A 1 376 ? -4.732 -56.033 -6.080 1.00 30.95 376 ASN A CA 1
ATOM 2825 C C . ASN A 1 376 ? -5.633 -57.230 -5.720 1.00 30.95 376 ASN A C 1
ATOM 2827 O O . ASN A 1 376 ? -5.210 -58.375 -5.881 1.00 30.95 376 ASN A O 1
ATOM 2831 N N . SER A 1 377 ? -6.881 -56.992 -5.299 1.00 29.17 377 SER A N 1
ATOM 2832 C CA . SER A 1 377 ? -7.885 -58.060 -5.240 1.00 29.17 377 SER A CA 1
ATOM 2833 C C . SER A 1 377 ? -9.330 -57.575 -5.408 1.00 29.17 377 SER A C 1
ATOM 2835 O O . SER A 1 377 ? -9.784 -56.580 -4.850 1.00 29.17 377 SER A O 1
ATOM 2837 N N . SER A 1 378 ? -10.053 -58.331 -6.226 1.00 29.41 378 SER A N 1
ATOM 2838 C CA . SER A 1 378 ? -11.497 -58.329 -6.476 1.00 29.41 378 SER A CA 1
ATOM 2839 C C . SER A 1 378 ? -11.807 -59.653 -7.198 1.00 29.41 378 SER A C 1
ATOM 2841 O O . SER A 1 378 ? -10.900 -60.187 -7.841 1.00 29.41 378 SER A O 1
ATOM 2843 N N . PRO A 1 379 ? -13.047 -60.174 -7.223 1.00 49.62 379 PRO A N 1
ATOM 2844 C CA . PRO A 1 379 ? -14.172 -59.966 -6.310 1.00 49.62 379 PRO A CA 1
ATOM 2845 C C . PRO A 1 379 ? -14.760 -61.306 -5.785 1.00 49.62 379 PRO A C 1
ATOM 2847 O O . PRO A 1 379 ? -14.405 -62.395 -6.236 1.00 49.62 379 PRO A O 1
ATOM 2850 N N . ARG A 1 380 ? -15.764 -61.241 -4.901 1.00 31.98 380 ARG A N 1
ATOM 2851 C CA . ARG A 1 380 ? -16.809 -62.280 -4.780 1.00 31.98 380 ARG A CA 1
ATOM 2852 C C . ARG A 1 380 ? -18.170 -61.590 -4.736 1.00 31.98 380 ARG A C 1
ATOM 2854 O O . ARG A 1 380 ? -18.364 -60.689 -3.931 1.00 31.98 380 ARG A O 1
ATOM 2861 N N . GLY A 1 381 ? -19.070 -61.972 -5.639 1.00 29.22 381 GLY A N 1
ATOM 2862 C CA . GLY A 1 381 ? -20.363 -61.305 -5.825 1.00 29.22 381 GLY A CA 1
ATOM 2863 C C . GLY A 1 381 ? -21.549 -62.059 -5.225 1.00 29.22 381 GLY A C 1
ATOM 2864 O O . GLY A 1 381 ? -21.414 -63.192 -4.765 1.00 29.22 381 GLY A O 1
ATOM 2865 N N . GLY A 1 382 ? -22.728 -61.438 -5.314 1.00 26.86 382 GLY A N 1
ATOM 2866 C CA . GLY A 1 382 ? -24.012 -62.089 -5.058 1.00 26.86 382 GLY A CA 1
ATOM 2867 C C . GLY A 1 382 ? -25.153 -61.114 -4.759 1.00 26.86 382 GLY A C 1
ATOM 2868 O O . GLY A 1 382 ? -25.273 -60.666 -3.628 1.00 26.86 382 GLY A O 1
ATOM 2869 N N . GLY A 1 383 ? -26.034 -60.873 -5.741 1.00 27.00 383 GLY A N 1
ATOM 2870 C CA . GLY A 1 383 ? -27.433 -60.505 -5.460 1.00 27.00 383 GLY A CA 1
ATOM 2871 C C . GLY A 1 383 ? -27.972 -59.166 -5.988 1.00 27.00 383 GLY A C 1
ATOM 2872 O O . GLY A 1 383 ? -28.097 -58.226 -5.221 1.00 27.00 383 GLY A O 1
ATOM 2873 N N . GLY A 1 384 ? -28.454 -59.170 -7.240 1.00 27.09 384 GLY A N 1
ATOM 2874 C CA . GLY A 1 384 ? -29.725 -58.528 -7.638 1.00 27.09 384 GLY A CA 1
ATOM 2875 C C . GLY A 1 384 ? -29.789 -57.004 -7.853 1.00 27.09 384 GLY A C 1
ATOM 2876 O O . GLY A 1 384 ? -29.428 -56.224 -6.984 1.00 27.09 384 GLY A O 1
ATOM 2877 N N . GLY A 1 385 ? -30.389 -56.583 -8.978 1.00 28.55 385 GLY A N 1
ATOM 2878 C CA . GLY A 1 385 ? -30.886 -55.205 -9.160 1.00 28.55 385 GLY A CA 1
ATOM 2879 C C . GLY A 1 385 ? -30.578 -54.554 -10.514 1.00 28.55 385 GLY A C 1
ATOM 2880 O O . GLY A 1 385 ? -29.624 -53.801 -10.624 1.00 28.55 385 GLY A O 1
ATOM 2881 N N . ALA A 1 386 ? -31.404 -54.855 -11.520 1.00 30.31 386 ALA A N 1
ATOM 2882 C CA . ALA A 1 386 ? -31.643 -54.126 -12.780 1.00 30.31 386 ALA A CA 1
ATOM 2883 C C . ALA A 1 386 ? -30.667 -53.009 -13.257 1.00 30.31 386 ALA A C 1
ATOM 2885 O O . ALA A 1 386 ? -30.636 -51.898 -12.738 1.00 30.31 386 ALA A O 1
ATOM 2886 N N . SER A 1 387 ? -30.008 -53.301 -14.386 1.00 28.92 387 SER A N 1
ATOM 2887 C CA . SER A 1 387 ? -29.859 -52.461 -15.601 1.00 28.92 387 SER A CA 1
ATOM 2888 C C . SER A 1 387 ? -30.573 -51.088 -15.660 1.00 28.92 387 SER A C 1
ATOM 2890 O O . SER A 1 387 ? -31.742 -51.022 -15.293 1.00 28.92 387 SER A O 1
ATOM 2892 N N . SER A 1 388 ? -30.113 -50.019 -16.333 1.00 28.12 388 SER A N 1
ATOM 2893 C CA . SER A 1 388 ? -28.853 -49.575 -16.989 1.00 28.12 388 SER A CA 1
ATOM 2894 C C . SER A 1 388 ? -29.233 -48.556 -18.089 1.00 28.12 388 SER A C 1
ATOM 2896 O O . SER A 1 388 ? -30.200 -48.803 -18.810 1.00 28.12 388 SER A O 1
ATOM 2898 N N . GLY A 1 389 ? -28.432 -47.506 -18.319 1.00 25.28 389 GLY A N 1
ATOM 2899 C CA . GLY A 1 389 ? -28.701 -46.482 -19.354 1.00 25.28 389 GLY A CA 1
ATOM 2900 C C . GLY A 1 389 ? -29.773 -45.469 -18.919 1.00 25.28 389 GLY A C 1
ATOM 2901 O O . GLY A 1 389 ? -30.533 -45.736 -17.997 1.00 25.28 389 GLY A O 1
ATOM 2902 N N . TRP A 1 390 ? -29.904 -44.280 -19.507 1.00 26.30 390 TRP A N 1
ATOM 2903 C CA . TRP A 1 390 ? -29.407 -43.734 -20.783 1.00 26.30 390 TRP A CA 1
ATOM 2904 C C . TRP A 1 390 ? -28.807 -42.331 -20.507 1.00 26.30 390 TRP A C 1
ATOM 2906 O O . TRP A 1 390 ? -29.089 -41.747 -19.468 1.00 26.30 390 TRP A O 1
ATOM 2916 N N . GLY A 1 391 ? -27.919 -41.738 -21.307 1.00 27.14 391 GLY A N 1
ATOM 2917 C CA . GLY A 1 391 ? -27.859 -41.715 -22.773 1.00 27.14 391 GLY A CA 1
ATOM 2918 C C . GLY A 1 391 ? -28.382 -40.351 -23.259 1.00 27.14 391 GLY A C 1
ATOM 2919 O O . GLY A 1 391 ? -29.440 -39.905 -22.829 1.00 27.14 391 GLY A O 1
ATOM 2920 N N . SER A 1 392 ? -27.596 -39.643 -24.067 1.00 30.16 392 SER A N 1
ATOM 2921 C CA . SER A 1 392 ? -27.691 -38.193 -24.284 1.00 30.16 392 SER A CA 1
ATOM 2922 C C . SER A 1 392 ? -28.723 -37.717 -25.325 1.00 30.16 392 SER A C 1
ATOM 2924 O O . SER A 1 392 ? -29.122 -38.450 -26.224 1.00 30.16 392 SER A O 1
ATOM 2926 N N . SER A 1 393 ? -28.984 -36.401 -25.269 1.00 29.27 393 SER A N 1
ATOM 2927 C CA . SER A 1 393 ? -29.403 -35.484 -26.355 1.00 29.27 393 SER A CA 1
ATOM 2928 C C . SER A 1 393 ? -30.895 -35.315 -26.720 1.00 29.27 393 SER A C 1
ATOM 2930 O O . SER A 1 393 ? -31.542 -36.227 -27.213 1.00 29.27 393 SER A O 1
ATOM 2932 N N . SER A 1 394 ? -31.341 -34.050 -26.585 1.00 35.88 394 SER A N 1
ATOM 2933 C CA . SER A 1 394 ? -32.415 -33.322 -27.305 1.00 35.88 394 SER A CA 1
ATOM 2934 C C . SER A 1 394 ? -33.853 -33.881 -27.341 1.00 35.88 394 SER A C 1
ATOM 2936 O O . SER A 1 394 ? -34.097 -35.081 -27.360 1.00 35.88 394 SER A O 1
ATOM 2938 N N . PRO A 1 395 ? -34.849 -32.980 -27.468 1.00 42.34 395 PRO A N 1
ATOM 2939 C CA . PRO A 1 395 ? -35.560 -32.967 -28.751 1.00 42.34 395 PRO A CA 1
ATOM 2940 C C . PRO A 1 395 ? -35.933 -31.573 -29.298 1.00 42.34 395 PRO A C 1
ATOM 2942 O O . PRO A 1 395 ? -35.757 -30.533 -28.670 1.00 42.34 395 PRO A O 1
ATOM 2945 N N . ARG A 1 396 ? -36.432 -31.602 -30.539 1.00 30.12 396 ARG A N 1
ATOM 2946 C CA . ARG A 1 396 ? -36.866 -30.474 -31.379 1.00 30.12 396 ARG A CA 1
ATOM 2947 C C . ARG A 1 396 ? -38.238 -29.930 -30.953 1.00 30.12 396 ARG A C 1
ATOM 2949 O O . ARG A 1 396 ? -39.044 -30.673 -30.405 1.00 30.12 396 ARG A O 1
ATOM 2956 N N . GLY A 1 397 ? -38.536 -28.678 -31.306 1.00 27.73 397 GLY A N 1
ATOM 2957 C CA . GLY A 1 397 ? -39.880 -28.095 -31.178 1.00 27.73 397 GLY A CA 1
ATOM 2958 C C . GLY A 1 397 ? -40.737 -28.204 -32.448 1.00 27.73 397 GLY A C 1
ATOM 2959 O O . GLY A 1 397 ? -40.226 -28.525 -33.520 1.00 27.73 397 GLY A O 1
ATOM 2960 N N . ALA A 1 398 ? -42.030 -27.890 -32.310 1.00 29.27 398 ALA A N 1
ATOM 2961 C CA . ALA A 1 398 ? -42.967 -27.437 -33.349 1.00 29.27 398 ALA A CA 1
ATOM 2962 C C . ALA A 1 398 ? -44.318 -27.070 -32.691 1.00 29.27 398 ALA A C 1
ATOM 2964 O O . ALA A 1 398 ? -44.645 -27.626 -31.646 1.00 29.27 398 ALA A O 1
ATOM 2965 N N . GLY A 1 399 ? -45.132 -26.223 -33.335 1.00 26.34 399 GLY A N 1
ATOM 2966 C CA . GLY A 1 399 ? -46.577 -26.138 -33.054 1.00 26.34 399 GLY A CA 1
ATOM 2967 C C . GLY A 1 399 ? -47.073 -24.803 -32.493 1.00 26.34 399 GLY A C 1
ATOM 2968 O O . GLY A 1 399 ? -46.999 -24.538 -31.300 1.00 26.34 399 GLY A O 1
ATOM 2969 N N . SER A 1 400 ? -47.642 -23.983 -33.373 1.00 28.70 400 SER A N 1
ATOM 2970 C CA . SER A 1 400 ? -48.331 -22.727 -33.064 1.00 28.70 400 SER A CA 1
ATOM 2971 C C . SER A 1 400 ? -49.739 -22.925 -32.488 1.00 28.70 400 SER A C 1
ATOM 2973 O O . SER A 1 400 ? -50.507 -23.713 -33.039 1.00 28.70 400 SER A O 1
ATOM 2975 N N . ALA A 1 401 ? -50.141 -22.079 -31.537 1.00 29.11 401 ALA A N 1
ATOM 2976 C CA . ALA A 1 401 ? -51.538 -21.672 -31.371 1.00 29.11 401 ALA A CA 1
ATOM 2977 C C . ALA A 1 401 ? -51.605 -20.233 -30.833 1.00 29.11 401 ALA A C 1
ATOM 2979 O O . ALA A 1 401 ? -51.127 -19.935 -29.742 1.00 29.11 401 ALA A O 1
ATOM 2980 N N . SER A 1 402 ? -52.173 -19.332 -31.627 1.00 28.31 402 SER A N 1
ATOM 2981 C CA . SER A 1 402 ? -52.505 -17.963 -31.242 1.00 28.31 402 SER A CA 1
ATOM 2982 C C . SER A 1 402 ? -53.893 -17.913 -30.605 1.00 28.31 402 SER A C 1
ATOM 2984 O O . SER A 1 402 ? -54.791 -18.579 -31.110 1.00 28.31 402 SER A O 1
ATOM 2986 N N . SER A 1 403 ? -54.107 -17.042 -29.608 1.00 27.78 403 SER A N 1
ATOM 2987 C CA . SER A 1 403 ? -55.268 -16.130 -29.619 1.00 27.78 403 SER A CA 1
ATOM 2988 C C . SER A 1 403 ? -55.348 -15.166 -28.421 1.00 27.78 403 SER A C 1
ATOM 2990 O O . SER A 1 403 ? -55.410 -15.640 -27.296 1.00 27.78 403 SER A O 1
ATOM 2992 N N . TRP A 1 404 ? -55.510 -13.865 -28.725 1.00 25.38 404 TRP A N 1
ATOM 2993 C CA . TRP A 1 404 ? -56.510 -12.933 -28.145 1.00 25.38 404 TRP A CA 1
ATOM 2994 C C . TRP A 1 404 ? -56.452 -12.575 -26.632 1.00 25.38 404 TRP A C 1
ATOM 2996 O O . TRP A 1 404 ? -56.252 -13.436 -25.792 1.00 25.38 404 TRP A O 1
ATOM 3006 N N . THR A 1 405 ? -56.694 -11.335 -26.171 1.00 30.62 405 THR A N 1
ATOM 3007 C CA . THR A 1 405 ? -56.831 -9.985 -26.791 1.00 30.62 405 THR A CA 1
ATOM 3008 C C . THR A 1 405 ? -56.829 -8.910 -25.678 1.00 30.62 405 THR A C 1
ATOM 3010 O O . THR A 1 405 ? -57.081 -9.250 -24.530 1.00 30.62 405 THR A O 1
ATOM 3013 N N . GLN A 1 406 ? -56.571 -7.641 -26.049 1.00 32.41 406 GLN A N 1
ATOM 3014 C CA . GLN A 1 406 ? -57.289 -6.372 -25.707 1.00 32.41 406 GLN A CA 1
ATOM 3015 C C . GLN A 1 406 ? -58.303 -6.367 -24.523 1.00 32.41 406 GLN A C 1
ATOM 3017 O O . GLN A 1 406 ? -58.990 -7.351 -24.294 1.00 32.41 406 GLN A O 1
ATOM 3022 N N . ASN A 1 407 ? -58.602 -5.279 -23.797 1.00 33.34 407 ASN A N 1
ATOM 3023 C CA . ASN A 1 407 ? -58.670 -3.824 -24.091 1.00 33.34 407 ASN A CA 1
ATOM 3024 C C . ASN A 1 407 ? -58.759 -3.060 -22.722 1.00 33.34 407 ASN A C 1
ATOM 3026 O O . ASN A 1 407 ? -58.674 -3.727 -21.696 1.00 33.34 407 ASN A O 1
ATOM 3030 N N . SER A 1 408 ? -58.971 -1.746 -22.521 1.00 33.03 408 SER A N 1
ATOM 3031 C CA . SER A 1 408 ? -59.098 -0.488 -23.308 1.00 33.03 408 SER A CA 1
ATOM 3032 C C . SER A 1 408 ? -59.096 0.706 -22.319 1.00 33.03 408 SER A C 1
ATOM 3034 O O . SER A 1 408 ? -59.409 0.494 -21.149 1.00 33.03 408 SER A O 1
ATOM 3036 N N . GLY A 1 409 ? -58.887 1.947 -22.788 1.00 29.16 409 GLY A N 1
ATOM 3037 C CA . GLY A 1 409 ? -59.264 3.181 -22.063 1.00 29.16 409 GLY A CA 1
ATOM 3038 C C . GLY A 1 409 ? -58.104 4.176 -21.906 1.00 29.16 409 GLY A C 1
ATOM 3039 O O . GLY A 1 409 ? -57.345 4.068 -20.951 1.00 29.16 409 GLY A O 1
ATOM 3040 N N . ASP A 1 410 ? -57.775 4.998 -22.910 1.00 33.66 410 ASP A N 1
ATOM 3041 C CA . ASP A 1 410 ? -58.442 6.262 -23.322 1.00 33.66 410 ASP A CA 1
ATOM 3042 C C . ASP A 1 410 ? -58.217 7.405 -22.310 1.00 33.66 410 ASP A C 1
ATOM 3044 O O . ASP A 1 410 ? -58.650 7.322 -21.167 1.00 33.66 410 ASP A O 1
ATOM 3048 N N . ALA A 1 411 ? -57.378 8.402 -22.630 1.00 33.53 411 ALA A N 1
ATOM 3049 C CA . ALA A 1 411 ? -57.651 9.633 -23.416 1.00 33.53 411 ALA A CA 1
ATOM 3050 C C . ALA A 1 411 ? -57.826 10.817 -22.432 1.00 33.53 411 ALA A C 1
ATOM 3052 O O . ALA A 1 411 ? -58.400 10.635 -21.369 1.00 33.53 411 ALA A O 1
ATOM 3053 N N . SER A 1 412 ? -57.313 12.037 -22.614 1.00 32.84 412 SER A N 1
ATOM 3054 C CA . SER A 1 412 ? -57.150 12.928 -23.780 1.00 32.84 412 SER A CA 1
ATOM 3055 C C . SER A 1 412 ? -56.068 14.003 -23.450 1.00 32.84 412 SER A C 1
ATOM 3057 O O . SER A 1 412 ? -55.624 14.046 -22.311 1.00 32.84 412 SER A O 1
ATOM 3059 N N . SER A 1 413 ? -55.583 14.937 -24.283 1.00 32.44 413 SER A N 1
ATOM 3060 C CA . SER A 1 413 ? -55.935 15.453 -25.622 1.00 32.44 413 SER A CA 1
ATOM 3061 C C . SER A 1 413 ? -54.732 16.195 -26.260 1.00 32.44 413 SER A C 1
ATOM 3063 O O . SER A 1 413 ? -53.806 16.596 -25.563 1.00 32.44 413 SER A O 1
ATOM 3065 N N . ALA A 1 414 ? -54.816 16.430 -27.577 1.00 34.56 414 ALA A N 1
ATOM 3066 C CA . ALA A 1 414 ? -54.084 17.408 -28.414 1.00 34.56 414 ALA A CA 1
ATOM 3067 C C . ALA A 1 414 ? -53.804 18.788 -27.747 1.00 34.56 414 ALA A C 1
ATOM 3069 O O . ALA A 1 414 ? -54.482 19.135 -26.786 1.00 34.56 414 ALA A O 1
ATOM 3070 N N . SER A 1 415 ? -52.915 19.694 -28.193 1.00 33.78 415 SER A N 1
ATOM 3071 C CA . SER A 1 415 ? -52.080 19.938 -29.408 1.00 33.78 415 SER A CA 1
ATOM 3072 C C . SER A 1 415 ? -51.194 21.173 -29.090 1.00 33.78 415 SER A C 1
ATOM 3074 O O . SER A 1 415 ? -51.574 21.927 -28.203 1.00 33.78 415 SER A O 1
ATOM 3076 N N . GLY A 1 416 ? -50.087 21.552 -29.743 1.00 30.77 416 GLY A N 1
ATOM 3077 C CA . GLY A 1 416 ? -49.368 21.132 -30.958 1.00 30.77 416 GLY A CA 1
ATOM 3078 C C . GLY A 1 416 ? -48.634 22.363 -31.560 1.00 30.77 416 GLY A C 1
ATOM 3079 O O . GLY A 1 416 ? -49.003 23.478 -31.214 1.00 30.77 416 GLY A O 1
ATOM 3080 N N . TRP A 1 417 ? -47.696 22.170 -32.508 1.00 29.14 417 TRP A N 1
ATOM 3081 C CA . TRP A 1 417 ? -46.991 23.217 -33.307 1.00 29.14 417 TRP A CA 1
ATOM 3082 C C . TRP A 1 417 ? -46.021 24.160 -32.528 1.00 29.14 417 TRP A C 1
ATOM 3084 O O . TRP A 1 417 ? -46.366 24.673 -31.476 1.00 29.14 417 TRP A O 1
ATOM 3094 N N . GLY A 1 418 ? -44.799 24.478 -32.990 1.00 31.36 418 GLY A N 1
ATOM 3095 C CA . GLY A 1 418 ? -44.033 23.959 -34.133 1.00 31.36 418 GLY A CA 1
ATOM 3096 C C . GLY A 1 418 ? -42.690 24.692 -34.391 1.00 31.36 418 GLY A C 1
ATOM 3097 O O . GLY A 1 418 ? -42.486 25.806 -33.929 1.00 31.36 418 GLY A O 1
ATOM 3098 N N . THR A 1 419 ? -41.827 24.051 -35.198 1.00 32.84 419 THR A N 1
ATOM 3099 C CA . THR A 1 419 ? -40.775 24.609 -36.100 1.00 32.84 419 THR A CA 1
ATOM 3100 C C . THR A 1 419 ? -39.575 25.446 -35.594 1.00 32.84 419 THR A C 1
ATOM 3102 O O . THR A 1 419 ? -39.739 26.581 -35.168 1.00 32.84 419 THR A O 1
ATOM 3105 N N . GLY A 1 420 ? -38.362 24.959 -35.928 1.00 30.30 420 GLY A N 1
ATOM 3106 C CA . GLY A 1 420 ? -37.117 25.735 -36.156 1.00 30.30 420 GLY A CA 1
ATOM 3107 C C . GLY A 1 420 ? -36.249 26.022 -34.913 1.00 30.30 420 GLY A C 1
ATOM 3108 O O . GLY A 1 420 ? -36.785 26.295 -33.852 1.00 30.30 420 GLY A O 1
ATOM 3109 N N . GLY A 1 421 ? -34.909 25.999 -34.953 1.00 30.47 421 GLY A N 1
ATOM 3110 C CA . GLY A 1 421 ? -33.956 25.623 -36.011 1.00 30.47 421 GLY A CA 1
ATOM 3111 C C . GLY A 1 421 ? -32.514 26.078 -35.673 1.00 30.47 421 GLY A C 1
ATOM 3112 O O . GLY A 1 421 ? -32.346 27.037 -34.935 1.00 30.47 421 GLY A O 1
ATOM 3113 N N . ALA A 1 422 ? -31.500 25.417 -36.254 1.00 33.41 422 ALA A N 1
ATOM 3114 C CA . ALA A 1 422 ? -30.093 25.859 -36.401 1.00 33.41 422 ALA A CA 1
ATOM 3115 C C . ALA A 1 422 ? -29.185 26.133 -35.156 1.00 33.41 422 ALA A C 1
ATOM 3117 O O . ALA A 1 422 ? -29.240 27.174 -34.516 1.00 33.41 422 ALA A O 1
ATOM 3118 N N . SER A 1 423 ? -28.220 25.222 -34.951 1.00 37.91 423 SER A N 1
ATOM 3119 C CA . SER A 1 423 ? -26.767 25.449 -34.724 1.00 37.91 423 SER A CA 1
ATOM 3120 C C . SER A 1 423 ? -26.218 26.638 -33.895 1.00 37.91 423 SER A C 1
ATOM 3122 O O . SER A 1 423 ? -26.174 27.773 -34.367 1.00 37.91 423 SER A O 1
ATOM 3124 N N . SER A 1 424 ? -25.565 26.322 -32.768 1.00 35.03 424 SER A N 1
ATOM 3125 C CA . SER A 1 424 ? -24.221 26.780 -32.311 1.00 35.03 424 SER A CA 1
ATOM 3126 C C . SER A 1 424 ? -24.003 26.255 -30.872 1.00 35.03 424 SER A C 1
ATOM 3128 O O . SER A 1 424 ? -24.968 26.102 -30.137 1.00 35.03 424 SER A O 1
ATOM 3130 N N . GLY A 1 425 ? -22.817 25.874 -30.390 1.00 35.41 425 GLY A N 1
ATOM 3131 C CA . GLY A 1 425 ? -21.465 26.084 -30.909 1.00 35.41 425 GLY A CA 1
ATOM 3132 C C . GLY A 1 425 ? -20.717 27.122 -30.067 1.00 35.41 425 GLY A C 1
ATOM 3133 O O . GLY A 1 425 ? -20.524 28.231 -30.549 1.00 35.41 425 GLY A O 1
ATOM 3134 N N . TRP A 1 426 ? -20.329 26.775 -28.831 1.00 32.81 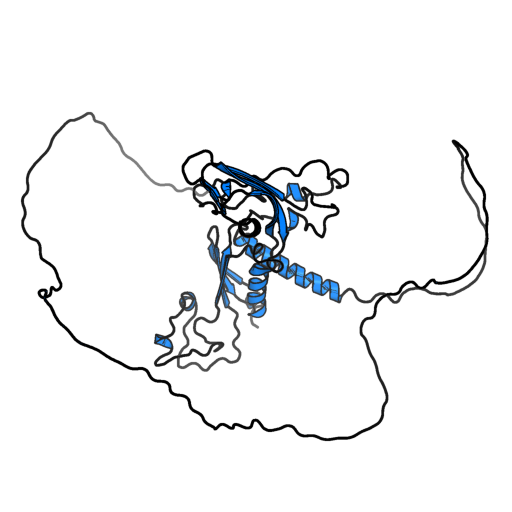426 TRP A N 1
ATOM 3135 C CA . TRP A 1 426 ? -19.626 27.681 -27.912 1.00 32.81 426 TRP A CA 1
ATOM 3136 C C . TRP A 1 426 ? -18.498 26.993 -27.131 1.00 32.81 426 TRP A C 1
ATOM 3138 O O . TRP A 1 426 ? -18.731 26.048 -26.383 1.00 32.81 426 TRP A O 1
ATOM 3148 N N . ASN A 1 427 ? -17.286 27.525 -27.313 1.00 38.44 427 ASN A N 1
ATOM 3149 C CA . ASN A 1 427 ? -16.139 27.382 -26.411 1.00 38.44 427 ASN A CA 1
ATOM 3150 C C . ASN A 1 427 ? -16.326 28.254 -25.161 1.00 38.44 427 ASN A C 1
ATOM 3152 O O . ASN A 1 427 ? -16.978 29.291 -25.256 1.00 38.44 427 ASN A O 1
ATOM 3156 N N . ILE A 1 428 ? -15.651 27.879 -24.069 1.00 41.38 428 ILE A N 1
ATOM 3157 C CA . ILE A 1 428 ? -15.133 28.698 -22.948 1.00 41.38 428 ILE A CA 1
ATOM 3158 C C . ILE A 1 428 ? -14.387 27.715 -22.018 1.00 41.38 428 ILE A C 1
ATOM 3160 O O . ILE A 1 428 ? -14.909 26.628 -21.781 1.00 41.38 428 ILE A O 1
ATOM 3164 N N . SER A 1 429 ? -13.213 28.002 -21.452 1.00 42.16 429 SER A N 1
ATOM 3165 C CA . SER A 1 429 ? -12.151 28.977 -21.780 1.00 42.16 429 SER A CA 1
ATOM 3166 C C . SER A 1 429 ? -10.885 28.563 -21.031 1.00 42.16 429 SER A C 1
ATOM 3168 O O . SER A 1 429 ? -11.050 28.296 -19.819 1.00 42.16 429 SER A O 1
#

pLDDT: mean 71.65, std 30.32, range [23.47, 98.5]

Secondary structure (DSSP, 8-state):
---GGGGS-EEEEEEE-SSEEEEEEES--HHHHHHHHHHHHHTS-EEEEEEEEEEEE-SSS-HHHHHHHHHTS-B--TTHHHHS--GGGSS-SS--TTTEEEEEEEEE--SSS-EEEEGGG-EEE---TTS-TTS-S---HHHH--TTTTSBTTTT-TTSPPPEEEEE-TT-EEEEEEEEEEE-TTT-GGG--EEEEEEE--TT-TT--S----SS-HHHHSPPPGGGGGSPPPPTTSPP-TT----EEEEEEEE-SSS-HHHHHHHHHHHHHHHHHHHHHHHH-S-----------------------------------------------------------------------------------------------------------------------------------------------

InterPro domains:
  IPR001514 DNA-directed RNA polymerase, 30-40kDa subunit, conserved site [PS00446] (34-74)
  IPR011262 DNA-directed RNA polymerase, insert domain [PF01000] (54-190)
  IPR011263 DNA-directed RNA polymerase, RpoA/D/Rpb3-type [PF01193] (23-276)
  IPR011263 DNA-directed RNA polymerase, RpoA/D/Rpb3-type [SM00662] (20-282)
  IPR022842 DNA-directed RNA polymerase subunit Rpo3/Rpb3/RPAC1 [MF_00320] (10-283)
  IPR036603 RNA polymerase, RBP11-like subunit [G3DSA:3.30.1360.10] (9-279)
  IPR036603 RNA polymerase, RBP11-like subunit [SSF55257] (9-283)
  IPR036643 DNA-directed RNA polymerase, insert domain superfamily [G3DSA:2.170.120.12] (46-189)
  IPR036643 DNA-directed RNA polymerase, insert domain superfamily [SSF56553] (45-193)
  IPR050518 Archaeal Rpo3/Eukaryotic RPB3 RNA Polymerase Subunit [PTHR11800] (8-291)

Organism: NCBI:txid179855